Protein AF-0000000080647088 (afdb_homodimer)

Organism: NCBI:txid888439

Radius of gyration: 26.72 Å; Cα contacts (8 Å, |Δi|>4): 1037; chains: 2; bounding box: 81×66×48 Å

Nearest PDB structures (foldseek):
  5gkh-assembly1_B  TM=8.474E-01  e=5.408E-19  Thermococcus kodakarensis KOD1
  2vld-assembly1_B  TM=5.287E-01  e=3.910E-18  Pyrococcus abyssi
  5gkj-assembly1_B  TM=4.732E-01  e=2.170E-16  Thermococcus kodakarensis KOD1
  5gkj-assembly1_A  TM=4.639E-01  e=2.248E-15  Thermococcus kodakarensis KOD1
  1u8t-assembly2_B  TM=5.004E-01  e=3.468E-01  Escherichia coli

pLDDT: mean 93.24, std 10.25, range [31.05, 98.81]

Sequence (464 aa):
MRLVVATCSVEYSGRLDAHLPMAIRLLMIKADGSVLVHSDGGSYKPLNWMAAPCTLREIEPDQSEREAGITKVWDVRAKKSDDKLKVRIGEVLHDLEETFGIDPGLTKDGVEAHLQELLAEQVPQILGERWRLVRREYPTAIGPVDLMVRDPEGNAWAIEVKRVGGMDGVEQLTRYLELLGRDPKFAGIKGIFAAQQIRPQAKVLAEDRGITTMLLDYAAMRGTDDVEARLFMRLVVATCSVEYSGRLDAHLPMAIRLLMIKADGSVLVHSDGGSYKPLNWMAAPCTLREIEPDQSEREAGITKVWDVRAKKSDDKLKVRIGEVLHDLEETFGIDPGLTKDGVEAHLQELLAEQVPQILGERWRLVRREYPTAIGPVDLMVRDPEGNAWAIEVKRVGGMDGVEQLTRYLELLGRDPKFAGIKGIFAAQQIRPQAKVLAEDRGITTMLLDYAAMRGTDDVEARLF

Secondary structure (DSSP, 8-state):
-EEEEEEEEEEEESSSEEEEEEEEEEEEE-TTS-EEEE-SSSSSS-SEEEPSSEEEEEE---HHHHHTT--EEEEEEESSSS-EEEEEEEEEEEEEE---------EEE-HHHHHHHHHHHTHHHHT-TT-EEEEEEE--TT--EEEEEE-TT--EEEEEEEEEE-HHHHHHHHHHHHHHHTSGGGTT-EEEEEEEEE-HHHHHHHHHTTPEEEE--HHHHHHHHHHHHHH-/-EEEEEEEEEEEESSSEEEEEEEEEEEEE-TTS-EEEE-SSSSSS-SEEEPSSEEEEEE---HHHHHTT--EEEEEEESSSS-EEEEEEEEEEEEEE---------EEE-HHHHHHHHHHHTHHHHT-TT-EEEEEEE--TT--EEEEEE-TT--EEEEEEEEEE-HHHHHHHHHHHHHHHTSGGGTT-EEEEEEEEE-HHHHHHHHHTTPEEEE--HHHHHHHHHHHHHH-

Foldseek 3Di:
DKKWWFFKKKWKDFPDTDIGDTDTWIWDADPQGKIFTQDPDDDPHGPDIDDPPKDKDKDADDPVLVVVQFGIWIWIAHPPGRMIMIMTGHGTPDIDDDDDPDDPDDDDDDLQVVLLVLCQVCVCVFVHVQKHWPDAQCDDPVGGFRTWIADNVGAIETEFEDQEADLVSLVVQLVVLVRQCVDPVRPPYAYEYEYCHYDPVNVVVCVVSRHHYYHDDSVVSVVVVVVVVVVD/DKKWWFFKKKWKDFPDTDIDDTDTWIWDADPQGKIFTQDPDDDPHGPDIDDPPKDKDKDADDPVLVVVQFGIWIWIAHPPGRMIMIMTGHGTPDIDDDDDPDDPDDDDDDLQVVLLVLCQVCVCVFVHVQKHWPDAQCDDPVGGFRTWIADNVGAIETEFEDQEADLVSLVVQLVVLVRQCVDPVRPPYAYEYEYCHYDPVNVVSCVVSRHHYYHDDSVVSVVVVVVVVVVD

InterPro domains:
  IPR002793 Endonuclease NucS [MF_00722] (1-224)
  IPR002793 Endonuclease NucS [PTHR38814] (1-226)
  IPR002793 Endonuclease NucS [cd22341] (1-210)
  IPR011856 tRNA endonuclease-like domain superfamily [G3DSA:3.40.1350.10] (106-219)
  IPR048301 Endonuclease NucS, C-terminal domain [PF01939] (111-231)
  IPR048302 Endonuclease NucS, N-terminal PH-like domain [PF21003] (2-96)
  IPR049173 Endonuclease NucS, N-terminal domain superfamily [G3DSA:2.70.180.20] (1-99)

Solvent-accessible surface area (backbone atoms only — not comparable to full-atom values): 24188 Å² total; per-residue (Å²): 50,37,45,32,32,25,31,30,30,37,40,36,41,54,90,37,40,35,40,30,66,76,30,45,32,39,40,37,35,31,67,60,46,23,38,38,34,31,64,55,49,84,62,88,62,50,78,44,72,45,65,56,62,35,46,79,42,82,41,81,49,54,71,70,39,42,75,71,53,32,66,37,25,37,47,31,36,36,71,90,53,79,35,33,40,40,37,42,27,36,56,74,77,44,78,47,74,50,86,48,76,80,70,92,54,77,45,70,56,50,47,40,61,50,48,48,53,50,46,60,75,33,30,34,80,72,78,31,78,62,30,43,72,74,35,71,56,36,79,49,98,87,50,57,39,53,30,31,30,28,44,78,88,65,47,50,32,42,32,41,66,31,51,70,28,41,54,65,55,46,52,53,46,48,53,50,43,57,59,45,35,70,39,79,93,30,56,79,46,42,40,36,46,32,12,58,38,68,39,70,69,22,52,53,52,25,53,74,70,66,30,43,76,42,78,46,60,63,69,62,51,47,52,52,47,50,50,51,52,66,71,95,50,36,44,32,34,25,31,30,27,38,41,33,41,53,87,35,41,35,39,31,65,75,31,43,32,39,40,38,35,31,67,61,45,22,38,37,34,31,63,54,48,84,62,85,62,50,80,44,71,45,64,56,60,36,48,79,41,83,42,81,51,52,74,72,41,43,75,70,51,31,68,37,27,37,48,32,35,38,71,88,51,80,34,34,38,38,37,41,28,38,56,74,76,43,79,49,72,51,85,48,75,80,69,91,52,78,46,70,57,50,49,40,62,49,50,47,52,49,46,60,75,34,31,35,80,71,77,30,76,64,31,42,73,72,34,70,56,34,80,50,98,88,51,57,38,52,31,32,31,27,43,77,86,63,48,49,32,44,32,41,66,31,51,68,28,42,54,65,55,46,51,51,47,48,53,50,43,58,59,46,34,70,39,78,93,30,57,81,44,42,41,37,46,33,13,58,36,69,40,69,69,23,51,53,53,24,52,75,69,67,31,42,76,41,78,44,59,61,70,62,53,47,51,51,48,49,49,54,51,68,69,90

Structure (mmCIF, N/CA/C/O backbone):
data_AF-0000000080647088-model_v1
#
loop_
_entity.id
_entity.type
_entity.pdbx_description
1 polymer 'Endonuclease NucS'
#
loop_
_atom_site.group_PDB
_atom_site.id
_atom_site.type_symbol
_atom_site.label_atom_id
_atom_site.label_alt_id
_atom_site.label_comp_id
_atom_site.label_asym_id
_atom_site.label_entity_id
_atom_site.label_seq_id
_atom_site.pdbx_PDB_ins_code
_atom_site.Cartn_x
_atom_site.Cartn_y
_atom_site.Cartn_z
_atom_site.occupancy
_atom_site.B_iso_or_equiv
_atom_site.auth_seq_id
_atom_site.auth_comp_id
_atom_site.auth_asym_id
_atom_site.auth_atom_id
_atom_site.pdbx_PDB_model_num
ATOM 1 N N . MET A 1 1 ? -0.778 16.109 18.203 1 97.62 1 MET A N 1
ATOM 2 C CA . MET A 1 1 ? -0.07 16.156 16.922 1 97.62 1 MET A CA 1
ATOM 3 C C . MET A 1 1 ? 0.669 17.484 16.766 1 97.62 1 MET A C 1
ATOM 5 O O . MET A 1 1 ? 0.138 18.547 17.109 1 97.62 1 MET A O 1
ATOM 9 N N . ARG A 1 2 ? 1.887 17.359 16.375 1 98.56 2 ARG A N 1
ATOM 10 C CA . ARG A 1 2 ? 2.639 18.562 16.031 1 98.56 2 ARG A CA 1
ATOM 11 C C . ARG A 1 2 ? 2.799 18.703 14.516 1 98.56 2 ARG A C 1
ATOM 13 O O . ARG A 1 2 ? 3.129 17.719 13.836 1 98.56 2 ARG A O 1
ATOM 20 N N . LEU A 1 3 ? 2.469 19.891 13.945 1 98.75 3 LEU A N 1
ATOM 21 C CA . LEU A 1 3 ? 2.578 20.203 12.523 1 98.75 3 LEU A CA 1
ATOM 22 C C . LEU A 1 3 ? 3.605 21.312 12.297 1 98.75 3 LEU A C 1
ATOM 24 O O . LEU A 1 3 ? 3.422 22.438 12.75 1 98.75 3 LEU A O 1
ATOM 28 N N . VAL A 1 4 ? 4.672 20.953 11.609 1 98.81 4 VAL A N 1
ATOM 29 C CA . VAL A 1 4 ? 5.727 21.922 11.328 1 98.81 4 VAL A CA 1
ATOM 30 C C . VAL A 1 4 ? 5.875 22.094 9.82 1 98.81 4 VAL A C 1
ATOM 32 O O . VAL A 1 4 ? 6.156 21.125 9.102 1 98.81 4 VAL A O 1
ATOM 35 N N . VAL A 1 5 ? 5.594 23.281 9.328 1 98.81 5 VAL A N 1
ATOM 36 C CA . VAL A 1 5 ? 5.922 23.625 7.949 1 98.81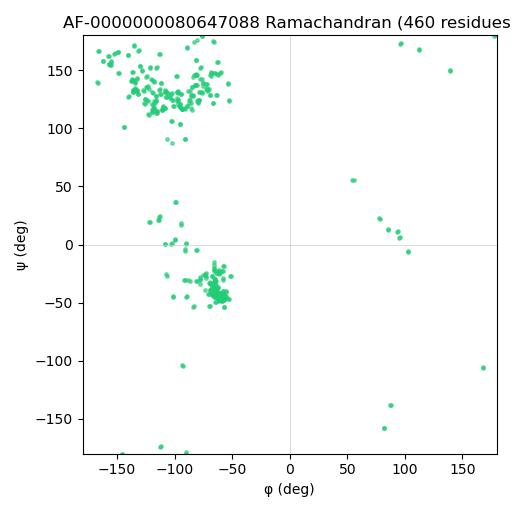 5 VAL A CA 1
ATOM 37 C C . VAL A 1 5 ? 7.258 24.359 7.902 1 98.81 5 VAL A C 1
ATOM 39 O O . VAL A 1 5 ? 7.418 25.406 8.539 1 98.81 5 VAL A O 1
ATOM 42 N N . ALA A 1 6 ? 8.25 23.797 7.188 1 98.81 6 ALA A N 1
ATOM 43 C CA . ALA A 1 6 ? 9.594 24.359 7.195 1 98.81 6 ALA A CA 1
ATOM 44 C C . ALA A 1 6 ? 10.352 23.984 5.922 1 98.81 6 ALA A C 1
ATOM 46 O O . ALA A 1 6 ? 9.977 23.047 5.219 1 98.81 6 ALA A O 1
ATOM 47 N N . THR A 1 7 ? 11.352 24.797 5.613 1 98.5 7 THR A N 1
ATOM 48 C CA . THR A 1 7 ? 12.367 24.297 4.691 1 98.5 7 THR A CA 1
ATOM 49 C C . THR A 1 7 ? 13.195 23.203 5.344 1 98.5 7 THR A C 1
ATOM 51 O O . THR A 1 7 ? 13.672 23.359 6.469 1 98.5 7 THR A O 1
ATOM 54 N N . CYS A 1 8 ? 13.289 22.062 4.613 1 98.62 8 CYS A N 1
ATOM 55 C CA . CYS A 1 8 ? 14.039 21 5.258 1 98.62 8 CYS A CA 1
ATOM 56 C C . CYS A 1 8 ? 14.617 20.031 4.223 1 98.62 8 CYS A C 1
ATOM 58 O O . CYS A 1 8 ? 14.148 20 3.084 1 98.62 8 CYS A O 1
ATOM 60 N N . SER A 1 9 ? 15.625 19.406 4.547 1 98.44 9 SER A N 1
ATOM 61 C CA . SER A 1 9 ? 16.156 18.219 3.873 1 98.44 9 SER A CA 1
ATOM 62 C C . SER A 1 9 ? 16.094 17 4.781 1 98.44 9 SER A C 1
ATOM 64 O O . SER A 1 9 ? 16.078 17.125 6.008 1 98.44 9 SER A O 1
ATOM 66 N N . VAL A 1 10 ? 15.992 15.812 4.176 1 98.38 10 VAL A N 1
ATOM 67 C CA . VAL A 1 10 ? 15.805 14.594 4.957 1 98.38 10 VAL A CA 1
ATOM 68 C C . VAL A 1 10 ? 16.75 13.516 4.453 1 98.38 10 VAL A C 1
ATOM 70 O O . VAL A 1 10 ? 16.922 13.336 3.244 1 98.38 10 VAL A O 1
ATOM 73 N N . GLU A 1 11 ? 17.391 12.922 5.395 1 97.06 11 GLU A N 1
ATOM 74 C CA . GLU A 1 11 ? 18.172 11.719 5.129 1 97.06 11 GLU A CA 1
ATOM 75 C C . GL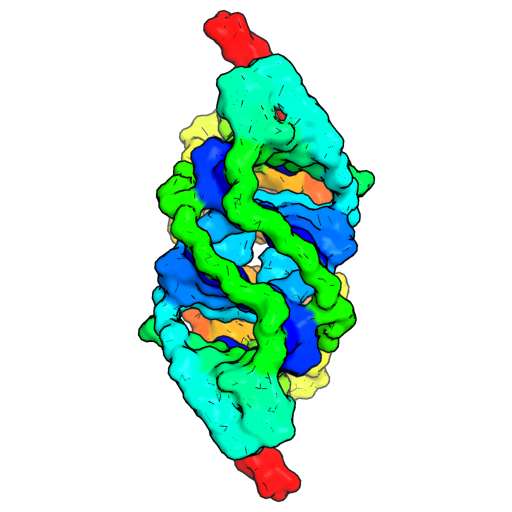U A 1 11 ? 17.609 10.516 5.875 1 97.06 11 GLU A C 1
ATOM 77 O O . GLU A 1 11 ? 17.438 10.562 7.094 1 97.06 11 GLU A O 1
ATOM 82 N N . TYR A 1 12 ? 17.328 9.531 5.102 1 96.56 12 TYR A N 1
ATOM 83 C CA . TYR A 1 12 ? 16.875 8.273 5.695 1 96.56 12 TYR A CA 1
ATOM 84 C C . TYR A 1 12 ? 17.891 7.164 5.473 1 96.56 12 TYR A C 1
ATOM 86 O O . TYR A 1 12 ? 18.438 7.023 4.375 1 96.56 12 TYR A O 1
ATOM 94 N N . SER A 1 13 ? 18.156 6.473 6.52 1 91.25 13 SER A N 1
ATOM 95 C CA . SER A 1 13 ? 19 5.281 6.438 1 91.25 13 SER A CA 1
ATOM 96 C C . SER A 1 13 ? 18.359 4.109 7.184 1 91.25 13 SER A C 1
ATOM 98 O O . SER A 1 13 ? 17.875 4.273 8.305 1 91.25 13 SER A O 1
ATOM 100 N N . GLY A 1 14 ? 18.297 2.961 6.629 1 83.69 14 GLY A N 1
ATOM 101 C CA . GLY A 1 14 ? 17.719 1.746 7.188 1 83.69 14 GLY A CA 1
ATOM 102 C C . GLY A 1 14 ? 17.547 0.641 6.164 1 83.69 14 GLY A C 1
ATOM 103 O O . GLY A 1 14 ? 18.531 0.065 5.691 1 83.69 14 GLY A O 1
ATOM 104 N N . ARG A 1 15 ? 16.281 0.353 5.711 1 73.62 15 ARG A N 1
ATOM 105 C CA . ARG A 1 15 ? 15.984 -0.637 4.676 1 73.62 15 ARG A CA 1
ATOM 106 C C . ARG A 1 15 ? 16.531 -0.195 3.324 1 73.62 15 ARG A C 1
ATOM 108 O O . ARG A 1 15 ? 16.828 -1.028 2.467 1 73.62 15 ARG A O 1
ATOM 115 N N . LEU A 1 16 ? 16.641 1.067 3.162 1 81.38 16 LEU A N 1
ATOM 116 C CA . LEU A 1 16 ? 17.219 1.748 2.01 1 81.38 16 LEU A CA 1
ATOM 117 C C . LEU A 1 16 ? 17.797 3.102 2.41 1 81.38 16 LEU A C 1
ATOM 119 O O . LEU A 1 16 ? 17.656 3.518 3.564 1 81.38 16 LEU A O 1
ATOM 123 N N . ASP A 1 17 ? 18.578 3.629 1.566 1 87 17 ASP A N 1
ATOM 124 C CA . ASP A 1 17 ? 18.969 5.023 1.75 1 87 17 ASP A CA 1
ATOM 125 C C . ASP A 1 17 ? 18.125 5.953 0.887 1 87 17 ASP A C 1
ATOM 127 O O . ASP A 1 17 ? 17.859 5.66 -0.282 1 87 17 ASP A O 1
ATOM 131 N N . ALA A 1 18 ? 17.672 6.906 1.515 1 93.75 18 ALA A N 1
ATOM 132 C CA . ALA A 1 18 ? 16.859 7.887 0.791 1 93.75 18 ALA A CA 1
ATOM 133 C C . ALA A 1 18 ? 17.25 9.312 1.182 1 93.75 18 ALA A C 1
ATOM 135 O O . ALA A 1 18 ? 17.703 9.555 2.303 1 93.75 18 ALA A O 1
ATOM 136 N N . HIS A 1 19 ? 17.109 10.188 0.204 1 95.94 19 HIS A N 1
ATOM 137 C CA . HIS A 1 19 ? 17.453 11.586 0.416 1 95.94 19 HIS A CA 1
ATOM 138 C C . HIS A 1 19 ? 16.391 12.508 -0.172 1 95.94 19 HIS A C 1
ATOM 140 O O . HIS A 1 19 ? 15.961 12.32 -1.312 1 95.94 19 HIS A O 1
ATOM 146 N N . LEU A 1 20 ? 15.969 13.461 0.633 1 97.5 20 LEU A N 1
ATOM 147 C CA . LEU A 1 20 ? 15.148 14.586 0.186 1 97.5 20 LEU A CA 1
ATOM 148 C C . LEU A 1 20 ? 15.938 15.891 0.236 1 97.5 20 LEU A C 1
ATOM 150 O O . LEU A 1 20 ? 16.328 16.344 1.315 1 97.5 20 LEU A O 1
ATOM 154 N N . PRO A 1 21 ? 16.156 16.5 -0.924 1 97.31 21 PRO A N 1
ATOM 155 C CA . PRO A 1 21 ? 16.844 17.797 -0.889 1 97.31 21 PRO A CA 1
ATOM 156 C C . PRO A 1 21 ? 16 18.875 -0.211 1 97.31 21 PRO A C 1
ATOM 158 O O . PRO A 1 21 ? 14.828 18.656 0.092 1 97.31 21 PRO A O 1
ATOM 161 N N . MET A 1 22 ? 16.594 20.047 -0.058 1 97.44 22 MET A N 1
ATOM 162 C CA . MET A 1 22 ? 15.953 21.156 0.632 1 97.44 22 MET A CA 1
ATOM 163 C C . MET A 1 22 ? 14.711 21.609 -0.12 1 97.44 22 MET A C 1
ATOM 165 O O . MET A 1 22 ? 14.758 21.844 -1.331 1 97.44 22 MET A O 1
ATOM 169 N N . ALA A 1 23 ? 13.625 21.703 0.578 1 98.19 23 ALA A N 1
ATOM 170 C CA . ALA A 1 23 ? 12.352 22.219 0.069 1 98.19 23 ALA A CA 1
ATOM 171 C C . ALA A 1 23 ? 11.383 22.516 1.209 1 98.19 23 ALA A C 1
ATOM 173 O O . ALA A 1 23 ? 11.617 22.125 2.354 1 98.19 23 ALA A O 1
ATOM 174 N N . ILE A 1 24 ? 10.344 23.219 0.941 1 98.44 24 ILE A N 1
ATOM 175 C CA . ILE A 1 24 ? 9.32 23.438 1.955 1 98.44 24 ILE A CA 1
ATOM 176 C C . ILE A 1 24 ? 8.43 22.203 2.064 1 98.44 24 ILE A C 1
ATOM 178 O O . ILE A 1 24 ? 7.902 21.719 1.061 1 98.44 24 ILE A O 1
ATOM 182 N N . ARG A 1 25 ? 8.328 21.656 3.248 1 98.5 25 ARG A N 1
ATOM 183 C CA . ARG A 1 25 ? 7.547 20.453 3.465 1 98.5 25 ARG A CA 1
ATOM 184 C C . ARG A 1 25 ? 6.781 20.516 4.781 1 98.5 25 ARG A C 1
ATOM 186 O O . ARG A 1 25 ? 7.047 21.391 5.613 1 98.5 25 ARG A O 1
ATOM 193 N N . LEU A 1 26 ? 5.812 19.688 4.945 1 98.75 26 LEU A N 1
ATOM 194 C CA . LEU A 1 26 ? 5.117 19.484 6.211 1 98.75 26 LEU A CA 1
ATOM 195 C C . LEU A 1 26 ? 5.738 18.328 6.992 1 98.75 26 LEU A C 1
ATOM 197 O O . LEU A 1 26 ? 5.781 17.203 6.504 1 98.75 26 LEU A O 1
ATOM 201 N N . LEU A 1 27 ? 6.277 18.625 8.125 1 98.75 27 LEU A N 1
ATOM 202 C CA . LEU A 1 27 ? 6.68 17.625 9.117 1 98.75 27 LEU A CA 1
ATOM 203 C C . LEU A 1 27 ? 5.566 17.391 10.125 1 98.75 27 LEU A C 1
ATOM 205 O O . LEU A 1 27 ? 5.184 18.297 10.859 1 98.75 27 LEU A O 1
ATOM 209 N N . MET A 1 28 ? 5.047 16.156 10.141 1 98.62 28 MET A N 1
ATOM 210 C CA . MET A 1 28 ? 3.945 15.773 11.016 1 98.62 28 MET A CA 1
ATOM 211 C C . MET A 1 28 ? 4.418 14.812 12.102 1 98.62 28 MET A C 1
ATOM 213 O O . MET A 1 28 ? 4.93 13.727 11.797 1 98.62 28 MET A O 1
ATOM 217 N N . ILE A 1 29 ? 4.285 15.211 13.312 1 98.19 29 ILE A N 1
ATOM 218 C CA . ILE A 1 29 ? 4.578 14.336 14.445 1 98.19 29 ILE A CA 1
ATOM 219 C C . ILE A 1 29 ? 3.277 13.93 15.133 1 98.19 29 ILE A C 1
ATOM 221 O O . ILE A 1 29 ? 2.584 14.773 15.711 1 98.19 29 ILE A O 1
ATOM 225 N N . LYS A 1 30 ? 2.992 12.68 15.141 1 97.44 30 LYS A N 1
ATOM 226 C CA . LYS A 1 30 ? 1.755 12.18 15.734 1 97.44 30 LYS A CA 1
ATOM 227 C C . LYS A 1 30 ? 1.948 11.859 17.219 1 97.44 30 LYS A C 1
ATOM 229 O O . LYS A 1 30 ? 3.08 11.82 17.703 1 97.44 30 LYS A O 1
ATOM 234 N N . ALA A 1 31 ? 0.837 11.609 17.906 1 96.44 31 ALA A N 1
ATOM 235 C CA . ALA A 1 31 ? 0.856 11.367 19.344 1 96.44 31 ALA A CA 1
ATOM 236 C C . ALA A 1 31 ? 1.62 10.086 19.672 1 96.44 31 ALA A C 1
ATOM 238 O O . ALA A 1 31 ? 2.236 9.984 20.734 1 96.44 31 ALA A O 1
ATOM 239 N N . ASP A 1 32 ? 1.623 9.125 18.797 1 95 32 ASP A N 1
ATOM 240 C CA . ASP A 1 32 ? 2.301 7.855 19.062 1 95 32 ASP A CA 1
ATOM 241 C C . ASP A 1 32 ? 3.797 7.969 18.781 1 95 32 ASP A C 1
ATOM 243 O O . ASP A 1 32 ? 4.535 6.988 18.922 1 95 32 ASP A O 1
ATOM 247 N N . GLY A 1 33 ? 4.23 9.102 18.281 1 95.5 33 GLY A N 1
ATOM 248 C CA . GLY A 1 33 ? 5.645 9.359 18.062 1 95.5 33 GLY A CA 1
ATOM 249 C C . GLY A 1 33 ? 6.055 9.227 16.594 1 95.5 33 GLY A C 1
ATOM 250 O O . GLY A 1 33 ? 7.18 9.578 16.234 1 95.5 33 GLY A O 1
ATOM 251 N N . SER A 1 34 ? 5.168 8.797 15.711 1 97.19 34 SER A N 1
ATOM 252 C CA . SER A 1 34 ? 5.512 8.664 14.297 1 97.19 34 SER A CA 1
ATOM 253 C C . SER A 1 34 ? 5.805 10.023 13.664 1 97.19 34 SER A C 1
ATOM 255 O O . SER A 1 34 ? 5.246 11.039 14.086 1 97.19 34 SER A O 1
ATOM 257 N N . VAL A 1 35 ? 6.695 10.023 12.727 1 98.31 35 VAL A N 1
ATOM 258 C CA . VAL A 1 35 ? 7.094 11.234 12.016 1 98.31 35 VAL A CA 1
ATOM 259 C C . VAL A 1 35 ? 6.871 11.047 10.516 1 98.31 35 VAL A C 1
ATOM 261 O O . VAL A 1 35 ? 7.359 10.086 9.922 1 98.31 35 VAL A O 1
ATOM 264 N N . LEU A 1 36 ? 6.082 11.953 9.93 1 98.38 36 LEU A N 1
ATOM 265 C CA . LEU A 1 36 ? 5.789 11.906 8.5 1 98.38 36 LEU A CA 1
ATOM 266 C C . LEU A 1 36 ? 6.254 13.18 7.805 1 98.38 36 LEU A C 1
ATOM 268 O O . LEU A 1 36 ? 6.113 14.273 8.352 1 98.38 36 LEU A O 1
ATOM 272 N N . VAL A 1 37 ? 6.793 13.055 6.59 1 98.5 37 VAL A N 1
ATOM 273 C CA . VAL A 1 37 ? 7.242 14.18 5.773 1 98.5 37 VAL A CA 1
ATOM 274 C C . VAL A 1 37 ? 6.395 14.273 4.508 1 98.5 37 VAL A C 1
ATOM 276 O O . VAL A 1 37 ? 6.504 13.422 3.619 1 98.5 37 VAL A O 1
ATOM 279 N N . HIS A 1 38 ? 5.594 15.352 4.395 1 98.06 38 HIS A N 1
ATOM 280 C CA . HIS A 1 38 ? 4.68 15.477 3.264 1 98.06 38 HIS A CA 1
ATOM 281 C C . HIS A 1 38 ? 5.098 16.609 2.338 1 98.06 38 HIS A C 1
ATOM 283 O O . HIS A 1 38 ? 5.508 17.672 2.803 1 98.06 38 HIS A O 1
ATOM 289 N N . SER A 1 39 ? 4.988 16.344 1.045 1 96.62 39 SER A N 1
ATOM 290 C CA . SER A 1 39 ? 5.008 17.422 0.06 1 96.62 39 SER A CA 1
ATOM 291 C C . SER A 1 39 ? 3.604 17.938 -0.229 1 96.62 39 SER A C 1
ATOM 293 O O . SER A 1 39 ? 2.633 17.484 0.38 1 96.62 39 SER A O 1
ATOM 295 N N . ASP A 1 40 ? 3.555 18.891 -1.124 1 96.12 40 ASP A N 1
ATOM 296 C CA . ASP A 1 40 ? 2.283 19.562 -1.389 1 96.12 40 ASP A CA 1
ATOM 297 C C . ASP A 1 40 ? 1.619 19 -2.643 1 96.12 40 ASP A C 1
ATOM 299 O O . ASP A 1 40 ? 1.144 19.75 -3.492 1 96.12 40 ASP A O 1
ATOM 303 N N . GLY A 1 41 ? 1.732 17.766 -2.855 1 91.81 41 GLY A N 1
ATOM 304 C CA . GLY A 1 41 ? 1.1 17.094 -3.986 1 91.81 41 GLY A CA 1
ATOM 305 C C . GLY A 1 41 ? 1.427 15.625 -4.074 1 91.81 41 GLY A C 1
ATOM 306 O O . GLY A 1 41 ? 2.084 15.07 -3.188 1 91.81 41 GLY A O 1
ATOM 307 N N . GLY A 1 42 ? 0.785 15 -5.184 1 88.12 42 GLY A N 1
ATOM 308 C CA . GLY A 1 42 ? 1.077 13.602 -5.445 1 88.12 42 GLY A CA 1
ATOM 309 C C . GLY A 1 42 ? 0.168 12.648 -4.688 1 88.12 42 GLY A C 1
ATOM 310 O O . GLY A 1 42 ? -1.03 12.906 -4.555 1 88.12 42 GLY A O 1
ATOM 311 N N . SER A 1 43 ? 0.701 11.594 -4.137 1 88.38 43 SER A N 1
ATOM 312 C CA . SER A 1 43 ? -0.044 10.531 -3.469 1 88.38 43 SER A CA 1
ATOM 313 C C . SER A 1 43 ? -0.394 10.914 -2.035 1 88.38 43 SER A C 1
ATOM 315 O O . SER A 1 43 ? 0.146 11.883 -1.499 1 88.38 43 SER A O 1
ATOM 317 N N . TYR A 1 44 ? -1.385 10.289 -1.462 1 95 44 TYR A N 1
ATOM 318 C CA . TYR A 1 44 ? -1.701 10.453 -0.048 1 95 44 TYR A CA 1
ATOM 319 C C . TYR A 1 44 ? -0.505 10.094 0.825 1 95 44 TYR A C 1
ATOM 321 O O . TYR A 1 44 ? -0.442 10.484 1.994 1 95 44 TYR A O 1
ATOM 329 N N . LYS A 1 45 ? 0.396 9.398 0.286 1 95.38 45 LYS A N 1
ATOM 330 C CA . LYS A 1 45 ? 1.541 8.906 1.048 1 95.38 45 LYS A CA 1
ATOM 331 C C . LYS A 1 45 ? 2.539 10.031 1.324 1 95.38 45 LYS A C 1
ATOM 333 O O . LYS A 1 45 ? 2.797 10.867 0.456 1 95.38 45 LYS A O 1
ATOM 338 N N . PRO A 1 46 ? 3.119 10.094 2.551 1 97.12 46 PRO A N 1
ATOM 339 C CA . PRO A 1 46 ? 4.254 10.992 2.77 1 97.12 46 PRO A CA 1
ATOM 340 C C . PRO A 1 46 ? 5.465 10.633 1.914 1 97.12 46 PRO A C 1
ATOM 342 O O . PRO A 1 46 ? 5.594 9.492 1.466 1 97.12 46 PRO A O 1
ATOM 345 N N . LEU A 1 47 ? 6.363 11.57 1.653 1 96.12 47 LEU A N 1
ATOM 346 C CA . LEU A 1 47 ? 7.598 11.312 0.922 1 96.12 47 LEU A CA 1
ATOM 347 C C . LEU A 1 47 ? 8.516 10.391 1.714 1 96.12 47 LEU A C 1
ATOM 349 O O . LEU A 1 47 ? 9.305 9.641 1.131 1 96.12 47 LEU A O 1
ATOM 353 N N . ASN A 1 48 ? 8.453 10.5 3.018 1 95.44 48 ASN A N 1
ATOM 354 C CA . ASN A 1 48 ? 9.211 9.711 3.982 1 95.44 48 ASN A CA 1
ATOM 355 C C . ASN A 1 48 ? 8.516 9.672 5.344 1 95.44 48 ASN A C 1
ATOM 357 O O . ASN A 1 48 ? 7.676 10.523 5.637 1 95.44 48 ASN A O 1
ATOM 361 N N . TRP A 1 49 ? 8.875 8.57 6.066 1 96.25 49 TRP A N 1
ATOM 362 C CA . TRP A 1 49 ? 8.258 8.523 7.387 1 96.25 49 TRP A CA 1
ATOM 363 C C . TRP A 1 49 ? 9 7.555 8.297 1 96.25 49 TRP A C 1
ATOM 365 O O . TRP A 1 49 ? 9.805 6.742 7.828 1 96.25 49 TRP A O 1
ATOM 375 N N . MET A 1 50 ? 8.828 7.777 9.547 1 96.75 50 MET A N 1
ATOM 376 C CA . MET A 1 50 ? 9.164 6.824 10.602 1 96.75 50 MET A CA 1
ATOM 377 C C . MET A 1 50 ? 7.926 6.414 11.391 1 96.75 50 MET A C 1
ATOM 379 O O . MET A 1 50 ? 7.266 7.254 12 1 96.75 50 MET A O 1
ATOM 383 N N . ALA A 1 51 ? 7.613 5.066 11.312 1 95.44 51 ALA A N 1
ATOM 384 C CA . ALA A 1 51 ? 6.465 4.562 12.055 1 95.44 51 ALA A CA 1
ATOM 385 C C . ALA A 1 51 ? 6.801 4.391 13.531 1 95.44 51 ALA A C 1
ATOM 387 O O . ALA A 1 51 ? 7.953 4.141 13.891 1 95.44 51 ALA A O 1
ATOM 388 N N . ALA A 1 52 ? 5.805 4.504 14.383 1 95.56 52 ALA A N 1
ATOM 389 C CA . ALA A 1 52 ? 5.969 4.211 15.805 1 95.56 52 ALA A CA 1
ATOM 390 C C . ALA A 1 52 ? 6.211 2.723 16.031 1 95.56 52 ALA A C 1
ATOM 392 O O . ALA A 1 52 ? 5.73 1.883 15.266 1 95.56 52 ALA A O 1
ATOM 393 N N . PRO A 1 53 ? 6.961 2.369 17.031 1 96.25 53 PRO A N 1
ATOM 394 C CA . PRO A 1 53 ? 7.582 3.234 18.031 1 96.25 53 PRO A CA 1
ATOM 395 C C . PRO A 1 53 ? 8.922 3.811 17.578 1 96.25 53 PRO A C 1
ATOM 397 O O . PRO A 1 53 ? 9.711 3.109 16.938 1 96.25 53 PRO A O 1
ATOM 400 N N . CYS A 1 54 ? 9.148 5.02 17.781 1 97.12 54 CYS A N 1
ATOM 401 C CA . CYS A 1 54 ? 10.398 5.695 17.469 1 97.12 54 CYS A CA 1
ATOM 402 C C . CYS A 1 54 ? 10.664 6.84 18.438 1 97.12 54 CYS A C 1
ATOM 404 O O . CYS A 1 54 ? 9.797 7.188 19.25 1 97.12 54 CYS A O 1
ATOM 406 N N . THR A 1 55 ? 11.875 7.305 18.422 1 97.38 55 THR A N 1
ATOM 407 C CA . THR A 1 55 ? 12.258 8.438 19.266 1 97.38 55 THR A CA 1
ATOM 408 C C . THR A 1 55 ? 12.695 9.625 18.406 1 97.38 55 THR A C 1
ATOM 410 O O . THR A 1 55 ? 13.336 9.438 17.359 1 97.38 55 THR A O 1
ATOM 413 N N . LEU A 1 56 ? 12.312 10.781 18.797 1 98.19 56 LEU A N 1
ATOM 414 C CA . LEU A 1 56 ? 12.727 12.023 18.156 1 98.19 56 LEU A CA 1
ATOM 415 C C . LEU A 1 56 ? 13.531 12.891 19.125 1 98.19 56 LEU A C 1
ATOM 417 O O . LEU A 1 56 ? 13.055 13.219 20.219 1 98.19 56 LEU A O 1
ATOM 421 N N . ARG A 1 57 ? 14.781 13.227 18.734 1 97.75 57 ARG A N 1
ATOM 422 C CA . ARG A 1 57 ? 15.633 14.133 19.484 1 97.75 57 ARG A CA 1
ATOM 423 C C . ARG A 1 57 ? 15.992 15.367 18.656 1 97.75 57 ARG A C 1
ATOM 425 O O . ARG A 1 57 ? 16.359 15.242 17.484 1 97.75 57 ARG A O 1
ATOM 432 N N . GLU A 1 58 ? 15.836 16.453 19.188 1 97.12 58 GLU A N 1
ATOM 433 C CA . GLU A 1 58 ? 16.312 17.688 18.562 1 97.12 58 GLU A CA 1
ATOM 434 C C . GLU A 1 58 ? 17.766 17.969 18.922 1 97.12 58 GLU A C 1
ATOM 436 O O . GLU A 1 58 ? 18.125 18 20.109 1 97.12 58 GLU A O 1
ATOM 441 N N . ILE A 1 59 ? 18.562 18.109 17.906 1 96.5 59 ILE A N 1
ATOM 442 C CA . ILE A 1 59 ? 20 18.312 18.125 1 96.5 59 ILE A CA 1
ATOM 443 C C . ILE A 1 59 ? 20.438 19.625 17.5 1 96.5 59 ILE A C 1
ATOM 445 O O . ILE A 1 59 ? 19.812 20.094 16.531 1 96.5 59 ILE A O 1
ATOM 449 N N . GLU A 1 60 ? 21.5 20.219 18.094 1 96.81 60 GLU A N 1
ATOM 450 C CA . GLU A 1 60 ? 22.062 21.438 17.531 1 96.81 60 GLU A CA 1
ATOM 451 C C . GLU A 1 60 ? 22.812 21.156 16.234 1 96.81 60 GLU A C 1
ATOM 453 O O . GLU A 1 60 ? 23.562 20.188 16.141 1 96.81 60 GLU A O 1
ATOM 458 N N . PRO A 1 61 ? 22.562 22 15.219 1 97.56 61 PRO A N 1
ATOM 459 C CA . PRO A 1 61 ? 23.312 21.812 13.977 1 97.56 61 PRO A CA 1
ATOM 460 C C . PRO A 1 61 ? 24.828 21.953 14.18 1 97.56 61 PRO A C 1
ATOM 462 O O . PRO A 1 61 ? 25.266 22.703 15.055 1 97.56 61 PRO A O 1
ATOM 465 N N . ASP A 1 62 ? 25.609 21.266 13.461 1 96.81 62 ASP A N 1
ATOM 466 C CA . ASP A 1 62 ? 27.062 21.469 13.477 1 96.81 62 ASP A CA 1
ATOM 467 C C . ASP A 1 62 ? 27.453 22.734 12.695 1 96.81 62 ASP A C 1
ATOM 469 O O . ASP A 1 62 ? 26.578 23.438 12.18 1 96.81 62 ASP A O 1
ATOM 473 N N . GLN A 1 63 ? 28.766 23.047 12.641 1 96.81 63 GLN A N 1
ATOM 474 C CA . GLN A 1 63 ? 29.219 24.297 12.039 1 96.81 63 GLN A CA 1
ATOM 475 C C . GLN A 1 63 ? 28.859 24.359 10.555 1 96.81 63 GLN A C 1
ATOM 477 O O . GLN A 1 63 ? 28.391 25.375 10.062 1 96.81 63 GLN A O 1
ATOM 482 N N . SER A 1 64 ? 29.047 23.266 9.867 1 96.69 64 SER A N 1
ATOM 483 C CA . SER A 1 64 ? 28.75 23.203 8.445 1 96.69 64 SER A CA 1
ATOM 484 C C . SER A 1 64 ? 27.25 23.375 8.188 1 96.69 64 SER A C 1
ATOM 486 O O . SER A 1 64 ? 26.859 24.078 7.246 1 96.69 64 SER A O 1
ATOM 488 N N . GLU A 1 65 ? 26.359 22.797 8.984 1 96.44 65 GLU A N 1
ATOM 489 C CA . GLU A 1 65 ? 24.906 22.922 8.891 1 96.44 65 GLU A CA 1
ATOM 490 C C . GLU A 1 65 ? 24.438 24.344 9.18 1 96.44 65 GLU A C 1
ATOM 492 O O . GLU A 1 65 ? 23.562 24.859 8.484 1 96.44 65 GLU A O 1
ATOM 497 N N . ARG A 1 66 ? 25.094 24.969 10.148 1 96.94 66 ARG A N 1
ATOM 498 C CA . ARG A 1 66 ? 24.75 26.359 10.469 1 96.94 66 ARG A CA 1
ATOM 499 C C . ARG A 1 66 ? 25.062 27.281 9.305 1 96.94 66 ARG A C 1
ATOM 501 O O . ARG A 1 66 ? 24.281 28.172 8.977 1 96.94 66 ARG A O 1
ATOM 508 N N . GLU A 1 67 ? 26.219 27.031 8.789 1 96.69 67 GLU A N 1
ATOM 509 C CA . GLU A 1 67 ? 26.641 27.844 7.652 1 96.69 67 GLU A CA 1
ATOM 510 C C . GLU A 1 67 ? 25.719 27.656 6.461 1 96.69 67 GLU A C 1
ATOM 512 O O . GLU A 1 67 ? 25.547 28.578 5.652 1 96.69 67 GLU A O 1
ATOM 517 N N . ALA A 1 68 ? 25.047 26.484 6.426 1 96.5 68 ALA A N 1
ATOM 518 C CA . ALA A 1 68 ? 24.141 26.172 5.332 1 96.5 68 ALA A CA 1
ATOM 519 C C . ALA A 1 68 ? 22.719 26.656 5.645 1 96.5 68 ALA A C 1
ATOM 521 O O . ALA A 1 68 ? 21.781 26.391 4.887 1 96.5 68 ALA A O 1
ATOM 522 N N . GLY A 1 69 ? 22.516 27.281 6.789 1 97.38 69 GLY A N 1
ATOM 523 C CA . GLY A 1 69 ? 21.234 27.875 7.129 1 97.38 69 GLY A CA 1
ATOM 524 C C . GLY A 1 69 ? 20.344 26.938 7.922 1 97.38 69 GLY A C 1
ATOM 525 O O . GLY A 1 69 ? 19.156 27.219 8.094 1 97.38 69 GLY A O 1
ATOM 526 N N . ILE A 1 70 ? 20.922 25.844 8.367 1 98.38 70 ILE A N 1
ATOM 527 C CA . ILE A 1 70 ? 20.156 24.906 9.18 1 98.38 70 ILE A CA 1
ATOM 528 C C . ILE A 1 70 ? 20.047 25.422 10.609 1 98.38 70 ILE A C 1
ATOM 530 O O . ILE A 1 70 ? 21.047 25.828 11.211 1 98.38 70 ILE A O 1
ATOM 534 N N . THR A 1 71 ? 18.844 25.422 11.156 1 97.81 71 THR A N 1
ATOM 535 C CA . THR A 1 71 ? 18.609 25.984 12.484 1 97.81 71 THR A CA 1
ATOM 536 C C . THR A 1 71 ? 18.391 24.891 13.508 1 97.81 71 THR A C 1
ATOM 538 O O . THR A 1 71 ? 18.625 25.078 14.703 1 97.81 71 THR A O 1
ATOM 541 N N . LYS A 1 72 ? 17.906 23.781 13.062 1 97.69 72 LYS A N 1
ATOM 542 C CA . LYS A 1 72 ? 17.594 22.641 13.93 1 97.69 72 LYS A CA 1
ATOM 543 C C . LYS A 1 72 ? 17.797 21.328 13.188 1 97.69 72 LYS A C 1
ATOM 545 O O . LYS A 1 72 ? 17.578 21.25 11.977 1 97.69 72 LYS A O 1
ATOM 550 N N . VAL A 1 73 ? 18.188 20.359 13.906 1 98.69 73 VAL A N 1
ATOM 551 C CA . VAL A 1 73 ? 18.312 19.016 13.336 1 98.69 73 VAL A CA 1
ATOM 552 C C . VAL A 1 73 ? 17.516 18.031 14.18 1 98.69 73 VAL A C 1
ATOM 554 O O . VAL A 1 73 ? 17.625 18.016 15.406 1 98.69 73 VAL A O 1
ATOM 557 N N . TRP A 1 74 ? 16.609 17.297 13.562 1 98.81 74 TRP A N 1
ATOM 558 C CA . TRP A 1 74 ? 15.898 16.219 14.219 1 98.81 74 TRP A CA 1
ATOM 559 C C . TRP A 1 74 ? 16.547 14.867 13.922 1 98.81 74 TRP A C 1
ATOM 561 O O . TRP A 1 74 ? 16.812 14.539 12.766 1 98.81 74 TRP A O 1
ATOM 571 N N . ASP A 1 75 ? 16.875 14.203 14.969 1 98.5 75 ASP A N 1
ATOM 572 C CA . ASP A 1 75 ? 17.344 12.82 14.898 1 98.5 75 ASP A CA 1
ATOM 573 C C . ASP A 1 75 ? 16.25 11.844 15.32 1 98.5 75 ASP A C 1
ATOM 575 O O . ASP A 1 75 ? 15.945 11.727 16.5 1 98.5 75 ASP A O 1
ATOM 579 N N . VAL A 1 76 ? 15.625 11.109 14.352 1 98.62 76 VAL A N 1
ATOM 580 C CA . VAL A 1 76 ? 14.531 10.172 14.602 1 98.62 76 VAL A CA 1
ATOM 581 C C . VAL A 1 76 ? 15.031 8.734 14.438 1 98.62 76 VAL A C 1
ATOM 583 O O . VAL A 1 76 ? 15.617 8.391 13.406 1 98.62 76 VAL A O 1
ATOM 586 N N . ARG A 1 77 ? 14.75 7.875 15.391 1 97.94 77 ARG A N 1
ATOM 587 C CA . ARG A 1 77 ? 15.266 6.508 15.344 1 97.94 77 ARG A CA 1
ATOM 588 C C . ARG A 1 77 ? 14.172 5.5 15.68 1 97.94 77 ARG A C 1
ATOM 590 O O . ARG A 1 77 ? 13.414 5.688 16.625 1 97.94 77 ARG A O 1
ATOM 597 N N . ALA A 1 78 ? 14.117 4.469 14.891 1 96.81 78 ALA A N 1
ATOM 598 C CA . ALA A 1 78 ? 13.211 3.367 15.195 1 96.81 78 ALA A CA 1
ATOM 599 C C . ALA A 1 78 ? 13.672 2.602 16.422 1 96.81 78 ALA A C 1
ATOM 601 O O . ALA A 1 78 ? 14.867 2.439 16.656 1 96.81 78 ALA A O 1
ATOM 602 N N . LYS A 1 79 ? 12.703 2.135 17.141 1 95.44 79 LYS A N 1
ATOM 603 C CA . LYS A 1 79 ? 13.055 1.404 18.359 1 95.44 79 LYS A CA 1
ATOM 604 C C . LYS A 1 79 ? 13.43 -0.04 18.047 1 95.44 79 LYS A C 1
ATOM 606 O O . LYS A 1 79 ? 14.25 -0.642 18.734 1 95.44 79 LYS A O 1
ATOM 611 N N . LYS A 1 80 ? 12.852 -0.612 17.047 1 92.38 80 LYS A N 1
ATOM 612 C CA . LYS A 1 80 ? 12.961 -2.049 16.812 1 92.38 80 LYS A CA 1
ATOM 613 C C . LYS A 1 80 ? 13.852 -2.342 15.609 1 92.38 80 LYS A C 1
ATOM 615 O O . LYS A 1 80 ? 13.961 -3.49 15.172 1 92.38 80 LYS A O 1
ATOM 620 N N . SER A 1 81 ? 14.406 -1.294 14.945 1 90.38 81 SER A N 1
ATOM 621 C CA . SER A 1 81 ? 15.281 -1.472 13.789 1 90.38 81 SER A CA 1
ATOM 622 C C . SER A 1 81 ? 16.359 -0.404 13.742 1 90.38 81 SER A C 1
ATOM 624 O O . SER A 1 81 ? 16.453 0.44 14.641 1 90.38 81 SER A O 1
ATOM 626 N N . ASP A 1 82 ? 17.203 -0.467 12.742 1 90.44 82 ASP A N 1
ATOM 627 C CA . ASP A 1 82 ? 18.297 0.486 12.609 1 90.44 82 ASP A CA 1
ATOM 628 C C . ASP A 1 82 ? 17.906 1.652 11.703 1 90.44 82 ASP A C 1
ATOM 630 O O . ASP A 1 82 ? 18.781 2.402 11.242 1 90.44 82 ASP A O 1
ATOM 634 N N . ASP A 1 83 ? 16.594 1.782 11.547 1 94.19 83 ASP A N 1
ATOM 635 C CA . ASP A 1 83 ? 16.109 2.877 10.711 1 94.19 83 ASP A CA 1
ATOM 636 C C . ASP A 1 83 ? 16.312 4.223 11.398 1 94.19 83 ASP A C 1
ATOM 638 O O . ASP A 1 83 ? 16.031 4.367 12.586 1 94.19 83 ASP A O 1
ATOM 642 N N . LYS A 1 84 ? 16.844 5.152 10.602 1 97 84 LYS A N 1
ATOM 643 C CA . LYS A 1 84 ? 17.094 6.5 11.102 1 97 84 LYS A CA 1
ATOM 644 C C . LYS A 1 84 ? 16.609 7.551 10.102 1 97 84 LYS A C 1
ATOM 646 O O . LYS A 1 84 ? 16.781 7.383 8.891 1 97 84 LYS A O 1
ATOM 651 N N . LEU A 1 85 ? 16.016 8.555 10.625 1 97.5 85 LEU A N 1
ATOM 652 C CA . LEU A 1 85 ? 15.602 9.727 9.859 1 97.5 85 LEU A CA 1
ATOM 653 C C . LEU A 1 85 ? 16.234 10.992 10.43 1 97.5 85 LEU A C 1
ATOM 655 O O . LEU A 1 85 ? 15.992 11.352 11.578 1 97.5 85 LEU A O 1
ATOM 659 N N . LYS A 1 86 ? 17.141 11.578 9.664 1 98.44 86 LYS A N 1
ATOM 660 C CA . LYS A 1 86 ? 17.719 12.867 10.031 1 98.44 86 LYS A CA 1
ATOM 661 C C . LYS A 1 86 ? 17.062 14 9.258 1 98.44 86 LYS A C 1
ATOM 663 O O . LYS A 1 86 ? 17.141 14.047 8.023 1 98.44 86 LYS A O 1
ATOM 668 N N . VAL A 1 87 ? 16.453 14.914 9.93 1 98.81 87 VAL A N 1
ATOM 669 C CA . VAL A 1 87 ? 15.789 16.047 9.312 1 98.81 87 VAL A CA 1
ATOM 670 C C . VAL A 1 87 ? 16.562 17.328 9.625 1 98.81 87 VAL A C 1
ATOM 672 O O . VAL A 1 87 ? 16.719 17.703 10.789 1 98.81 87 VAL A O 1
ATOM 675 N N . ARG A 1 88 ? 17.078 17.953 8.602 1 98.81 88 ARG A N 1
ATOM 676 C CA . ARG A 1 88 ? 17.719 19.25 8.742 1 98.81 88 ARG A CA 1
ATOM 677 C C . ARG A 1 88 ? 16.734 20.375 8.43 1 98.81 88 ARG A C 1
ATOM 679 O O . ARG A 1 88 ? 16.281 20.516 7.293 1 98.81 88 ARG A O 1
ATOM 686 N N . ILE A 1 89 ? 16.5 21.172 9.406 1 98.81 89 ILE A N 1
ATOM 687 C CA . ILE A 1 89 ? 15.453 22.188 9.297 1 98.81 89 ILE A CA 1
ATOM 688 C C . ILE A 1 89 ? 16.078 23.578 9.148 1 98.81 89 ILE A C 1
ATOM 690 O O . ILE A 1 89 ? 16.969 23.938 9.922 1 98.81 89 ILE A O 1
ATOM 694 N N . GLY A 1 90 ? 15.648 24.25 8.133 1 98.5 90 GLY A N 1
ATOM 695 C CA . GLY A 1 90 ? 16.047 25.625 7.957 1 98.5 90 GLY A CA 1
ATOM 696 C C . GLY A 1 90 ? 15.055 26.609 8.555 1 98.5 90 GLY A C 1
ATOM 697 O O . GLY A 1 90 ? 14.938 26.719 9.781 1 98.5 90 GLY A O 1
ATOM 698 N N . GLU A 1 91 ? 14.297 27.219 7.68 1 97.94 91 GLU A N 1
ATOM 699 C CA . GLU A 1 91 ? 13.305 28.188 8.133 1 97.94 91 GLU A CA 1
ATOM 700 C C . GLU A 1 91 ? 12 27.5 8.523 1 97.94 91 GLU A C 1
ATOM 702 O O . GLU A 1 91 ? 11.43 26.75 7.738 1 97.94 91 GLU A O 1
ATOM 707 N N . VAL A 1 92 ? 11.523 27.812 9.742 1 98.5 92 VAL A N 1
ATOM 708 C CA . VAL A 1 92 ? 10.219 27.328 10.188 1 98.5 92 VAL A CA 1
ATOM 709 C C . VAL A 1 92 ? 9.141 28.359 9.852 1 98.5 92 VAL A C 1
ATOM 711 O O . VAL A 1 92 ? 9.188 29.484 10.344 1 98.5 92 VAL A O 1
ATOM 714 N N . LEU A 1 93 ? 8.25 27.953 9.031 1 98.56 93 LEU A N 1
ATOM 715 C CA . LEU A 1 93 ? 7.188 28.844 8.609 1 98.56 93 LEU A CA 1
ATOM 716 C C . LEU A 1 93 ? 5.988 28.75 9.539 1 98.56 93 LEU A C 1
ATOM 718 O O . LEU A 1 93 ? 5.363 29.766 9.859 1 98.56 93 LEU A O 1
ATOM 722 N N . HIS A 1 94 ? 5.605 27.578 9.906 1 98.56 94 HIS A N 1
ATOM 723 C CA . HIS A 1 94 ? 4.543 27.297 10.859 1 98.56 94 HIS A CA 1
ATOM 724 C C . HIS A 1 94 ? 4.938 26.172 11.812 1 98.56 94 HIS A C 1
ATOM 726 O O . HIS A 1 94 ? 5.633 25.234 11.422 1 98.56 94 HIS A O 1
ATOM 732 N N . ASP A 1 95 ? 4.609 26.25 13.055 1 98.5 95 ASP A N 1
ATOM 733 C CA . ASP A 1 95 ? 4.816 25.25 14.102 1 98.5 95 ASP A CA 1
ATOM 734 C C . ASP A 1 95 ? 3.658 25.234 15.094 1 98.5 95 ASP A C 1
ATOM 736 O O . ASP A 1 95 ? 3.568 26.109 15.961 1 98.5 95 ASP A O 1
ATOM 740 N N . LEU A 1 96 ? 2.74 24.234 14.945 1 97.88 96 LEU A N 1
ATOM 741 C CA . LEU A 1 96 ? 1.578 24.188 15.82 1 97.88 96 LEU A CA 1
ATOM 742 C C . LEU A 1 96 ? 1.433 22.797 16.453 1 97.88 96 LEU A C 1
ATOM 744 O O . LEU A 1 96 ? 1.932 21.812 15.898 1 97.88 96 LEU A O 1
ATOM 748 N N . GLU A 1 97 ? 0.893 22.766 17.594 1 98 97 GLU A N 1
ATOM 749 C CA . GLU A 1 97 ? 0.637 21.531 18.328 1 98 97 GLU A CA 1
ATOM 750 C C . GLU A 1 97 ? -0.786 21.484 18.875 1 98 97 GLU A C 1
ATOM 752 O O . GLU A 1 97 ? -1.289 22.5 19.375 1 98 97 GLU A O 1
ATOM 757 N N . GLU A 1 98 ? -1.482 20.438 18.641 1 98.06 98 GLU A N 1
ATOM 758 C CA . GLU A 1 98 ? -2.84 20.234 19.141 1 98.06 98 GLU A CA 1
ATOM 759 C C . GLU A 1 98 ? -3.037 18.812 19.656 1 98.06 98 GLU A C 1
ATOM 761 O O . GLU A 1 98 ? -2.492 17.859 19.078 1 98.06 98 GLU A O 1
ATOM 766 N N . THR A 1 99 ? -3.771 18.672 20.719 1 96.38 99 THR A N 1
ATOM 767 C CA . THR A 1 99 ? -4.16 17.375 21.234 1 96.38 99 THR A CA 1
ATOM 768 C C . THR A 1 99 ? -5.48 16.922 20.609 1 96.38 99 THR A C 1
ATOM 770 O O . THR A 1 99 ? -6.492 17.609 20.719 1 96.38 99 THR A O 1
ATOM 773 N N . PHE A 1 100 ? -5.496 15.805 19.906 1 96.69 100 PHE A N 1
ATOM 774 C CA . PHE A 1 100 ? -6.688 15.367 19.188 1 96.69 100 PHE A CA 1
ATOM 775 C C . PHE A 1 100 ? -7.586 14.523 20.078 1 96.69 100 PHE A C 1
ATOM 777 O O . PHE A 1 100 ? -8.805 14.477 19.891 1 96.69 100 PHE A O 1
ATOM 784 N N . GLY A 1 101 ? -7.047 13.805 21.016 1 92 101 GLY A N 1
ATOM 785 C CA . GLY A 1 101 ? -7.816 12.867 21.812 1 92 101 GLY A CA 1
ATOM 786 C C . GLY A 1 101 ? -8.031 11.539 21.125 1 92 101 GLY A C 1
ATOM 787 O O . GLY A 1 101 ? -7.258 11.148 20.25 1 92 101 GLY A O 1
ATOM 788 N N . ILE A 1 102 ? -9.094 10.828 21.594 1 91.94 102 ILE A N 1
ATOM 789 C CA . ILE A 1 102 ? -9.367 9.484 21.094 1 91.94 102 ILE A CA 1
ATOM 790 C C . ILE A 1 102 ? -10.172 9.562 19.797 1 91.94 102 ILE A C 1
ATOM 792 O O . ILE A 1 102 ? -11.148 10.305 19.703 1 91.94 102 ILE A O 1
ATOM 796 N N . ASP A 1 103 ? -9.695 8.891 18.797 1 94.38 103 ASP A N 1
ATOM 797 C CA . ASP A 1 103 ? -10.43 8.773 17.531 1 94.38 103 ASP A CA 1
ATOM 798 C C . ASP A 1 103 ? -11.25 7.484 17.5 1 94.38 103 ASP A C 1
ATOM 800 O O . ASP A 1 103 ? -10.695 6.391 17.609 1 94.38 103 ASP A O 1
ATOM 804 N N . PRO A 1 104 ? -12.602 7.578 17.344 1 93.31 104 PRO A N 1
ATOM 805 C CA . PRO A 1 104 ? -13.43 6.371 17.297 1 93.31 104 PRO A CA 1
ATOM 806 C C . PRO A 1 104 ? -13.07 5.461 16.125 1 93.31 104 PRO A C 1
ATOM 808 O O . PRO A 1 104 ? -13.398 4.27 16.141 1 93.31 104 PRO A O 1
ATOM 811 N N . GLY A 1 105 ? -12.508 6.004 15.188 1 91.94 105 GLY A N 1
ATOM 812 C CA . GLY A 1 105 ? -12.008 5.176 14.094 1 91.94 105 GLY A CA 1
ATOM 813 C C . GLY A 1 105 ? -12.969 5.109 12.922 1 91.94 105 GLY A C 1
ATOM 814 O O . GLY A 1 105 ? -14.102 5.594 13 1 91.94 105 GLY A O 1
ATOM 815 N N . LEU A 1 106 ? -12.539 4.496 11.828 1 92.75 106 LEU A N 1
ATOM 816 C CA . LEU A 1 106 ? -13.219 4.379 10.547 1 92.75 106 LEU A CA 1
ATOM 817 C C . LEU A 1 106 ? -14.141 3.166 10.531 1 92.75 106 LEU A C 1
ATOM 819 O O . LEU A 1 106 ? -13.742 2.068 10.93 1 92.75 106 LEU A O 1
ATOM 823 N N . THR A 1 107 ? -15.391 3.383 10.289 1 90.38 107 THR A N 1
ATOM 824 C CA . THR A 1 107 ? -16.312 2.283 10.016 1 90.38 107 THR A CA 1
ATOM 825 C C . THR A 1 107 ? -16.516 2.111 8.516 1 90.38 107 THR A C 1
ATOM 827 O O . THR A 1 107 ? -16.781 3.086 7.809 1 90.38 107 THR A O 1
ATOM 830 N N . LYS A 1 108 ? -16.297 0.911 8.031 1 86.88 108 LYS A N 1
ATOM 831 C CA . LYS A 1 108 ? -16.406 0.696 6.594 1 86.88 108 LYS A CA 1
ATOM 832 C C . LYS A 1 108 ? -17.391 -0.43 6.281 1 86.88 108 LYS A C 1
ATOM 834 O O . LYS A 1 108 ? -17.547 -1.363 7.07 1 86.88 108 LYS A O 1
ATOM 839 N N . ASP A 1 109 ? -18.188 -0.212 5.348 1 82.94 109 ASP A N 1
ATOM 840 C CA . ASP A 1 109 ? -18.969 -1.249 4.695 1 82.94 109 ASP A CA 1
ATOM 841 C C . ASP A 1 109 ? -18.438 -1.556 3.299 1 82.94 109 ASP A C 1
ATOM 843 O O . ASP A 1 109 ? -18.812 -0.896 2.326 1 82.94 109 ASP A O 1
ATOM 847 N N . GLY A 1 110 ? -17.516 -2.539 3.275 1 81.56 110 GLY A N 1
ATOM 848 C CA . GLY A 1 110 ? -16.781 -2.818 2.057 1 81.56 110 GLY A CA 1
ATOM 849 C C . GLY A 1 110 ? -17.594 -3.559 1.017 1 81.56 110 GLY A C 1
ATOM 850 O O . GLY A 1 110 ? -18.344 -4.484 1.349 1 81.56 110 GLY A O 1
ATOM 851 N N . VAL A 1 111 ? -17.5 -3.166 -0.162 1 84.25 111 VAL A N 1
ATOM 852 C CA . VAL A 1 111 ? -18.219 -3.748 -1.291 1 84.25 111 VAL A CA 1
ATOM 853 C C . VAL A 1 111 ? -17.875 -5.234 -1.406 1 84.25 111 VAL A C 1
ATOM 855 O O . VAL A 1 111 ? -18.766 -6.059 -1.636 1 84.25 111 VAL A O 1
ATOM 858 N N . GLU A 1 112 ? -16.578 -5.566 -1.173 1 88.94 112 GLU A N 1
ATOM 859 C CA . GLU A 1 112 ? -16.156 -6.949 -1.347 1 88.94 112 GLU A CA 1
ATOM 860 C C . GLU A 1 112 ? -16.812 -7.867 -0.326 1 88.94 112 GLU A C 1
ATOM 862 O O . GLU A 1 112 ? -17.312 -8.938 -0.677 1 88.94 112 GLU A O 1
ATOM 867 N N . ALA A 1 113 ? -16.828 -7.41 0.89 1 89.75 113 ALA A N 1
ATOM 868 C CA . ALA A 1 113 ? -17.5 -8.188 1.928 1 89.75 113 ALA A CA 1
ATOM 869 C C . ALA A 1 113 ? -18.984 -8.359 1.609 1 89.75 113 ALA A C 1
ATOM 871 O O . ALA A 1 113 ? -19.547 -9.445 1.771 1 89.75 113 ALA A O 1
ATOM 872 N N . HIS A 1 114 ? -19.578 -7.277 1.183 1 91.38 114 HIS A N 1
ATOM 873 C CA . HIS A 1 114 ? -21 -7.34 0.846 1 91.38 114 HIS A CA 1
ATOM 874 C C . HIS A 1 114 ? -21.25 -8.258 -0.349 1 91.38 114 HIS A C 1
ATOM 876 O O . HIS A 1 114 ? -22.188 -9.039 -0.352 1 91.38 114 HIS A O 1
ATOM 882 N N . LEU A 1 115 ? -20.422 -8.219 -1.372 1 94.75 115 LEU A N 1
ATOM 883 C CA . LEU A 1 115 ? -20.5 -9.094 -2.531 1 94.75 115 LEU A CA 1
ATOM 884 C C . LEU A 1 115 ? -20.438 -10.562 -2.107 1 94.75 115 LEU A C 1
ATOM 886 O O . LEU A 1 115 ? -21.188 -11.391 -2.617 1 94.75 115 LEU A O 1
ATOM 890 N N . GLN A 1 116 ? -19.5 -10.82 -1.28 1 96.5 116 GLN A N 1
ATOM 891 C CA . GLN A 1 116 ? -19.344 -12.18 -0.783 1 96.5 116 GLN A CA 1
ATOM 892 C C . GLN A 1 116 ? -20.625 -12.664 -0.107 1 96.5 116 GLN A C 1
ATOM 894 O O . GLN A 1 116 ? -21.078 -13.789 -0.351 1 96.5 116 GLN A O 1
ATOM 899 N N . GLU A 1 117 ? -21.188 -11.797 0.745 1 95.94 117 GLU A N 1
ATOM 900 C CA . GLU A 1 117 ? -22.422 -12.133 1.441 1 95.94 117 GLU A CA 1
ATOM 901 C C . GLU A 1 117 ? -23.578 -12.359 0.457 1 95.94 117 GLU A C 1
ATOM 903 O O . GLU A 1 117 ? -24.312 -13.336 0.569 1 95.94 117 GLU A O 1
ATOM 908 N N . LEU A 1 118 ? -23.703 -11.43 -0.446 1 96.19 118 LEU A N 1
ATOM 909 C CA . LEU A 1 118 ? -24.766 -11.516 -1.438 1 96.19 118 LEU A CA 1
ATOM 910 C C . LEU A 1 118 ? -24.609 -12.773 -2.287 1 96.19 118 LEU A C 1
ATOM 912 O O . LEU A 1 118 ? -25.594 -13.469 -2.547 1 96.19 118 LEU A O 1
ATOM 916 N N . LEU A 1 119 ? -23.406 -13.109 -2.697 1 97.56 119 LEU A N 1
ATOM 917 C CA . LEU A 1 119 ? -23.188 -14.305 -3.51 1 97.56 119 LEU A CA 1
ATOM 918 C C . LEU A 1 119 ? -23.516 -15.57 -2.723 1 97.56 119 LEU A C 1
ATOM 920 O O . LEU A 1 119 ? -24.141 -16.484 -3.252 1 97.56 119 LEU A O 1
ATOM 924 N N . ALA A 1 120 ? -23.094 -15.547 -1.494 1 97.75 120 ALA A N 1
ATOM 925 C CA . ALA A 1 120 ? -23.391 -16.688 -0.645 1 97.75 120 ALA A CA 1
ATOM 926 C C . ALA A 1 120 ? -24.891 -16.938 -0.569 1 97.75 120 ALA A C 1
ATOM 928 O O . ALA A 1 120 ? -25.344 -18.078 -0.651 1 97.75 120 ALA A O 1
ATOM 929 N N . GLU A 1 121 ? -25.641 -15.859 -0.418 1 96.62 121 GLU A N 1
ATOM 930 C CA . GLU A 1 121 ? -27.078 -15.945 -0.266 1 96.62 121 GLU A CA 1
ATOM 931 C C . GLU A 1 121 ? -27.766 -16.297 -1.589 1 96.62 121 GLU A C 1
ATOM 933 O O . GLU A 1 121 ? -28.844 -16.891 -1.603 1 96.62 121 GLU A O 1
ATOM 938 N N . GLN A 1 122 ? -27.125 -15.977 -2.641 1 97.56 122 GLN A N 1
ATOM 939 C CA . GLN A 1 122 ? -27.766 -16.062 -3.945 1 97.56 122 GLN A CA 1
ATOM 940 C C . GLN A 1 122 ? -27.125 -17.125 -4.816 1 97.56 122 GLN A C 1
ATOM 942 O O . GLN A 1 122 ? -27.172 -17.047 -6.047 1 97.56 122 GLN A O 1
ATOM 947 N N . VAL A 1 123 ? -26.484 -18.109 -4.23 1 97.5 123 VAL A N 1
ATOM 948 C CA . VAL A 1 123 ? -25.781 -19.156 -4.953 1 97.5 123 VAL A CA 1
ATOM 949 C C . VAL A 1 123 ? -26.719 -19.812 -5.965 1 97.5 123 VAL A C 1
ATOM 951 O O . VAL A 1 123 ? -26.406 -19.891 -7.156 1 97.5 123 VAL A O 1
ATOM 954 N N . PRO A 1 124 ? -27.969 -20.172 -5.566 1 96.38 124 PRO A N 1
ATOM 955 C CA . PRO A 1 124 ? -28.859 -20.812 -6.547 1 96.38 124 PRO A CA 1
ATOM 956 C C . PRO A 1 124 ? -29.234 -19.875 -7.691 1 96.38 124 PRO A C 1
ATOM 958 O O . PRO A 1 124 ? -29.359 -20.312 -8.836 1 96.38 124 PRO A O 1
ATOM 961 N N . GLN A 1 125 ? -29.328 -18.594 -7.43 1 95.75 125 GLN A N 1
ATOM 962 C CA . GLN A 1 125 ? -29.75 -17.609 -8.422 1 95.75 125 GLN A CA 1
ATOM 963 C C . GLN A 1 125 ? -28.594 -17.281 -9.383 1 95.75 125 GLN A C 1
ATOM 965 O O . GLN A 1 125 ? -28.828 -17.047 -10.57 1 95.75 125 GLN A O 1
ATOM 970 N N . ILE A 1 126 ? -27.406 -17.375 -8.914 1 96.88 126 ILE A N 1
ATOM 971 C CA . ILE A 1 126 ? -26.266 -16.875 -9.688 1 96.88 126 ILE A CA 1
ATOM 972 C C . ILE A 1 126 ? -25.547 -18.031 -10.359 1 96.88 126 ILE A C 1
ATOM 974 O O . ILE A 1 126 ? -25.219 -17.969 -11.547 1 96.88 126 ILE A O 1
ATOM 978 N N . LEU A 1 127 ? -25.328 -19.094 -9.617 1 97.31 127 LEU A N 1
ATOM 979 C CA . LEU A 1 127 ? -24.578 -20.219 -10.164 1 97.31 127 LEU A CA 1
ATOM 980 C C . LEU A 1 127 ? -25.516 -21.234 -10.805 1 97.31 127 LEU A C 1
ATOM 982 O O . LEU A 1 127 ? -25.125 -21.938 -11.742 1 97.31 127 LEU A O 1
ATOM 986 N N . GLY A 1 128 ? -26.688 -21.312 -10.289 1 96.31 128 GLY A N 1
ATOM 987 C CA . GLY A 1 128 ? -27.656 -22.281 -10.75 1 96.31 128 GLY A CA 1
ATOM 988 C C . GLY A 1 128 ? -28.438 -22.922 -9.625 1 96.31 128 GLY A C 1
ATOM 989 O O . GLY A 1 128 ? -27.922 -23.094 -8.516 1 96.31 128 GLY A O 1
ATOM 990 N N . GLU A 1 129 ? -29.719 -23.328 -9.867 1 95.38 129 GLU A N 1
ATOM 991 C CA . GLU A 1 129 ? -30.688 -23.781 -8.875 1 95.38 129 GLU A CA 1
ATOM 992 C C . GLU A 1 129 ? -30.141 -24.984 -8.102 1 95.38 129 GLU A C 1
ATOM 994 O O . GLU A 1 129 ? -30.438 -25.156 -6.918 1 95.38 129 GLU A O 1
ATOM 999 N N . ARG A 1 130 ? -29.344 -25.766 -8.703 1 96.94 130 ARG A N 1
ATOM 1000 C CA . ARG A 1 130 ? -28.922 -27 -8.047 1 96.94 130 ARG A CA 1
ATOM 1001 C C . ARG A 1 130 ? -27.547 -26.844 -7.426 1 96.94 130 ARG A C 1
ATOM 1003 O O . ARG A 1 130 ? -27 -27.797 -6.867 1 96.94 130 ARG A O 1
ATOM 1010 N N . TRP A 1 131 ? -27 -25.641 -7.488 1 97.94 131 TRP A N 1
ATOM 1011 C CA . TRP A 1 131 ? -25.75 -25.344 -6.781 1 97.94 131 TRP A CA 1
ATOM 1012 C C . TRP A 1 131 ? -26.031 -25.047 -5.309 1 97.94 131 TRP A C 1
ATOM 1014 O O . TRP A 1 131 ? -27.078 -24.5 -4.961 1 97.94 131 TRP A O 1
ATOM 1024 N N . ARG A 1 132 ? -25.094 -25.438 -4.41 1 97.5 132 ARG A N 1
ATOM 1025 C CA . ARG A 1 132 ? -25.328 -25.25 -2.979 1 97.5 132 ARG A CA 1
ATOM 1026 C C . ARG A 1 132 ? -24.094 -24.625 -2.311 1 97.5 132 ARG A C 1
ATOM 1028 O O . ARG A 1 132 ? -22.969 -24.969 -2.643 1 97.5 132 ARG A O 1
ATOM 1035 N N . LEU A 1 133 ? -24.422 -23.766 -1.351 1 98.31 133 LEU A N 1
ATOM 1036 C CA . LEU A 1 133 ? -23.359 -23.203 -0.502 1 98.31 133 LEU A CA 1
ATOM 1037 C C . LEU A 1 133 ? -22.969 -24.203 0.588 1 98.31 133 LEU A C 1
ATOM 1039 O O . LEU A 1 133 ? -23.844 -24.719 1.301 1 98.31 133 LEU A O 1
ATOM 1043 N N . VAL A 1 134 ? -21.734 -24.516 0.619 1 97.75 134 VAL A N 1
ATOM 1044 C CA . VAL A 1 134 ? -21.234 -25.328 1.725 1 97.75 134 VAL A CA 1
ATOM 1045 C C . VAL A 1 134 ? -20.922 -24.438 2.924 1 97.75 134 VAL A C 1
ATOM 1047 O O . VAL A 1 134 ? -21.375 -24.703 4.039 1 97.75 134 VAL A O 1
ATOM 1050 N N . ARG A 1 135 ? -20.078 -23.359 2.619 1 97.12 135 ARG A N 1
ATOM 1051 C CA . ARG A 1 135 ? -19.688 -22.5 3.723 1 97.12 135 ARG A CA 1
ATOM 1052 C C . ARG A 1 135 ? -19.031 -21.219 3.203 1 97.12 135 ARG A C 1
ATOM 1054 O O . ARG A 1 135 ? -18.312 -21.234 2.207 1 97.12 135 ARG A O 1
ATOM 1061 N N . ARG A 1 136 ? -19.422 -20.156 3.898 1 97.19 136 ARG A N 1
ATOM 1062 C CA . ARG A 1 136 ? -18.625 -18.938 3.727 1 97.19 136 ARG A CA 1
ATOM 1063 C C . ARG A 1 136 ? -17.375 -18.984 4.598 1 97.19 136 ARG A C 1
ATOM 1065 O O . ARG A 1 136 ? -17.391 -19.547 5.695 1 97.19 136 ARG A O 1
ATOM 1072 N N . GLU A 1 137 ? -16.359 -18.422 4.125 1 97.31 137 GLU A N 1
ATOM 1073 C CA . GLU A 1 137 ? -15.102 -18.391 4.867 1 97.31 137 GLU A CA 1
ATOM 1074 C C . GLU A 1 137 ? -14.664 -19.797 5.273 1 97.31 137 GLU A C 1
ATOM 1076 O O . GLU A 1 137 ? -14.438 -20.062 6.453 1 97.31 137 GLU A O 1
ATOM 1081 N N . TYR A 1 138 ? -14.531 -20.719 4.289 1 97.38 138 TYR A N 1
ATOM 1082 C CA . TYR A 1 138 ? -14.094 -22.094 4.531 1 97.38 138 TYR A CA 1
ATOM 1083 C C . TYR A 1 138 ? -12.641 -22.125 4.992 1 97.38 138 TYR A C 1
ATOM 1085 O O . TYR A 1 138 ? -11.742 -21.703 4.262 1 97.38 138 TYR A O 1
ATOM 1093 N N . PRO A 1 139 ? -12.398 -22.656 6.125 1 96.12 139 PRO A N 1
ATOM 1094 C CA . PRO A 1 139 ? -11.055 -22.578 6.703 1 96.12 139 PRO A CA 1
ATOM 1095 C C . PRO A 1 139 ? -10.055 -23.469 5.977 1 96.12 139 PRO A C 1
ATOM 1097 O O . PRO A 1 139 ? -10.398 -24.578 5.551 1 96.12 139 PRO A O 1
ATOM 1100 N N . THR A 1 140 ? -8.922 -23 5.758 1 93.69 140 THR A N 1
ATOM 1101 C CA . THR A 1 140 ? -7.77 -23.766 5.281 1 93.69 140 THR A CA 1
ATOM 1102 C C . THR A 1 140 ? -6.516 -23.391 6.066 1 93.69 140 THR A C 1
ATOM 1104 O O . THR A 1 140 ? -6.535 -22.453 6.867 1 93.69 140 THR A O 1
ATOM 1107 N N . ALA A 1 141 ? -5.465 -24.062 5.906 1 85.19 141 ALA A N 1
ATOM 1108 C CA . ALA A 1 141 ? -4.199 -23.828 6.594 1 85.19 141 ALA A CA 1
ATOM 1109 C C . ALA A 1 141 ? -3.6 -22.484 6.168 1 85.19 141 ALA A C 1
ATOM 1111 O O . ALA A 1 141 ? -2.764 -21.922 6.879 1 85.19 141 ALA A O 1
ATOM 1112 N N . ILE A 1 142 ? -4.027 -22.016 4.977 1 84.12 142 ILE A N 1
ATOM 1113 C CA . ILE A 1 142 ? -3.398 -20.797 4.48 1 84.12 142 ILE A CA 1
ATOM 1114 C C . ILE A 1 142 ? -4.422 -19.656 4.449 1 84.12 142 ILE A C 1
ATOM 1116 O O . ILE A 1 142 ? -4.23 -18.656 3.752 1 84.12 142 ILE A O 1
ATOM 1120 N N . GLY A 1 143 ? -5.469 -19.75 5.199 1 89.88 143 GLY A N 1
ATOM 1121 C CA . GLY A 1 143 ? -6.531 -18.766 5.25 1 89.88 143 GLY A CA 1
ATOM 1122 C C . GLY A 1 143 ? -7.844 -19.266 4.684 1 89.88 143 GLY A C 1
ATOM 1123 O O . GLY A 1 143 ? -7.875 -20.297 3.998 1 89.88 143 GLY A O 1
ATOM 1124 N N . PRO A 1 144 ? -8.82 -18.578 4.898 1 96 144 PRO A N 1
ATOM 1125 C CA . PRO A 1 144 ? -10.141 -19.062 4.488 1 96 144 PRO A CA 1
ATOM 1126 C C . PRO A 1 144 ? -10.445 -18.766 3.021 1 96 144 PRO A C 1
ATOM 1128 O O . PRO A 1 144 ? -10.047 -17.719 2.498 1 96 144 PRO A O 1
ATOM 1131 N N . VAL A 1 145 ? -11.148 -19.719 2.42 1 97.19 145 VAL A N 1
ATOM 1132 C CA . VAL A 1 145 ? -11.742 -19.516 1.104 1 97.19 145 VAL A CA 1
ATOM 1133 C C . VAL A 1 145 ? -13.047 -18.734 1.239 1 97.19 145 VAL A C 1
ATOM 1135 O O . VAL A 1 145 ? -13.859 -19.016 2.123 1 97.19 145 VAL A O 1
ATOM 1138 N N . ASP A 1 146 ? -13.266 -17.766 0.342 1 98.19 146 ASP A N 1
ATOM 1139 C CA . ASP A 1 146 ? -14.445 -16.922 0.458 1 98.19 146 ASP A CA 1
ATOM 1140 C C . ASP A 1 146 ? -15.727 -17.75 0.464 1 98.19 146 ASP A C 1
ATOM 1142 O O . ASP A 1 146 ? -16.562 -17.609 1.355 1 98.19 146 ASP A O 1
ATOM 1146 N N . LEU A 1 147 ? -15.914 -18.609 -0.557 1 98.62 147 LEU A N 1
ATOM 1147 C CA . LEU A 1 147 ? -17.047 -19.516 -0.583 1 98.62 147 LEU A CA 1
ATOM 1148 C C . LEU A 1 147 ? -16.625 -20.906 -1.021 1 98.62 147 LEU A C 1
ATOM 1150 O O . LEU A 1 147 ? -15.859 -21.062 -1.977 1 98.62 147 LEU A O 1
ATOM 1154 N N . MET A 1 148 ? -17.078 -21.891 -0.292 1 98.62 148 MET A N 1
ATOM 1155 C CA . MET A 1 148 ? -17.078 -23.266 -0.755 1 98.62 148 MET A CA 1
ATOM 1156 C C . MET A 1 148 ? -18.469 -23.688 -1.209 1 98.62 148 MET A C 1
ATOM 1158 O O . MET A 1 148 ? -19.438 -23.531 -0.475 1 98.62 148 MET A O 1
ATOM 1162 N N . VAL A 1 149 ? -18.547 -24.141 -2.432 1 98.44 149 VAL A N 1
ATOM 1163 C CA . VAL A 1 149 ? -19.844 -24.531 -2.959 1 98.44 149 VAL A CA 1
ATOM 1164 C C . VAL A 1 149 ? -19.75 -25.922 -3.609 1 98.44 149 VAL A C 1
ATOM 1166 O O . VAL A 1 149 ? -18.656 -26.453 -3.779 1 98.44 149 VAL A O 1
ATOM 1169 N N . ARG A 1 150 ? -20.859 -26.5 -3.883 1 97.81 150 ARG A N 1
ATOM 1170 C CA . ARG A 1 150 ? -20.953 -27.75 -4.621 1 97.81 150 ARG A CA 1
ATOM 1171 C C . ARG A 1 150 ? -21.844 -27.609 -5.855 1 97.81 150 ARG A C 1
ATOM 1173 O O . ARG A 1 150 ? -22.891 -26.969 -5.797 1 97.81 150 ARG A O 1
ATOM 1180 N N . ASP A 1 151 ? -21.328 -28.172 -6.922 1 97.56 151 ASP A N 1
ATOM 1181 C CA . ASP A 1 151 ? -22.141 -28.156 -8.141 1 97.56 151 ASP A CA 1
ATOM 1182 C C . ASP A 1 151 ? -23.188 -29.266 -8.125 1 97.56 151 ASP A C 1
ATOM 1184 O O . ASP A 1 151 ? -23.281 -30.016 -7.16 1 97.56 151 ASP A O 1
ATOM 1188 N N . PRO A 1 152 ? -24.109 -29.328 -9.18 1 96.81 152 PRO A N 1
ATOM 1189 C CA . PRO A 1 152 ? -25.203 -30.297 -9.195 1 96.81 152 PRO A CA 1
ATOM 1190 C C . PRO A 1 152 ? -24.703 -31.75 -9.133 1 96.81 152 PRO A C 1
ATOM 1192 O O . PRO A 1 152 ? -25.422 -32.625 -8.68 1 96.81 152 PRO A O 1
ATOM 1195 N N . GLU A 1 153 ? -23.469 -31.984 -9.531 1 96.1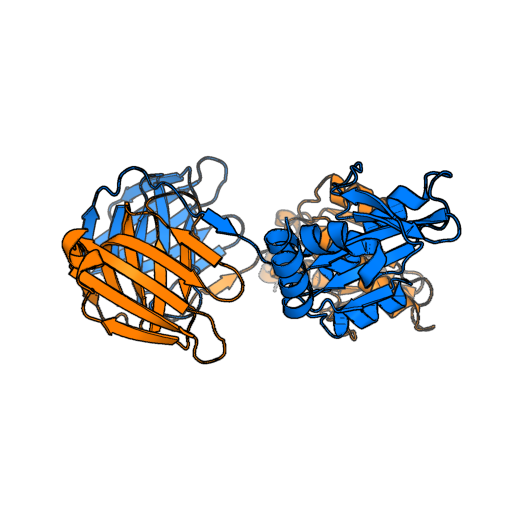9 153 GLU A N 1
ATOM 1196 C CA . GLU A 1 153 ? -22.906 -33.312 -9.531 1 96.19 153 GLU A CA 1
ATOM 1197 C C . GLU A 1 153 ? -22.203 -33.625 -8.203 1 96.19 153 GLU A C 1
ATOM 1199 O O . GLU A 1 153 ? -21.703 -34.719 -7.992 1 96.19 153 GLU A O 1
ATOM 1204 N N . GLY A 1 154 ? -22.109 -32.688 -7.344 1 95.06 154 GLY A N 1
ATOM 1205 C CA . GLY A 1 154 ? -21.531 -32.875 -6.02 1 95.06 154 GLY A CA 1
ATOM 1206 C C . GLY A 1 154 ? -20.062 -32.5 -5.945 1 95.06 154 GLY A C 1
ATOM 1207 O O . GLY A 1 154 ? -19.422 -32.688 -4.906 1 95.06 154 GLY A O 1
ATOM 1208 N N . ASN A 1 155 ? -19.578 -31.953 -7.039 1 96.25 155 ASN A N 1
ATOM 1209 C CA . ASN A 1 155 ? -18.188 -31.547 -7.055 1 96.25 155 ASN A CA 1
ATOM 1210 C C . ASN A 1 155 ? -17.969 -30.25 -6.277 1 96.25 155 ASN A C 1
ATOM 1212 O O . ASN A 1 155 ? -18.797 -29.344 -6.336 1 96.25 155 ASN A O 1
ATOM 1216 N N . ALA A 1 156 ? -16.828 -30.219 -5.59 1 97.38 156 ALA A N 1
ATOM 1217 C CA . ALA A 1 156 ? -16.5 -29.031 -4.789 1 97.38 156 ALA A CA 1
ATOM 1218 C C . ALA A 1 156 ? -15.898 -27.938 -5.652 1 97.38 156 ALA A C 1
ATOM 1220 O O . ALA A 1 156 ? -15.094 -28.219 -6.547 1 97.38 156 ALA A O 1
ATOM 1221 N N . TRP A 1 157 ? -16.344 -26.656 -5.41 1 98.38 157 TRP A N 1
ATOM 1222 C CA . TRP A 1 157 ? -15.797 -25.453 -6.043 1 98.38 157 TRP A CA 1
ATOM 1223 C C . TRP A 1 157 ? -15.398 -24.422 -5 1 98.38 157 TRP A C 1
ATOM 1225 O O . TRP A 1 157 ? -16.141 -24.188 -4.035 1 98.38 157 TRP A O 1
ATOM 1235 N N . ALA A 1 158 ? -14.203 -23.875 -5.141 1 98.75 158 ALA A N 1
ATOM 1236 C CA . ALA A 1 158 ? -13.781 -22.734 -4.332 1 98.75 158 ALA A CA 1
ATOM 1237 C C . ALA A 1 158 ? -13.984 -21.422 -5.086 1 98.75 158 ALA A C 1
ATOM 1239 O O . ALA A 1 158 ? -13.586 -21.297 -6.25 1 98.75 158 ALA A O 1
ATOM 1240 N N . ILE A 1 159 ? -14.617 -20.469 -4.406 1 98.81 159 ILE A N 1
ATOM 1241 C CA . ILE A 1 159 ? -14.875 -19.188 -5.051 1 98.81 159 ILE A CA 1
ATOM 1242 C C . ILE A 1 159 ? -14.109 -18.078 -4.328 1 98.81 159 ILE A C 1
ATOM 1244 O O . ILE A 1 159 ? -14.141 -18 -3.1 1 98.81 159 ILE A O 1
ATOM 1248 N N . GLU A 1 160 ? -13.344 -17.281 -5.012 1 98.56 160 GLU A N 1
ATOM 1249 C CA . GLU A 1 160 ? -12.719 -16.047 -4.547 1 98.56 160 GLU A CA 1
ATOM 1250 C C . GLU A 1 160 ? -13.445 -14.82 -5.09 1 98.56 160 GLU A C 1
ATOM 1252 O O . GLU A 1 160 ? -13.711 -14.734 -6.293 1 98.56 160 GLU A O 1
ATOM 1257 N N . VAL A 1 161 ? -13.859 -13.906 -4.176 1 98 161 VAL A N 1
ATOM 1258 C CA . VAL A 1 161 ? -14.672 -12.758 -4.559 1 98 161 VAL A CA 1
ATOM 1259 C C . VAL A 1 161 ? -13.859 -11.477 -4.406 1 98 161 VAL A C 1
ATOM 1261 O O . VAL A 1 161 ? -13.164 -11.289 -3.404 1 98 161 VAL A O 1
ATOM 1264 N N . LYS A 1 162 ? -13.852 -10.672 -5.461 1 96.56 162 LYS A N 1
ATOM 1265 C CA . LYS A 1 162 ? -13.219 -9.359 -5.434 1 96.56 162 LYS A CA 1
ATOM 1266 C C . LYS A 1 162 ? -14.164 -8.281 -5.969 1 96.56 162 LYS A C 1
ATOM 1268 O O . LYS A 1 162 ? -15.109 -8.586 -6.703 1 96.56 162 LYS A O 1
ATOM 1273 N N . ARG A 1 163 ? -13.945 -6.996 -5.488 1 93.06 163 ARG A N 1
ATOM 1274 C CA . ARG A 1 163 ? -14.562 -5.887 -6.207 1 93.06 163 ARG A CA 1
ATOM 1275 C C . ARG A 1 163 ? -13.906 -5.684 -7.57 1 93.06 163 ARG A C 1
ATOM 1277 O O . ARG A 1 163 ? -14.586 -5.715 -8.602 1 93.06 163 ARG A O 1
ATOM 1284 N N . VAL A 1 164 ? -12.641 -5.559 -7.504 1 93.12 164 VAL A N 1
ATOM 1285 C CA . VAL A 1 164 ? -11.797 -5.527 -8.695 1 93.12 164 VAL A CA 1
ATOM 1286 C C . VAL A 1 164 ? -10.805 -6.688 -8.656 1 93.12 164 VAL A C 1
ATOM 1288 O O . VAL A 1 164 ? -9.891 -6.707 -7.828 1 93.12 164 VAL A O 1
ATOM 1291 N N . GLY A 1 165 ? -11 -7.578 -9.609 1 95.38 165 GLY A N 1
ATOM 1292 C CA . GLY A 1 165 ? -10.188 -8.781 -9.633 1 95.38 165 GLY A CA 1
ATOM 1293 C C . GLY A 1 165 ? -8.867 -8.594 -10.352 1 95.38 165 GLY A C 1
ATOM 1294 O O . GLY A 1 165 ? -8.836 -8.375 -11.562 1 95.38 165 GLY A O 1
ATOM 1295 N N . GLY A 1 166 ? -7.77 -8.734 -9.688 1 93.12 166 GLY A N 1
ATOM 1296 C CA . GLY A 1 166 ? -6.434 -8.719 -10.266 1 93.12 166 GLY A CA 1
ATOM 1297 C C . GLY A 1 166 ? -5.734 -10.062 -10.195 1 93.12 166 GLY A C 1
ATOM 1298 O O . GLY A 1 166 ? -6.328 -11.055 -9.766 1 93.12 166 GLY A O 1
ATOM 1299 N N . MET A 1 167 ? -4.434 -10.109 -10.602 1 87 167 MET A N 1
ATOM 1300 C CA . MET A 1 167 ? -3.664 -11.352 -10.68 1 87 167 MET A CA 1
ATOM 1301 C C . MET A 1 167 ? -3.479 -11.961 -9.297 1 87 167 MET A C 1
ATOM 1303 O O . MET A 1 167 ? -3.445 -13.188 -9.156 1 87 167 MET A O 1
ATOM 1307 N N . ASP A 1 168 ? -3.426 -11.094 -8.336 1 90.81 168 ASP A N 1
ATOM 1308 C CA . ASP A 1 168 ? -3.211 -11.586 -6.977 1 90.81 168 ASP A CA 1
ATOM 1309 C C . ASP A 1 168 ? -4.371 -12.469 -6.523 1 90.81 168 ASP A C 1
ATOM 1311 O O . ASP A 1 168 ? -4.164 -13.453 -5.812 1 90.81 168 ASP A O 1
ATOM 1315 N N . GLY A 1 169 ? -5.574 -12.023 -6.895 1 94.75 169 GLY A N 1
ATOM 1316 C CA . GLY A 1 169 ? -6.734 -12.828 -6.539 1 94.75 169 GLY A CA 1
ATOM 1317 C C . GLY A 1 169 ? -6.727 -14.203 -7.18 1 94.75 169 GLY A C 1
ATOM 1318 O O . GLY A 1 169 ? -7.102 -15.195 -6.547 1 94.75 169 GLY A O 1
ATOM 1319 N N . VAL A 1 170 ? -6.27 -14.25 -8.383 1 94.25 170 VAL A N 1
ATOM 1320 C CA . VAL A 1 170 ? -6.168 -15.531 -9.078 1 94.25 170 VAL A CA 1
ATOM 1321 C C . VAL A 1 170 ? -5.105 -16.406 -8.414 1 94.25 170 VAL A C 1
ATOM 1323 O O . VAL A 1 170 ? -5.312 -17.594 -8.227 1 94.25 170 VAL A O 1
ATOM 1326 N N . GLU A 1 171 ? -4.02 -15.836 -8.086 1 91.06 171 GLU A N 1
ATOM 1327 C CA . GLU A 1 171 ? -2.949 -16.562 -7.41 1 91.06 171 GLU A CA 1
ATOM 1328 C C . GLU A 1 171 ? -3.414 -17.109 -6.059 1 91.06 171 GLU A C 1
ATOM 1330 O O . GLU A 1 171 ? -3.098 -18.234 -5.691 1 91.06 171 GLU A O 1
ATOM 1335 N N . GLN A 1 172 ? -4.133 -16.219 -5.375 1 91.12 172 GLN A N 1
ATOM 1336 C CA . GLN A 1 172 ? -4.676 -16.656 -4.09 1 91.12 172 GLN A CA 1
ATOM 1337 C C . GLN A 1 172 ? -5.578 -17.875 -4.258 1 91.12 172 GLN A C 1
ATOM 1339 O O . GLN A 1 172 ? -5.426 -18.875 -3.549 1 91.12 172 GLN A O 1
ATOM 1344 N N . LEU A 1 173 ? -6.488 -17.828 -5.199 1 96.31 173 LEU A N 1
ATOM 1345 C CA . LEU A 1 173 ? -7.391 -18.938 -5.453 1 96.31 173 LEU A CA 1
ATOM 1346 C C . LEU A 1 173 ? -6.613 -20.188 -5.883 1 96.31 173 LEU A C 1
ATOM 1348 O O . LEU A 1 173 ? -6.934 -21.297 -5.469 1 96.31 173 LEU A O 1
ATOM 1352 N N . THR A 1 174 ? -5.582 -19.969 -6.648 1 93.06 174 THR A N 1
ATOM 1353 C CA . THR A 1 174 ? -4.746 -21.078 -7.094 1 93.06 174 THR A CA 1
ATOM 1354 C C . THR A 1 174 ? -4.129 -21.797 -5.898 1 93.06 174 THR A C 1
ATOM 1356 O O . THR A 1 174 ? -4.117 -23.031 -5.852 1 93.06 174 THR A O 1
ATOM 1359 N N . ARG A 1 175 ? -3.65 -21.078 -4.992 1 89.19 175 ARG A N 1
ATOM 1360 C CA . ARG A 1 175 ? -3.061 -21.688 -3.803 1 89.19 175 ARG A CA 1
ATOM 1361 C C . ARG A 1 175 ? -4.086 -22.531 -3.055 1 89.19 175 ARG A C 1
ATOM 1363 O O . ARG A 1 175 ? -3.766 -23.625 -2.574 1 89.19 175 ARG A O 1
ATOM 1370 N N . TYR A 1 176 ? -5.305 -21.969 -2.959 1 94.12 176 TYR A N 1
ATOM 1371 C CA . TYR A 1 176 ? -6.363 -22.734 -2.291 1 94.12 176 TYR A CA 1
ATOM 1372 C C . TYR A 1 176 ? -6.637 -24.047 -3.018 1 94.12 176 TYR A C 1
ATOM 1374 O O . TYR A 1 176 ? -6.75 -25.094 -2.389 1 94.12 176 TYR A O 1
ATOM 1382 N N . LEU A 1 177 ? -6.723 -23.953 -4.297 1 96.25 177 LEU A N 1
ATOM 1383 C CA . LEU A 1 177 ? -7.055 -25.141 -5.09 1 96.25 177 LEU A CA 1
ATOM 1384 C C . LEU A 1 177 ? -5.961 -26.203 -4.969 1 96.25 177 LEU A C 1
ATOM 1386 O O . LEU A 1 177 ? -6.258 -27.391 -4.828 1 96.25 177 LEU A O 1
ATOM 1390 N N . GLU A 1 178 ? -4.785 -25.781 -5.031 1 90.81 178 GLU A N 1
ATOM 1391 C CA . GLU A 1 178 ? -3.668 -26.703 -4.898 1 90.81 178 GLU A CA 1
ATOM 1392 C C . GLU A 1 178 ? -3.664 -27.375 -3.529 1 90.81 178 GLU A C 1
ATOM 1394 O O . GLU A 1 178 ? -3.482 -28.594 -3.426 1 90.81 178 GLU A O 1
ATOM 1399 N N . LEU A 1 179 ? -3.844 -26.609 -2.533 1 90.5 179 LEU A N 1
ATOM 1400 C CA . LEU A 1 179 ? -3.844 -27.125 -1.171 1 90.5 179 LEU A CA 1
ATOM 1401 C C . LEU A 1 179 ? -5 -28.094 -0.962 1 90.5 179 LEU A C 1
ATOM 1403 O O . LEU A 1 179 ? -4.797 -29.219 -0.487 1 90.5 179 LEU A O 1
ATOM 1407 N N . LEU A 1 180 ? -6.191 -27.719 -1.335 1 94.81 180 LEU A N 1
ATOM 1408 C CA . LEU A 1 180 ? -7.391 -28.531 -1.115 1 94.81 180 LEU A CA 1
ATOM 1409 C C . LEU A 1 180 ? -7.375 -29.766 -1.993 1 94.81 180 LEU A C 1
ATOM 1411 O O . LEU A 1 180 ? -7.855 -30.828 -1.584 1 94.81 180 LEU A O 1
ATOM 1415 N N . GLY A 1 181 ? -6.797 -29.578 -3.111 1 94.69 181 GLY A N 1
ATOM 1416 C CA . GLY A 1 181 ? -6.758 -30.672 -4.055 1 94.69 181 GLY A CA 1
ATOM 1417 C C . GLY A 1 181 ? -5.922 -31.844 -3.57 1 94.69 181 GLY A C 1
ATOM 1418 O O . GLY A 1 181 ? -6.02 -32.938 -4.105 1 94.69 181 GLY A O 1
ATOM 1419 N N . ARG A 1 182 ? -5.105 -31.641 -2.621 1 91.69 182 ARG A N 1
ATOM 1420 C CA . ARG A 1 182 ? -4.277 -32.719 -2.062 1 91.69 182 ARG A CA 1
ATOM 1421 C C . ARG A 1 182 ? -5.113 -33.656 -1.222 1 91.69 182 ARG A C 1
ATOM 1423 O O . ARG A 1 182 ? -4.707 -34.812 -0.98 1 91.69 182 ARG A O 1
ATOM 1430 N N . ASP A 1 183 ? -6.188 -33.188 -0.688 1 92.06 183 ASP A N 1
ATOM 1431 C CA . ASP A 1 183 ? -7.129 -34 0.057 1 92.06 183 ASP A CA 1
ATOM 1432 C C . ASP A 1 183 ? -8.047 -34.781 -0.889 1 92.06 183 ASP A C 1
ATOM 1434 O O . ASP A 1 183 ? -8.727 -34.188 -1.73 1 92.06 183 ASP A O 1
ATOM 1438 N N . PRO A 1 184 ? -8.062 -36.094 -0.789 1 92.06 184 PRO A N 1
ATOM 1439 C CA . PRO A 1 184 ? -8.914 -36.906 -1.663 1 92.06 184 PRO A CA 1
ATOM 1440 C C . PRO A 1 184 ? -10.375 -36.438 -1.658 1 92.06 184 PRO A C 1
ATOM 1442 O O . PRO A 1 184 ? -11.07 -36.594 -2.662 1 92.06 184 PRO A O 1
ATOM 1445 N N . LYS A 1 185 ? -10.797 -35.812 -0.557 1 89.25 185 LYS A N 1
ATOM 1446 C CA . LYS A 1 185 ? -12.164 -35.312 -0.447 1 89.25 185 LYS A CA 1
ATOM 1447 C C . LYS A 1 185 ? -12.414 -34.188 -1.438 1 89.25 185 LYS A C 1
ATOM 1449 O O . LYS A 1 185 ? -13.562 -33.938 -1.822 1 89.25 185 LYS A O 1
ATOM 1454 N N . PHE A 1 186 ? -11.312 -33.562 -1.92 1 92.56 186 PHE A N 1
ATOM 1455 C CA . PHE A 1 186 ? -11.438 -32.406 -2.803 1 92.56 186 PHE A CA 1
ATOM 1456 C C . PHE A 1 186 ? -10.727 -32.656 -4.125 1 92.56 186 PHE A C 1
ATOM 1458 O O . PHE A 1 186 ? -10.328 -31.719 -4.812 1 92.56 186 PHE A O 1
ATOM 1465 N N . ALA A 1 187 ? -10.523 -33.938 -4.332 1 90.56 187 ALA A N 1
ATOM 1466 C CA . ALA A 1 187 ? -9.852 -34.281 -5.586 1 90.56 187 ALA A CA 1
ATOM 1467 C C . ALA A 1 187 ? -10.57 -33.656 -6.777 1 90.56 187 ALA A C 1
ATOM 1469 O O . ALA A 1 187 ? -11.781 -33.812 -6.926 1 90.56 187 ALA A O 1
ATOM 1470 N N . GLY A 1 188 ? -9.898 -32.844 -7.629 1 93 188 GLY A N 1
ATOM 1471 C CA . GLY A 1 188 ? -10.469 -32.25 -8.82 1 93 188 GLY A CA 1
ATOM 1472 C C . GLY A 1 188 ? -11.203 -30.953 -8.539 1 93 188 GLY A C 1
ATOM 1473 O O . GLY A 1 188 ? -11.961 -30.469 -9.383 1 93 188 GLY A O 1
ATOM 1474 N N . ILE A 1 189 ? -10.992 -30.453 -7.375 1 97.5 189 ILE A N 1
ATOM 1475 C CA . ILE A 1 189 ? -11.664 -29.219 -7.004 1 97.5 189 ILE A CA 1
ATOM 1476 C C . ILE A 1 189 ? -11.391 -28.141 -8.062 1 97.5 189 ILE A C 1
ATOM 1478 O O . ILE A 1 189 ? -10.281 -28.047 -8.586 1 97.5 189 ILE A O 1
ATOM 1482 N N . LYS A 1 190 ? -12.484 -27.375 -8.375 1 98 190 LYS A N 1
ATOM 1483 C CA . LYS A 1 190 ? -12.406 -26.312 -9.375 1 98 190 LYS A CA 1
ATOM 1484 C C . LYS A 1 190 ? -12.594 -24.953 -8.727 1 98 190 LYS A C 1
ATOM 1486 O O . LYS A 1 190 ? -12.969 -24.844 -7.562 1 98 190 LYS A O 1
ATOM 1491 N N . GLY A 1 191 ? -12.203 -23.938 -9.484 1 98.62 191 GLY A N 1
ATOM 1492 C CA . GLY A 1 191 ? -12.242 -22.594 -8.914 1 98.62 191 GLY A CA 1
ATOM 1493 C C . GLY A 1 191 ? -13.062 -21.625 -9.734 1 98.62 191 GLY A C 1
ATOM 1494 O O . GLY A 1 191 ? -13.102 -21.719 -10.969 1 98.62 191 GLY A O 1
ATOM 1495 N N . ILE A 1 192 ? -13.766 -20.688 -9.078 1 98.81 192 ILE A N 1
ATOM 1496 C CA . ILE A 1 192 ? -14.43 -19.547 -9.703 1 98.81 192 ILE A CA 1
ATOM 1497 C C . ILE A 1 192 ? -13.844 -18.25 -9.148 1 98.81 192 ILE A C 1
ATOM 1499 O O . ILE A 1 192 ? -13.82 -18.031 -7.938 1 98.81 192 ILE A O 1
ATOM 1503 N N . PHE A 1 193 ? -13.32 -17.469 -9.977 1 98.62 193 PHE A N 1
ATOM 1504 C CA . PHE A 1 193 ? -12.883 -16.109 -9.633 1 98.62 193 PHE A CA 1
ATOM 1505 C C . PHE A 1 193 ? -13.961 -15.094 -9.969 1 98.62 193 PHE A C 1
ATOM 1507 O O . PHE A 1 193 ? -14.148 -14.742 -11.141 1 98.62 193 PHE A O 1
ATOM 1514 N N . ALA A 1 194 ? -14.688 -14.602 -8.938 1 98.69 194 ALA A N 1
ATOM 1515 C CA . ALA A 1 194 ? -15.859 -13.75 -9.125 1 98.69 194 ALA A CA 1
ATOM 1516 C C . ALA A 1 194 ? -15.562 -12.305 -8.727 1 98.69 194 ALA A C 1
ATOM 1518 O O . ALA A 1 194 ? -14.961 -12.055 -7.68 1 98.69 194 ALA A O 1
ATOM 1519 N N . ALA A 1 195 ? -15.945 -11.391 -9.625 1 97.94 195 ALA A N 1
ATOM 1520 C CA . ALA A 1 195 ? -15.695 -9.992 -9.297 1 97.94 195 ALA A CA 1
ATOM 1521 C C . ALA A 1 195 ? -16.641 -9.07 -10.062 1 97.94 195 ALA A C 1
ATOM 1523 O O . ALA A 1 195 ? -17.297 -9.5 -11.023 1 97.94 195 ALA A O 1
ATOM 1524 N N . GLN A 1 196 ? -16.766 -7.824 -9.578 1 95.12 196 GLN A N 1
ATOM 1525 C CA . GLN A 1 196 ? -17.516 -6.836 -10.352 1 95.12 196 GLN A CA 1
ATOM 1526 C C . GLN A 1 196 ? -16.781 -6.48 -11.641 1 95.12 196 GLN A C 1
ATOM 1528 O O . GLN A 1 196 ? -17.422 -6.254 -12.68 1 95.12 196 GLN A O 1
ATOM 1533 N N . GLN A 1 197 ? -15.531 -6.395 -11.508 1 95.31 197 GLN A N 1
ATOM 1534 C CA . GLN A 1 197 ? -14.633 -6.18 -12.633 1 95.31 197 GLN A CA 1
ATOM 1535 C C . GLN A 1 197 ? -13.414 -7.098 -12.555 1 95.31 197 GLN A C 1
ATOM 1537 O O . GLN A 1 197 ? -12.898 -7.359 -11.461 1 95.31 197 GLN A O 1
ATOM 1542 N N . ILE A 1 198 ? -12.953 -7.625 -13.742 1 96.75 198 ILE A N 1
ATOM 1543 C CA . ILE A 1 198 ? -11.766 -8.469 -13.789 1 96.75 198 ILE A CA 1
ATOM 1544 C C . ILE A 1 198 ? -10.773 -7.91 -14.805 1 96.75 198 ILE A C 1
ATOM 1546 O O . ILE A 1 198 ? -11.109 -7.73 -15.977 1 96.75 198 ILE A O 1
ATOM 1550 N N . ARG A 1 199 ? -9.594 -7.613 -14.305 1 94.06 199 ARG A N 1
ATOM 1551 C CA . ARG A 1 199 ? -8.555 -7.082 -15.188 1 94.06 199 ARG A CA 1
ATOM 1552 C C . ARG A 1 199 ? -8.172 -8.102 -16.25 1 94.06 199 ARG A C 1
ATOM 1554 O O . ARG A 1 199 ? -8.18 -9.305 -16 1 94.06 199 ARG A O 1
ATOM 1561 N N . PRO A 1 200 ? -7.824 -7.551 -17.438 1 92.88 200 PRO A N 1
ATOM 1562 C CA . PRO A 1 200 ? -7.527 -8.445 -18.562 1 92.88 200 PRO A CA 1
ATOM 1563 C C . PRO A 1 200 ? -6.434 -9.461 -18.234 1 92.88 200 PRO A C 1
ATOM 1565 O O . PRO A 1 200 ? -6.574 -10.648 -18.531 1 92.88 200 PRO A O 1
ATOM 1568 N N . GLN A 1 201 ? -5.359 -9.023 -17.609 1 84.94 201 GLN A N 1
ATOM 1569 C CA . GLN A 1 201 ? -4.266 -9.93 -17.281 1 84.94 201 GLN A CA 1
ATOM 1570 C C . GLN A 1 201 ? -4.715 -11 -16.297 1 84.94 201 GLN A C 1
ATOM 1572 O O . GLN A 1 201 ? -4.273 -12.148 -16.359 1 84.94 201 GLN A O 1
ATOM 1577 N N . ALA A 1 202 ? -5.598 -10.648 -15.391 1 92.94 202 ALA A N 1
ATOM 1578 C CA . ALA A 1 202 ? -6.141 -11.602 -14.43 1 92.94 202 ALA A CA 1
ATOM 1579 C C . ALA A 1 202 ? -6.988 -12.664 -15.125 1 92.94 202 ALA A C 1
ATOM 1581 O O . ALA A 1 202 ? -6.926 -13.844 -14.781 1 92.94 202 ALA A O 1
ATOM 1582 N N . LYS A 1 203 ? -7.766 -12.227 -16.094 1 94.62 203 LYS A N 1
ATOM 1583 C CA . LYS A 1 203 ? -8.578 -13.156 -16.875 1 94.62 203 LYS A CA 1
ATOM 1584 C C . LYS A 1 203 ? -7.699 -14.172 -17.594 1 94.62 203 LYS A C 1
ATOM 1586 O O . LYS A 1 203 ? -7.996 -15.375 -17.594 1 94.62 203 LYS A O 1
ATOM 1591 N N . VAL A 1 204 ? -6.629 -13.688 -18.203 1 88.94 204 VAL A N 1
ATOM 1592 C CA . VAL A 1 204 ? -5.699 -14.555 -18.922 1 88.94 204 VAL A CA 1
ATOM 1593 C C . VAL A 1 204 ? -5.086 -15.57 -17.969 1 88.94 204 VAL A C 1
ATOM 1595 O O . VAL A 1 204 ? -5.039 -16.766 -18.266 1 88.94 204 VAL A O 1
ATOM 1598 N N . LEU A 1 205 ? -4.637 -15.141 -16.859 1 88.94 205 LEU A N 1
ATOM 1599 C CA . LEU A 1 205 ? -4.023 -16.016 -15.875 1 88.94 205 LEU A CA 1
ATOM 1600 C C . LEU A 1 205 ? -5.027 -17.062 -15.383 1 88.94 205 LEU A C 1
ATOM 1602 O O . LEU A 1 205 ? -4.688 -18.234 -15.234 1 88.94 205 LEU A O 1
ATOM 1606 N N . ALA A 1 206 ? -6.242 -16.594 -15.117 1 94.94 206 ALA A N 1
ATOM 1607 C CA . ALA A 1 206 ? -7.281 -17.516 -14.648 1 94.94 206 ALA A CA 1
ATOM 1608 C C . ALA A 1 206 ? -7.539 -18.625 -15.672 1 94.94 206 ALA A C 1
ATOM 1610 O O . ALA A 1 206 ? -7.613 -19.797 -15.312 1 94.94 206 ALA A O 1
ATOM 1611 N N . GLU A 1 207 ? -7.68 -18.219 -16.859 1 93.25 207 GLU A N 1
ATOM 1612 C CA . GLU A 1 207 ? -7.895 -19.188 -17.938 1 93.25 207 GLU A CA 1
ATOM 1613 C C . GLU A 1 207 ? -6.738 -20.188 -18.016 1 93.25 207 GLU A C 1
ATOM 1615 O O . GLU A 1 207 ? -6.957 -21.391 -18.156 1 93.25 207 GLU A O 1
ATOM 1620 N N . ASP A 1 208 ? -5.586 -19.672 -17.906 1 87.25 208 ASP A N 1
ATOM 1621 C CA . ASP A 1 208 ? -4.395 -20.516 -17.984 1 87.25 208 ASP A CA 1
ATOM 1622 C C . ASP A 1 208 ? -4.391 -21.562 -16.859 1 87.25 208 ASP A C 1
ATOM 1624 O O . ASP A 1 208 ? -3.873 -22.656 -17.031 1 87.25 208 ASP A O 1
ATOM 1628 N N . ARG A 1 209 ? -5.016 -21.297 -15.82 1 91.31 209 ARG A N 1
ATOM 1629 C CA . ARG A 1 209 ? -4.977 -22.172 -14.648 1 91.31 209 ARG A CA 1
ATOM 1630 C C . ARG A 1 209 ? -6.25 -23 -14.547 1 91.31 209 ARG A C 1
ATOM 1632 O O . ARG A 1 209 ? -6.453 -23.719 -13.555 1 91.31 209 ARG A O 1
ATOM 1639 N N . GLY A 1 210 ? -7.109 -22.812 -15.508 1 94.81 210 GLY A N 1
ATOM 1640 C CA . GLY A 1 210 ? -8.344 -23.562 -15.492 1 94.81 210 GLY A CA 1
ATOM 1641 C C . GLY A 1 210 ? -9.367 -23.031 -14.508 1 94.81 210 GLY A C 1
ATOM 1642 O O . GLY A 1 210 ? -10.219 -23.781 -14.016 1 94.81 210 GLY A O 1
ATOM 1643 N N . ILE A 1 211 ? -9.219 -21.766 -14.164 1 97.88 211 ILE A N 1
ATOM 1644 C CA . ILE A 1 211 ? -10.141 -21.109 -13.242 1 97.88 211 ILE A CA 1
ATOM 1645 C C . ILE A 1 211 ? -11.227 -20.375 -14.023 1 97.88 211 ILE A C 1
ATOM 1647 O O . ILE A 1 211 ? -10.93 -19.641 -14.969 1 97.88 211 ILE A O 1
ATOM 1651 N N . THR A 1 212 ? -12.453 -20.625 -13.656 1 98.25 212 THR A N 1
ATOM 1652 C CA . THR A 1 212 ? -13.586 -19.938 -14.281 1 98.25 212 THR A CA 1
ATOM 1653 C C . THR A 1 212 ? -13.703 -18.516 -13.75 1 98.25 212 THR A C 1
ATOM 1655 O O . THR A 1 212 ? -13.602 -18.281 -12.539 1 98.25 212 THR A O 1
ATOM 1658 N N . THR A 1 213 ? -13.844 -17.516 -14.664 1 98.5 213 THR A N 1
ATOM 1659 C CA . THR A 1 213 ? -14.094 -16.156 -14.227 1 98.5 213 THR A CA 1
ATOM 1660 C C . THR A 1 213 ? -15.578 -15.82 -14.312 1 98.5 213 THR A C 1
ATOM 1662 O O . THR A 1 213 ? -16.281 -16.297 -15.203 1 98.5 213 THR A O 1
ATOM 1665 N N . MET A 1 214 ? -16.062 -15.016 -13.359 1 98.25 214 MET A N 1
ATOM 1666 C CA . MET A 1 214 ? -17.469 -14.633 -13.312 1 98.25 214 MET A CA 1
ATOM 1667 C C . MET A 1 214 ? -17.625 -13.172 -12.93 1 98.25 214 MET A C 1
ATOM 1669 O O . MET A 1 214 ? -17.062 -12.727 -11.922 1 98.25 214 MET A O 1
ATOM 1673 N N . LEU A 1 215 ? -18.359 -12.469 -13.734 1 97.94 215 LEU A N 1
ATOM 1674 C CA . LEU A 1 215 ? -18.672 -11.086 -13.406 1 97.94 215 LEU A CA 1
ATOM 1675 C C . LEU A 1 215 ? -19.938 -11.008 -12.547 1 97.94 215 LEU A C 1
ATOM 1677 O O . LEU A 1 215 ? -20.922 -11.695 -12.82 1 97.94 215 LEU A O 1
ATOM 1681 N N . LEU A 1 216 ? -19.828 -10.242 -11.477 1 97.06 216 LEU A N 1
ATOM 1682 C CA . LEU A 1 216 ? -20.953 -10.039 -10.578 1 97.06 216 LEU A CA 1
ATOM 1683 C C . LEU A 1 216 ? -21.609 -8.68 -10.812 1 97.06 216 LEU A C 1
ATOM 1685 O O . LEU A 1 216 ? -20.906 -7.664 -10.906 1 97.06 216 LEU A O 1
ATOM 1689 N N . ASP A 1 217 ? -22.906 -8.703 -10.953 1 94.75 217 ASP A N 1
ATOM 1690 C CA . ASP A 1 217 ? -23.688 -7.469 -11.047 1 94.75 217 ASP A CA 1
ATOM 1691 C C . ASP A 1 217 ? -24.156 -7.012 -9.664 1 94.75 217 ASP A C 1
ATOM 1693 O O . ASP A 1 217 ? -25.25 -7.375 -9.227 1 94.75 217 ASP A O 1
ATOM 1697 N N . TYR A 1 218 ? -23.359 -6.215 -9.047 1 91.19 218 TYR A N 1
ATOM 1698 C CA . TYR A 1 218 ? -23.594 -5.797 -7.672 1 91.19 218 TYR A CA 1
ATOM 1699 C C . TYR A 1 218 ? -24.953 -5.113 -7.539 1 91.19 218 TYR A C 1
ATOM 1701 O O . TYR A 1 218 ? -25.688 -5.352 -6.578 1 91.19 218 TYR A O 1
ATOM 1709 N N . ALA A 1 219 ? -25.281 -4.215 -8.469 1 88 219 ALA A N 1
ATOM 1710 C CA . ALA A 1 219 ? -26.547 -3.502 -8.43 1 88 219 ALA A CA 1
ATOM 1711 C C . ALA A 1 219 ? -27.719 -4.473 -8.477 1 88 219 ALA A C 1
ATOM 1713 O O . ALA A 1 219 ? -28.672 -4.34 -7.707 1 88 219 ALA A O 1
ATOM 1714 N N . ALA A 1 220 ? -27.625 -5.445 -9.336 1 92.06 220 ALA A N 1
ATOM 1715 C CA . ALA A 1 220 ? -28.672 -6.457 -9.461 1 92.06 220 ALA A CA 1
ATOM 1716 C C . ALA A 1 220 ? -28.766 -7.316 -8.195 1 92.06 220 ALA A C 1
ATOM 1718 O O . ALA A 1 220 ? -29.859 -7.664 -7.746 1 92.06 220 ALA A O 1
ATOM 1719 N N . MET A 1 221 ? -27.578 -7.574 -7.664 1 93 221 MET A N 1
ATOM 1720 C CA . MET A 1 221 ? -27.547 -8.422 -6.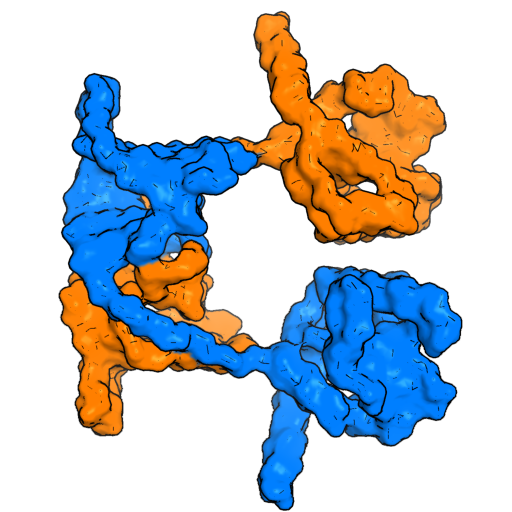477 1 93 221 MET A CA 1
ATOM 1721 C C . MET A 1 221 ? -28.156 -7.711 -5.273 1 93 221 MET A C 1
ATOM 1723 O O . MET A 1 221 ? -28.844 -8.336 -4.461 1 93 221 MET A O 1
ATOM 1727 N N . ARG A 1 222 ? -27.891 -6.406 -5.137 1 88.94 222 ARG A N 1
ATOM 1728 C CA . ARG A 1 222 ? -28.438 -5.625 -4.031 1 88.94 222 ARG A CA 1
ATOM 1729 C C . ARG A 1 222 ? -29.953 -5.465 -4.168 1 88.94 222 ARG A C 1
ATOM 1731 O O . ARG A 1 222 ? -30.656 -5.391 -3.164 1 88.94 222 ARG A O 1
ATOM 1738 N N . GLY A 1 223 ? -30.375 -5.23 -5.426 1 80.25 223 GLY A N 1
ATOM 1739 C CA . GLY A 1 223 ? -31.812 -5.137 -5.656 1 80.25 223 GLY A CA 1
ATOM 1740 C C . GLY A 1 223 ? -32.562 -6.363 -5.18 1 80.25 223 GLY A C 1
ATOM 1741 O O . GLY A 1 223 ? -33.656 -6.242 -4.617 1 80.25 223 GLY A O 1
ATOM 1742 N N . THR A 1 224 ? -31.984 -7.332 -5.418 1 68.5 224 THR A N 1
ATOM 1743 C CA . THR A 1 224 ? -32.594 -8.594 -5.008 1 68.5 224 THR A CA 1
ATOM 1744 C C . THR A 1 224 ? -32.562 -8.734 -3.488 1 68.5 224 THR A C 1
ATOM 1746 O O . THR A 1 224 ? -33.531 -9.211 -2.896 1 68.5 224 THR A O 1
ATOM 1749 N N . ASP A 1 225 ? -31.531 -8.188 -2.924 1 64.94 225 ASP A N 1
ATOM 1750 C CA . ASP A 1 225 ? -31.391 -8.234 -1.472 1 64.94 225 ASP A CA 1
ATOM 1751 C C . ASP A 1 225 ? -32.406 -7.332 -0.79 1 64.94 225 ASP A C 1
ATOM 1753 O O . ASP A 1 225 ? -33 -7.707 0.23 1 64.94 225 ASP A O 1
ATOM 1757 N N . ASP A 1 226 ? -32.5 -6.211 -1.414 1 59.06 226 ASP A N 1
ATOM 1758 C CA . ASP A 1 226 ? -33.469 -5.254 -0.865 1 59.06 226 ASP A CA 1
ATOM 1759 C C . ASP A 1 226 ? -34.906 -5.77 -1.002 1 59.06 226 ASP A C 1
ATOM 1761 O O . ASP A 1 226 ? -35.719 -5.602 -0.091 1 59.06 226 ASP A O 1
ATOM 1765 N N . VAL A 1 227 ? -35.125 -6.438 -2.082 1 44.69 227 VAL A N 1
ATOM 1766 C CA . VAL A 1 227 ? -36.469 -6.992 -2.297 1 44.69 227 VAL A CA 1
ATOM 1767 C C . VAL A 1 227 ? -36.719 -8.102 -1.287 1 44.69 227 VAL A C 1
ATOM 1769 O O . VAL A 1 227 ? -37.812 -8.172 -0.702 1 44.69 227 VAL A O 1
ATOM 1772 N N . GLU A 1 228 ? -35.781 -8.805 -1.041 1 42.56 228 GLU A N 1
ATOM 1773 C CA . GLU A 1 228 ? -35.969 -9.898 -0.091 1 42.56 228 GLU A CA 1
ATOM 1774 C C . GLU A 1 228 ? -36.062 -9.383 1.34 1 42.56 228 GLU A C 1
ATOM 1776 O O . GLU A 1 228 ? -36.812 -9.922 2.158 1 42.56 228 GLU A O 1
ATOM 1781 N N . ALA A 1 229 ? -35.188 -8.367 1.555 1 45.44 229 ALA A N 1
ATOM 1782 C CA . ALA A 1 229 ? -35.25 -7.785 2.893 1 45.44 229 ALA A CA 1
ATOM 1783 C C . ALA A 1 229 ? -36.594 -7.082 3.113 1 45.44 229 ALA A C 1
ATOM 1785 O O . ALA A 1 229 ? -37.094 -7.035 4.238 1 45.44 229 ALA A O 1
ATOM 1786 N N . ARG A 1 230 ? -37.125 -6.621 2.061 1 41.97 230 ARG A N 1
ATOM 1787 C CA . ARG A 1 230 ? -38.406 -5.941 2.154 1 41.97 230 ARG A CA 1
ATOM 1788 C C . ARG A 1 230 ? -39.562 -6.945 2.277 1 41.97 230 ARG A C 1
ATOM 1790 O O . ARG A 1 230 ? -40.688 -6.582 2.648 1 41.97 230 ARG A O 1
ATOM 1797 N N . LEU A 1 231 ? -39.281 -7.852 1.671 1 35.12 231 LEU A N 1
ATOM 1798 C CA . LEU A 1 231 ? -40.375 -8.82 1.773 1 35.12 231 LEU A CA 1
ATOM 1799 C C . LEU A 1 231 ? -40.406 -9.461 3.158 1 35.12 231 LEU A C 1
ATOM 1801 O O . LEU A 1 231 ? -41.406 -10.008 3.572 1 35.12 231 LEU A O 1
ATOM 1805 N N . PHE A 1 232 ? -39.219 -9.453 3.785 1 33.88 232 PHE A N 1
ATOM 1806 C CA . PHE A 1 232 ? -39.312 -10.078 5.098 1 33.88 232 PHE A CA 1
ATOM 1807 C C . PHE A 1 232 ? -39.25 -9.039 6.207 1 33.88 232 PHE A C 1
ATOM 1809 O O . PHE A 1 232 ? -38.562 -8.039 6.078 1 33.88 232 PHE A O 1
ATOM 1816 N N . MET B 1 1 ? -0.572 24.328 0.395 1 97.56 1 MET B N 1
ATOM 1817 C CA . MET B 1 1 ? -1.247 23.344 1.245 1 97.56 1 MET B CA 1
ATOM 1818 C C . MET B 1 1 ? -2.061 24.047 2.332 1 97.56 1 MET B C 1
ATOM 1820 O O . MET B 1 1 ? -1.602 25.016 2.928 1 97.56 1 MET B O 1
ATOM 1824 N N . ARG B 1 2 ? -3.254 23.594 2.469 1 98.56 2 ARG B N 1
ATOM 1825 C CA . ARG B 1 2 ? -4.062 24.062 3.588 1 98.56 2 ARG B CA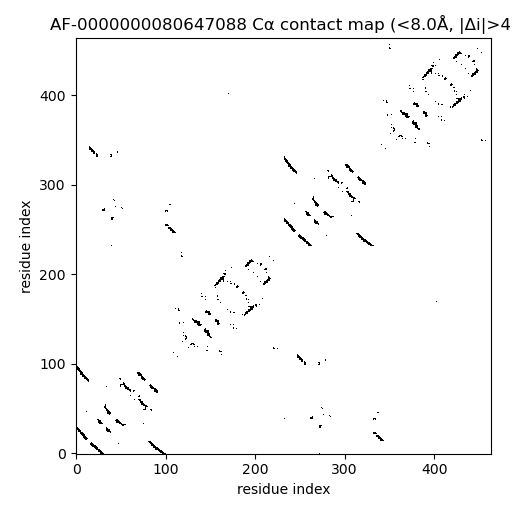 1
ATOM 1826 C C . ARG B 1 2 ? -4.188 22.984 4.664 1 98.56 2 ARG B C 1
ATOM 1828 O O . ARG B 1 2 ? -4.441 21.812 4.355 1 98.56 2 ARG B O 1
ATOM 1835 N N . LEU B 1 3 ? -3.92 23.344 5.93 1 98.75 3 LEU B N 1
ATOM 1836 C CA . LEU B 1 3 ? -4.008 22.469 7.094 1 98.75 3 LEU B CA 1
ATOM 1837 C C . LEU B 1 3 ? -5.094 22.938 8.055 1 98.75 3 LEU B C 1
ATOM 1839 O O . LEU B 1 3 ? -4.992 24.031 8.617 1 98.75 3 LEU B O 1
ATOM 1843 N N . VAL B 1 4 ? -6.113 22.125 8.211 1 98.81 4 VAL B N 1
ATOM 1844 C CA . VAL B 1 4 ? -7.219 22.469 9.102 1 98.81 4 VAL B CA 1
ATOM 1845 C C . VAL B 1 4 ? -7.336 21.422 10.211 1 98.81 4 VAL B C 1
ATOM 1847 O O . VAL B 1 4 ? -7.535 20.234 9.93 1 98.81 4 VAL B O 1
ATOM 1850 N N . VAL B 1 5 ? -7.125 21.859 11.43 1 98.81 5 VAL B N 1
ATOM 1851 C CA . VAL B 1 5 ? -7.434 21 12.578 1 98.81 5 VAL B CA 1
ATOM 1852 C C . VAL B 1 5 ? -8.812 21.359 13.125 1 98.81 5 VAL B C 1
ATOM 1854 O O . VAL B 1 5 ? -9.055 22.516 13.5 1 98.81 5 VAL B O 1
ATOM 1857 N N . ALA B 1 6 ? -9.734 20.391 13.141 1 98.81 6 ALA B N 1
ATOM 1858 C CA . ALA B 1 6 ? -11.109 20.688 13.523 1 98.81 6 ALA B CA 1
ATOM 1859 C C . ALA B 1 6 ? -11.812 19.438 14.055 1 98.81 6 ALA B C 1
ATOM 1861 O O . ALA B 1 6 ? -11.359 18.312 13.812 1 98.81 6 ALA B O 1
ATOM 1862 N N . THR B 1 7 ? -12.859 19.656 14.828 1 98.5 7 THR B N 1
ATOM 1863 C CA . THR B 1 7 ? -13.82 18.578 15.023 1 98.5 7 THR B CA 1
ATOM 1864 C C . THR B 1 7 ? -14.594 18.312 13.742 1 98.5 7 THR B C 1
ATOM 1866 O O . THR B 1 7 ? -15.109 19.234 13.117 1 98.5 7 THR B O 1
ATOM 1869 N N . CYS B 1 8 ? -14.602 17.016 13.367 1 98.62 8 CYS B N 1
ATOM 1870 C CA . CYS B 1 8 ? -15.297 16.766 12.109 1 98.62 8 CYS B CA 1
ATOM 1871 C C . CYS B 1 8 ? -15.789 15.32 12.039 1 98.62 8 CYS B C 1
ATOM 1873 O O . CYS B 1 8 ? -15.297 14.453 12.766 1 98.62 8 CYS B O 1
ATOM 1875 N N . SER B 1 9 ? -16.766 15.086 11.312 1 98.44 9 SER B N 1
ATOM 1876 C CA . SER B 1 9 ? -17.203 13.773 10.836 1 98.44 9 SER B CA 1
ATOM 1877 C C . SER B 1 9 ? -17.094 13.68 9.32 1 98.44 9 SER B C 1
ATOM 1879 O O . SER B 1 9 ? -17.109 14.695 8.625 1 98.44 9 SER B O 1
ATOM 1881 N N . VAL B 1 10 ? -16.891 12.461 8.828 1 98.38 10 VAL B N 1
ATOM 1882 C CA . VAL B 1 10 ? -16.656 12.281 7.402 1 98.38 10 VAL B CA 1
ATOM 1883 C C . VAL B 1 10 ? -17.516 11.141 6.875 1 98.38 10 VAL B C 1
ATOM 1885 O O . VAL B 1 10 ? -17.641 10.094 7.52 1 98.38 10 VAL B O 1
ATOM 1888 N N . GLU B 1 11 ? -18.141 11.43 5.793 1 97.19 11 GLU B N 1
ATOM 1889 C CA . GLU B 1 11 ? -18.844 10.406 5.031 1 97.19 11 GLU B CA 1
ATOM 1890 C C . GLU B 1 11 ? -18.234 10.227 3.646 1 97.19 11 GLU B C 1
ATOM 1892 O O . GLU B 1 11 ? -18.078 11.188 2.895 1 97.19 11 GLU B O 1
ATOM 1897 N N . TYR B 1 12 ? -17.859 9.008 3.412 1 96.75 12 TYR B N 1
ATOM 1898 C CA . TYR B 1 12 ? -17.344 8.672 2.09 1 96.75 12 TYR B CA 1
ATOM 1899 C C . TYR B 1 12 ? -18.281 7.727 1.358 1 96.75 12 TYR B C 1
ATOM 1901 O O . TYR B 1 12 ? -18.797 6.77 1.948 1 96.75 12 TYR B O 1
ATOM 1909 N N . SER B 1 13 ? -18.531 8.047 0.131 1 91.62 13 SER B N 1
ATOM 1910 C CA . SER B 1 13 ? -19.297 7.16 -0.744 1 91.62 13 SER B CA 1
ATOM 1911 C C . SER B 1 13 ? -18.609 7.004 -2.098 1 91.62 13 SER B C 1
ATOM 1913 O O . SER B 1 13 ? -18.156 7.988 -2.686 1 91.62 13 SER B O 1
ATOM 1915 N N . GLY B 1 14 ? -18.453 5.848 -2.598 1 85.19 14 GLY B N 1
ATOM 1916 C CA . GLY B 1 14 ? -17.828 5.52 -3.867 1 85.19 14 GLY B CA 1
ATOM 1917 C C . GLY B 1 14 ? -17.547 4.035 -4.031 1 85.19 14 GLY B C 1
ATOM 1918 O O . GLY B 1 14 ? -18.469 3.244 -4.207 1 85.19 14 GLY B O 1
ATOM 1919 N N . ARG B 1 15 ? -16.25 3.582 -3.908 1 74.88 15 ARG B N 1
ATOM 1920 C CA . ARG B 1 15 ? -15.859 2.178 -3.967 1 74.88 15 ARG B CA 1
ATOM 1921 C C . ARG B 1 15 ? -16.391 1.41 -2.764 1 74.88 15 ARG B C 1
ATOM 1923 O O . ARG B 1 15 ? -16.609 0.197 -2.836 1 74.88 15 ARG B O 1
ATOM 1930 N N . LEU B 1 16 ? -16.578 2.107 -1.712 1 82.81 16 LEU B N 1
ATOM 1931 C CA . LEU B 1 16 ? -17.172 1.643 -0.459 1 82.81 16 LEU B CA 1
ATOM 1932 C C . LEU B 1 16 ? -17.844 2.791 0.283 1 82.81 16 LEU B C 1
ATOM 1934 O O . LEU B 1 16 ? -17.766 3.943 -0.15 1 82.81 16 LEU B O 1
ATOM 1938 N N . ASP B 1 17 ? -18.641 2.449 1.196 1 87.88 17 ASP B N 1
ATOM 1939 C CA . ASP B 1 17 ? -19.125 3.465 2.123 1 87.88 17 ASP B CA 1
ATOM 1940 C C . ASP B 1 17 ? -18.312 3.465 3.416 1 87.88 17 ASP B C 1
ATOM 1942 O O . ASP B 1 17 ? -18 2.402 3.959 1 87.88 17 ASP B O 1
ATOM 1946 N N . ALA B 1 18 ? -17.953 4.582 3.75 1 94.19 18 ALA B N 1
ATOM 1947 C CA . ALA B 1 18 ? -17.188 4.711 4.988 1 94.19 18 ALA B CA 1
ATOM 1948 C C . ALA B 1 18 ? -17.672 5.906 5.809 1 94.19 18 ALA B C 1
ATOM 1950 O O . ALA B 1 18 ? -18.156 6.891 5.25 1 94.19 18 ALA B O 1
ATOM 1951 N N . HIS B 1 19 ? -17.562 5.738 7.102 1 96.31 19 HIS B N 1
ATOM 1952 C CA . HIS B 1 19 ? -17.984 6.785 8.016 1 96.31 19 HIS B CA 1
ATOM 1953 C C . HIS B 1 19 ? -16.969 6.996 9.133 1 96.31 19 HIS B C 1
ATOM 1955 O O . HIS B 1 19 ? -16.5 6.035 9.742 1 96.31 19 HIS B O 1
ATOM 1961 N N . LEU B 1 20 ? -16.625 8.25 9.352 1 97.62 20 LEU B N 1
ATOM 1962 C CA . LEU B 1 20 ? -15.867 8.68 10.516 1 97.62 20 LEU B CA 1
ATOM 1963 C C . LEU B 1 20 ? -16.734 9.516 11.453 1 97.62 20 LEU B C 1
ATOM 1965 O O . LEU B 1 20 ? -17.172 10.609 11.086 1 97.62 20 LEU B O 1
ATOM 1969 N N . PRO B 1 21 ? -16.969 9.016 12.656 1 97.38 21 PRO B N 1
ATOM 1970 C CA . PRO B 1 21 ? -17.719 9.844 13.602 1 97.38 21 PRO B CA 1
ATOM 1971 C C . PRO B 1 21 ? -16.969 11.109 14.008 1 97.38 21 PRO B C 1
ATOM 1973 O O . PRO B 1 21 ? -15.789 11.266 13.68 1 97.38 21 PRO B O 1
ATOM 1976 N N . MET B 1 22 ? -17.641 11.953 14.766 1 97.44 22 MET B N 1
ATOM 1977 C CA . MET B 1 22 ? -17.094 13.234 15.18 1 97.44 22 MET B CA 1
ATOM 1978 C C . MET B 1 22 ? -15.852 13.039 16.047 1 97.44 22 MET B C 1
ATOM 1980 O O . MET B 1 22 ? -15.883 12.258 17.016 1 97.44 22 MET B O 1
ATOM 1984 N N . ALA B 1 23 ? -14.797 13.695 15.703 1 98.25 23 ALA B N 1
ATOM 1985 C CA . ALA B 1 23 ? -13.547 13.711 16.469 1 98.25 23 ALA B CA 1
ATOM 1986 C C . ALA B 1 23 ? -12.633 14.828 15.969 1 98.25 23 ALA B C 1
ATOM 1988 O O . ALA B 1 23 ? -12.875 15.422 14.922 1 98.25 23 ALA B O 1
ATOM 1989 N N . ILE B 1 24 ? -11.617 15.141 16.703 1 98.44 24 ILE B N 1
ATOM 1990 C CA . ILE B 1 24 ? -10.641 16.109 16.234 1 98.44 24 ILE B CA 1
ATOM 1991 C C . ILE B 1 24 ? -9.68 15.453 15.258 1 98.44 24 ILE B C 1
ATOM 1993 O O . ILE B 1 24 ? -9.102 14.406 15.555 1 98.44 24 ILE B O 1
ATOM 1997 N N . ARG B 1 25 ? -9.586 16.016 14.078 1 98.5 25 ARG B N 1
ATOM 1998 C CA . ARG B 1 25 ? -8.734 15.438 13.039 1 98.5 25 ARG B CA 1
ATOM 1999 C C . ARG B 1 25 ? -8.008 16.531 12.258 1 98.5 25 ARG B C 1
ATOM 2001 O O . ARG B 1 25 ? -8.352 17.703 12.367 1 98.5 25 ARG B O 1
ATOM 2008 N N . LEU B 1 26 ? -6.992 16.172 11.547 1 98.75 26 LEU B N 1
ATOM 2009 C CA . LEU B 1 26 ? -6.32 17.047 10.586 1 98.75 26 LEU B CA 1
ATOM 2010 C C . LEU B 1 26 ? -6.887 16.844 9.188 1 98.75 26 LEU B C 1
ATOM 2012 O O . LEU B 1 26 ? -6.848 15.742 8.641 1 98.75 26 LEU B O 1
ATOM 2016 N N . LEU B 1 27 ? -7.48 17.875 8.656 1 98.75 27 LEU B N 1
ATOM 2017 C CA . LEU B 1 27 ? -7.848 17.953 7.246 1 98.75 27 LEU B CA 1
ATOM 2018 C C . LEU B 1 27 ? -6.746 18.641 6.438 1 98.75 27 LEU B C 1
ATOM 2020 O O . LEU B 1 27 ? -6.434 19.812 6.664 1 98.75 27 LEU B O 1
ATOM 2024 N N . MET B 1 28 ? -6.156 17.875 5.508 1 98.62 28 MET B N 1
ATOM 2025 C CA . MET B 1 28 ? -5.055 18.359 4.676 1 98.62 28 MET B CA 1
ATOM 2026 C C . MET B 1 28 ? -5.504 18.531 3.229 1 98.62 28 MET B C 1
ATOM 2028 O O . MET B 1 28 ? -5.938 17.562 2.588 1 98.62 28 MET B O 1
ATOM 2032 N N . ILE B 1 29 ? -5.441 19.734 2.744 1 98.25 29 ILE B N 1
ATOM 2033 C CA . ILE B 1 29 ? -5.711 20 1.337 1 98.25 29 ILE B CA 1
ATOM 2034 C C . ILE B 1 29 ? -4.406 20.344 0.618 1 98.25 29 ILE B C 1
ATOM 2036 O O . ILE B 1 29 ? -3.785 21.375 0.901 1 98.25 29 ILE B O 1
ATOM 2040 N N . LYS B 1 30 ? -4.039 19.562 -0.318 1 97.44 30 LYS B N 1
ATOM 2041 C CA . LYS B 1 30 ? -2.789 19.766 -1.045 1 97.44 30 LYS B CA 1
ATOM 2042 C C . LYS B 1 30 ? -3.002 20.672 -2.256 1 97.44 30 LYS B C 1
ATOM 2044 O O . LYS B 1 30 ? -4.141 20.938 -2.639 1 97.44 30 LYS B O 1
ATOM 2049 N N . ALA B 1 31 ? -1.897 21.094 -2.863 1 96.44 31 ALA B N 1
ATOM 2050 C CA . ALA B 1 31 ? -1.94 22.031 -3.982 1 96.44 31 ALA B CA 1
ATOM 2051 C C . ALA B 1 31 ? -2.629 21.406 -5.191 1 96.44 31 ALA B C 1
ATOM 2053 O O . ALA B 1 31 ? -3.268 22.109 -5.98 1 96.44 31 ALA B O 1
ATOM 2054 N N . ASP B 1 32 ? -2.537 20.125 -5.355 1 94.94 32 ASP B N 1
ATOM 2055 C CA . ASP B 1 32 ? -3.145 19.453 -6.504 1 94.94 32 ASP B CA 1
ATOM 2056 C C . ASP B 1 32 ? -4.637 19.219 -6.281 1 94.94 32 ASP B C 1
ATOM 2058 O O . ASP B 1 32 ? -5.32 18.656 -7.137 1 94.94 32 ASP B O 1
ATOM 2062 N N . GLY B 1 33 ? -5.125 19.547 -5.102 1 95.5 33 GLY B N 1
ATOM 2063 C CA . GLY B 1 33 ? -6.543 19.469 -4.805 1 95.5 33 GLY B CA 1
ATOM 2064 C C . GLY B 1 33 ? -6.906 18.25 -3.965 1 95.5 33 GLY B C 1
ATOM 2065 O O . GLY B 1 33 ? -8.039 18.141 -3.486 1 95.5 33 GLY B O 1
ATOM 2066 N N . SER B 1 34 ? -5.988 17.344 -3.699 1 97.19 34 SER B N 1
ATOM 2067 C CA . SER B 1 34 ? -6.285 16.172 -2.895 1 97.19 34 SER B CA 1
ATOM 2068 C C . SER B 1 34 ? -6.637 16.547 -1.46 1 97.19 34 SER B C 1
ATOM 2070 O O . SER B 1 34 ? -6.152 17.562 -0.945 1 97.19 34 SER B O 1
ATOM 2072 N N . VAL B 1 35 ? -7.496 15.766 -0.87 1 98.31 35 VAL B N 1
ATOM 2073 C CA . VAL B 1 35 ? -7.941 15.992 0.501 1 98.31 35 VAL B CA 1
ATOM 2074 C C . VAL B 1 35 ? -7.668 14.742 1.341 1 98.31 35 VAL B C 1
ATOM 2076 O O . VAL B 1 35 ? -8.078 13.641 0.979 1 98.31 35 VAL B O 1
ATOM 2079 N N . LEU B 1 36 ? -6.93 14.938 2.424 1 98.44 36 LEU B N 1
ATOM 2080 C CA . LEU B 1 36 ? -6.594 13.836 3.318 1 98.44 36 LEU B CA 1
ATOM 2081 C C . LEU B 1 36 ? -7.117 14.102 4.727 1 98.44 36 LEU B C 1
ATOM 2083 O O . LEU B 1 36 ? -7.059 15.234 5.215 1 98.44 36 LEU B O 1
ATOM 2087 N N . VAL B 1 37 ? -7.598 13.062 5.414 1 98.5 37 VAL B N 1
ATOM 2088 C CA . VAL B 1 37 ? -8.094 13.148 6.785 1 98.5 37 VAL B CA 1
ATOM 2089 C C . VAL B 1 37 ? -7.215 12.297 7.703 1 98.5 37 VAL B C 1
ATOM 2091 O O . VAL B 1 37 ? -7.25 11.062 7.633 1 98.5 37 VAL B O 1
ATOM 2094 N N . HIS B 1 38 ? -6.48 12.938 8.617 1 98.06 38 HIS B N 1
ATOM 2095 C CA . HIS B 1 38 ? -5.547 12.211 9.469 1 98.06 38 HIS B CA 1
ATOM 2096 C C . HIS B 1 38 ? -6.008 12.219 10.922 1 98.06 38 HIS B C 1
ATOM 2098 O O . HIS B 1 38 ? -6.496 13.234 11.414 1 98.06 38 HIS B O 1
ATOM 2104 N N . SER B 1 39 ? -5.859 11.086 11.562 1 96.62 39 SER B N 1
ATOM 2105 C CA . SER B 1 39 ? -5.918 11.031 13.023 1 96.62 39 SER B CA 1
ATOM 2106 C C . SER B 1 39 ? -4.539 11.227 13.641 1 96.62 39 SER B C 1
ATOM 2108 O O . SER B 1 39 ? -3.557 11.445 12.922 1 96.62 39 SER B O 1
ATOM 2110 N N . ASP B 1 40 ? -4.52 11.188 14.953 1 96.12 40 ASP B N 1
ATOM 2111 C CA . ASP B 1 40 ? -3.287 11.492 15.664 1 96.12 40 ASP B CA 1
ATOM 2112 C C . ASP B 1 40 ? -2.557 10.219 16.078 1 96.12 40 ASP B C 1
ATOM 2114 O O . ASP B 1 40 ? -2.111 10.094 17.219 1 96.12 40 ASP B O 1
ATOM 2118 N N . GLY B 1 41 ? -2.592 9.242 15.273 1 91.81 41 GLY B N 1
ATOM 2119 C CA . GLY B 1 41 ? -1.888 7.996 15.531 1 91.81 41 GLY B CA 1
ATOM 2120 C C . GLY B 1 41 ? -2.111 6.953 14.453 1 91.81 41 GLY B C 1
ATOM 2121 O O . GLY B 1 41 ? -2.746 7.23 13.438 1 91.81 41 GLY B O 1
ATOM 2122 N N . GLY B 1 42 ? -1.411 5.75 14.734 1 88 42 GLY B N 1
ATOM 2123 C CA . GLY B 1 42 ? -1.607 4.625 13.836 1 88 42 GLY B CA 1
ATOM 2124 C C . GLY B 1 42 ? -0.662 4.645 12.648 1 88 42 GLY B C 1
ATOM 2125 O O . GLY B 1 42 ? 0.511 4.992 12.789 1 88 42 GLY B O 1
ATOM 2126 N N . SER B 1 43 ? -1.136 4.344 11.469 1 88.38 43 SER B N 1
ATOM 2127 C CA . SER B 1 43 ? -0.346 4.211 10.25 1 88.38 43 SER B CA 1
ATOM 2128 C C . SER B 1 43 ? -0.061 5.57 9.625 1 88.38 43 SER B C 1
ATOM 2130 O O . SER B 1 43 ? -0.675 6.57 9.992 1 88.38 43 SER B O 1
ATOM 2132 N N . TYR B 1 44 ? 0.956 5.656 8.797 1 94.94 44 TYR B N 1
ATOM 2133 C CA . TYR B 1 44 ? 1.22 6.855 8.016 1 94.94 44 TYR B CA 1
ATOM 2134 C C . TYR B 1 44 ? 0.022 7.211 7.141 1 94.94 44 TYR B C 1
ATOM 2136 O O . TYR B 1 44 ? -0.101 8.344 6.676 1 94.94 44 TYR B O 1
ATOM 2144 N N . LYS B 1 45 ? -0.824 6.297 6.934 1 95.44 45 LYS B N 1
ATOM 2145 C CA . LYS B 1 45 ? -1.956 6.488 6.031 1 95.44 45 LYS B CA 1
ATOM 2146 C C . LYS B 1 45 ? -3.029 7.363 6.672 1 95.44 45 LYS B C 1
ATOM 2148 O O . LYS B 1 45 ? -3.314 7.23 7.863 1 95.44 45 LYS B O 1
ATOM 2153 N N . PRO B 1 46 ? -3.65 8.297 5.906 1 97.19 46 PRO B N 1
ATOM 2154 C CA . PRO B 1 46 ? -4.84 8.977 6.41 1 97.19 46 PRO B CA 1
ATOM 2155 C C . PRO B 1 46 ? -6.008 8.023 6.66 1 97.19 46 PRO B C 1
ATOM 2157 O O . PRO B 1 46 ? -6.055 6.934 6.082 1 97.19 46 PRO B O 1
ATOM 2160 N N . LEU B 1 47 ? -6.953 8.375 7.52 1 96.12 47 LEU B N 1
ATOM 2161 C CA . LEU B 1 47 ? -8.148 7.582 7.766 1 96.12 47 LEU B CA 1
ATOM 2162 C C . LEU B 1 47 ? -9.031 7.531 6.52 1 96.12 47 LEU B C 1
ATOM 2164 O O . LEU B 1 47 ? -9.758 6.555 6.305 1 96.12 47 LEU B O 1
ATOM 2168 N N . ASN B 1 48 ? -9 8.602 5.758 1 95.56 48 ASN B N 1
ATOM 2169 C CA . ASN B 1 48 ? -9.734 8.781 4.512 1 95.56 48 ASN B CA 1
ATOM 2170 C C . ASN B 1 48 ? -9.078 9.828 3.619 1 95.56 48 ASN B C 1
ATOM 2172 O O . ASN B 1 48 ? -8.289 10.648 4.094 1 95.56 48 ASN B O 1
ATOM 2176 N N . TRP B 1 49 ? -9.375 9.648 2.303 1 96.38 49 TRP B N 1
ATOM 2177 C CA . TRP B 1 49 ? -8.797 10.656 1.425 1 96.38 49 TRP B CA 1
ATOM 2178 C C . TRP B 1 49 ? -9.508 10.672 0.074 1 96.38 49 TRP B C 1
ATOM 2180 O O . TRP B 1 49 ? -10.242 9.742 -0.26 1 96.38 49 TRP B O 1
ATOM 2190 N N . MET B 1 50 ? -9.391 11.773 -0.566 1 96.88 50 MET B N 1
ATOM 2191 C CA . MET B 1 50 ? -9.703 11.93 -1.982 1 96.88 50 MET B CA 1
ATOM 2192 C C . MET B 1 50 ? -8.469 12.344 -2.773 1 96.88 50 MET B C 1
ATOM 2194 O O . MET B 1 50 ? -7.879 13.391 -2.516 1 96.88 50 MET B O 1
ATOM 2198 N N . ALA B 1 51 ? -8.062 11.422 -3.734 1 95.62 51 ALA B N 1
ATOM 2199 C CA . ALA B 1 51 ? -6.91 11.734 -4.57 1 95.62 51 ALA B CA 1
ATOM 2200 C C . ALA B 1 51 ? -7.277 12.727 -5.668 1 95.62 51 ALA B C 1
ATOM 2202 O O . ALA B 1 51 ? -8.422 12.766 -6.121 1 95.62 51 ALA B O 1
ATOM 2203 N N . ALA B 1 52 ? -6.297 13.5 -6.109 1 95.62 52 ALA B N 1
ATOM 2204 C CA . ALA B 1 52 ? -6.48 14.383 -7.258 1 95.62 52 ALA B CA 1
ATOM 2205 C C . ALA B 1 52 ? -6.633 13.578 -8.547 1 95.62 52 ALA B C 1
ATOM 2207 O O . ALA B 1 52 ? -6.082 12.484 -8.672 1 95.62 52 ALA B O 1
ATOM 2208 N N . PRO B 1 53 ? -7.391 14.062 -9.492 1 96.38 53 PRO B N 1
ATOM 2209 C CA . PRO B 1 53 ? -8.094 15.352 -9.508 1 96.38 53 PRO B CA 1
ATOM 2210 C C . PRO B 1 53 ? -9.445 15.289 -8.805 1 96.38 53 PRO B C 1
ATOM 2212 O O . PRO B 1 53 ? -10.172 14.305 -8.945 1 96.38 53 PRO B O 1
ATOM 2215 N N . CYS B 1 54 ? -9.75 16.219 -8.023 1 97.25 54 CYS B N 1
ATOM 2216 C CA . CYS B 1 54 ? -11.031 16.344 -7.34 1 97.25 54 CYS B CA 1
ATOM 2217 C C . CYS B 1 54 ? -11.391 17.797 -7.113 1 97.25 54 CYS B C 1
ATOM 2219 O O . CYS B 1 54 ? -10.57 18.688 -7.352 1 97.25 54 CYS B O 1
ATOM 2221 N N . THR B 1 55 ? -12.633 18.016 -6.777 1 97.38 55 THR B N 1
ATOM 2222 C CA . THR B 1 55 ? -13.094 19.359 -6.469 1 97.38 55 THR B CA 1
ATOM 2223 C C . THR B 1 55 ? -13.586 19.453 -5.027 1 97.38 55 THR B C 1
ATOM 2225 O O . THR B 1 55 ? -14.164 18.5 -4.504 1 97.38 55 THR B O 1
ATOM 2228 N N . LEU B 1 56 ? -13.297 20.531 -4.395 1 98.25 56 LEU B N 1
ATOM 2229 C CA . LEU B 1 56 ? -13.773 20.812 -3.047 1 98.25 56 LEU B CA 1
ATOM 2230 C C . LEU B 1 56 ? -14.656 22.062 -3.043 1 98.25 56 LEU B C 1
ATOM 2232 O O . LEU B 1 56 ? -14.242 23.125 -3.5 1 98.25 56 LEU B O 1
ATOM 2236 N N . ARG B 1 57 ? -15.914 21.922 -2.551 1 97.75 57 ARG B N 1
ATOM 2237 C CA . ARG B 1 57 ? -16.844 23.031 -2.375 1 97.75 57 ARG B CA 1
ATOM 2238 C C . ARG B 1 57 ? -17.25 23.188 -0.913 1 97.75 57 ARG B C 1
ATOM 2240 O O . ARG B 1 57 ? -17.578 22.188 -0.251 1 97.75 57 ARG B O 1
ATOM 2247 N N . GLU B 1 58 ? -17.188 24.281 -0.462 1 97.19 58 GLU B N 1
ATOM 2248 C CA . GLU B 1 58 ? -17.703 24.578 0.868 1 97.19 58 GLU B CA 1
ATOM 2249 C C . GLU B 1 58 ? -19.188 24.938 0.807 1 97.19 58 GLU B C 1
ATOM 2251 O O . GLU B 1 58 ? -19.578 25.859 0.073 1 97.19 58 GLU B O 1
ATOM 2256 N N . ILE B 1 59 ? -19.969 24.219 1.56 1 96.62 59 ILE B N 1
ATOM 2257 C CA . ILE B 1 59 ? -21.422 24.422 1.538 1 96.62 59 ILE B CA 1
ATOM 2258 C C . ILE B 1 59 ? -21.906 24.781 2.939 1 96.62 59 ILE B C 1
ATOM 2260 O O . ILE B 1 59 ? -21.312 24.375 3.938 1 96.62 59 ILE B O 1
ATOM 2264 N N . GLU B 1 60 ? -23.047 25.547 2.957 1 96.88 60 GLU B N 1
ATOM 2265 C CA . GLU B 1 60 ? -23.656 25.875 4.238 1 96.88 60 GLU B CA 1
ATOM 2266 C C . GLU B 1 60 ? -24.344 24.672 4.848 1 96.88 60 GLU B C 1
ATOM 2268 O O . GLU B 1 60 ? -25.031 23.922 4.141 1 96.88 60 GLU B O 1
ATOM 2273 N N . PRO B 1 61 ? -24.109 24.453 6.133 1 97.62 61 PRO B N 1
ATOM 2274 C CA . PRO B 1 61 ? -24.828 23.344 6.773 1 97.62 61 PRO B CA 1
ATOM 2275 C C . PRO B 1 61 ? -26.344 23.5 6.715 1 97.62 61 PRO B C 1
ATOM 2277 O O . PRO B 1 61 ? -26.844 24.625 6.703 1 97.62 61 PRO B O 1
ATOM 2280 N N . ASP B 1 62 ? -27.078 22.469 6.648 1 96.94 62 ASP B N 1
ATOM 2281 C CA . ASP B 1 62 ? -28.547 22.516 6.754 1 96.94 62 ASP B CA 1
ATOM 2282 C C . ASP B 1 62 ? -28.984 22.719 8.203 1 96.94 62 ASP B C 1
ATOM 2284 O O . ASP B 1 62 ? -28.141 22.844 9.102 1 96.94 62 ASP B O 1
ATOM 2288 N N . GLN B 1 63 ? -30.312 22.797 8.438 1 96.81 63 GLN B N 1
ATOM 2289 C CA . GLN B 1 63 ? -30.828 23.125 9.766 1 96.81 63 GLN B CA 1
ATOM 2290 C C . GLN B 1 63 ? -30.422 22.047 10.781 1 96.81 63 GLN B C 1
ATOM 2292 O O . GLN B 1 63 ? -30 22.375 11.898 1 96.81 63 GLN B O 1
ATOM 2297 N N . SER B 1 64 ? -30.531 20.828 10.391 1 96.75 64 SER B N 1
ATOM 2298 C CA . SER B 1 64 ? -30.188 19.719 11.273 1 96.75 64 SER B CA 1
ATOM 2299 C C . SER B 1 64 ? -28.703 19.734 11.617 1 96.75 64 SER B C 1
ATOM 2301 O O . SER B 1 64 ? -28.328 19.484 12.766 1 96.75 64 SER B O 1
ATOM 2303 N N . GLU B 1 65 ? -27.797 20 10.68 1 96.44 65 GLU B N 1
ATOM 2304 C CA . GLU B 1 65 ? -26.344 20.094 10.867 1 96.44 65 GLU B CA 1
ATOM 2305 C C . GLU B 1 65 ? -25.984 21.266 11.773 1 96.44 65 GLU B C 1
ATOM 2307 O O . GLU B 1 65 ? -25.125 21.125 12.648 1 96.44 65 GLU B O 1
ATOM 2312 N N . ARG B 1 66 ? -26.703 22.375 11.617 1 96.94 66 ARG B N 1
ATOM 2313 C CA . ARG B 1 66 ? -26.453 23.531 12.461 1 96.94 66 ARG B CA 1
ATOM 2314 C C . ARG B 1 66 ? -26.797 23.234 13.922 1 96.94 66 ARG B C 1
ATOM 2316 O O . ARG B 1 66 ? -26.047 23.609 14.828 1 96.94 66 ARG B O 1
ATOM 2323 N N . GLU B 1 67 ? -27.906 22.594 14.047 1 96.75 67 GLU B N 1
ATOM 2324 C CA . GLU B 1 67 ? -28.359 22.25 15.391 1 96.75 67 GLU B CA 1
ATOM 2325 C C . GLU B 1 67 ? -27.375 21.281 16.047 1 96.75 67 GLU B C 1
ATOM 2327 O O . GLU B 1 67 ? -27.25 21.266 17.281 1 96.75 67 GLU B O 1
ATOM 2332 N N . ALA B 1 68 ? -26.641 20.547 15.203 1 96.5 68 ALA B N 1
ATOM 2333 C CA . ALA B 1 68 ? -25.688 19.562 15.703 1 96.5 68 ALA B CA 1
ATOM 2334 C C . ALA B 1 68 ? -24.312 20.203 15.906 1 96.5 68 ALA B C 1
ATOM 2336 O O . ALA B 1 68 ? -23.344 19.516 16.219 1 96.5 68 ALA B O 1
ATOM 2337 N N . GLY B 1 69 ? -24.172 21.484 15.633 1 97.38 69 GLY B N 1
ATOM 2338 C CA . GLY B 1 69 ? -22.938 22.203 15.906 1 97.38 69 GLY B CA 1
ATOM 2339 C C . GLY B 1 69 ? -22 22.25 14.711 1 97.38 69 GLY B C 1
ATOM 2340 O O . GLY B 1 69 ? -20.844 22.641 14.844 1 97.38 69 GLY B O 1
ATOM 2341 N N . ILE B 1 70 ? -22.531 21.859 13.562 1 98.44 70 ILE B N 1
ATOM 2342 C CA . ILE B 1 70 ? -21.734 21.906 12.344 1 98.44 70 ILE B CA 1
ATOM 2343 C C . ILE B 1 70 ? -21.688 23.328 11.812 1 98.44 70 ILE B C 1
ATOM 2345 O O . ILE B 1 70 ? -22.719 24 11.703 1 98.44 70 ILE B O 1
ATOM 2349 N N . THR B 1 71 ? -20.5 23.812 11.484 1 97.81 71 THR B N 1
ATOM 2350 C CA . THR B 1 71 ? -20.344 25.203 11.062 1 97.81 71 THR B CA 1
ATOM 2351 C C . THR B 1 71 ? -20.062 25.281 9.562 1 97.81 71 THR B C 1
ATOM 2353 O O . THR B 1 71 ? -20.344 26.312 8.93 1 97.81 71 THR B O 1
ATOM 2356 N N . LYS B 1 72 ? -19.516 24.25 9.031 1 97.69 72 LYS B N 1
ATOM 2357 C CA . LYS B 1 72 ? -19.172 24.188 7.613 1 97.69 72 LYS B CA 1
ATOM 2358 C C . LYS B 1 72 ? -19.266 22.75 7.09 1 97.69 72 LYS B C 1
ATOM 2360 O O . LYS B 1 72 ? -19.031 21.797 7.824 1 97.69 72 LYS B O 1
ATOM 2365 N N . VAL B 1 73 ? -19.625 22.672 5.867 1 98.75 73 VAL B N 1
ATOM 2366 C CA . VAL B 1 73 ? -19.656 21.359 5.219 1 98.75 73 VAL B CA 1
ATOM 2367 C C . VAL B 1 73 ? -18.812 21.406 3.939 1 98.75 73 VAL B C 1
ATOM 2369 O O . VAL B 1 73 ? -18.969 22.312 3.123 1 98.75 73 VAL B O 1
ATOM 2372 N N . TRP B 1 74 ? -17.859 20.516 3.824 1 98.81 74 TRP B N 1
ATOM 2373 C CA . TRP B 1 74 ? -17.094 20.359 2.594 1 98.81 74 TRP B CA 1
ATOM 2374 C C . TRP B 1 74 ? -17.641 19.219 1.746 1 98.81 74 TRP B C 1
ATOM 2376 O O . TRP B 1 74 ? -17.844 18.109 2.244 1 98.81 74 TRP B O 1
ATOM 2386 N N . ASP B 1 75 ? -17.969 19.562 0.555 1 98.56 75 ASP B N 1
ATOM 2387 C CA . ASP B 1 75 ? -18.344 18.578 -0.455 1 98.56 75 ASP B CA 1
ATOM 2388 C C . ASP B 1 75 ? -17.203 18.328 -1.442 1 98.56 75 ASP B C 1
ATOM 2390 O O . ASP B 1 75 ? -16.906 19.188 -2.285 1 98.56 75 ASP B O 1
ATOM 2394 N N . VAL B 1 76 ? -16.5 17.156 -1.359 1 98.56 76 VAL B N 1
ATOM 2395 C CA . VAL B 1 76 ? -15.359 16.812 -2.199 1 98.56 76 VAL B CA 1
ATOM 2396 C C . VAL B 1 76 ? -15.766 15.719 -3.193 1 98.56 76 VAL B C 1
ATOM 2398 O O . VAL B 1 76 ? -16.297 14.68 -2.801 1 98.56 76 VAL B O 1
ATOM 2401 N N . ARG B 1 77 ? -15.453 15.906 -4.461 1 98 77 ARG B N 1
ATOM 2402 C CA . ARG B 1 77 ? -15.883 14.953 -5.48 1 98 77 ARG B CA 1
ATOM 2403 C C . ARG B 1 77 ? -14.742 14.617 -6.434 1 98 77 ARG B C 1
ATOM 2405 O O . ARG B 1 77 ? -14.023 15.508 -6.891 1 98 77 ARG B O 1
ATOM 2412 N N . ALA B 1 78 ? -14.594 13.344 -6.684 1 96.88 78 ALA B N 1
ATOM 2413 C CA . ALA B 1 78 ? -13.633 12.914 -7.691 1 96.88 78 ALA B CA 1
ATOM 2414 C C . ALA B 1 78 ? -14.078 13.32 -9.094 1 96.88 78 ALA B C 1
ATOM 2416 O O . ALA B 1 78 ? -15.273 13.328 -9.391 1 96.88 78 ALA B O 1
ATOM 2417 N N . LYS B 1 79 ? -13.109 13.633 -9.891 1 95.5 79 LYS B N 1
ATOM 2418 C CA . LYS B 1 79 ? -13.453 14.055 -11.242 1 95.5 79 LYS B CA 1
ATOM 2419 C C . LYS B 1 79 ? -13.742 12.859 -12.141 1 95.5 79 LYS B C 1
ATOM 2421 O O . LYS B 1 79 ? -14.547 12.945 -13.07 1 95.5 79 LYS B O 1
ATOM 2426 N N . LYS B 1 80 ? -13.109 11.766 -11.906 1 92.38 80 LYS B N 1
ATOM 2427 C CA . LYS B 1 80 ? -13.125 10.648 -12.852 1 92.38 80 LYS B CA 1
ATOM 2428 C C . LYS B 1 80 ? -13.961 9.492 -12.312 1 92.38 80 LYS B C 1
ATOM 2430 O O . LYS B 1 80 ? -13.984 8.406 -12.898 1 92.38 80 LYS B O 1
ATOM 2435 N N . SER B 1 81 ? -14.555 9.625 -11.109 1 90.25 81 SER B N 1
ATOM 2436 C CA . SER B 1 81 ? -15.383 8.586 -10.508 1 90.25 81 SER B CA 1
ATOM 2437 C C . SER B 1 81 ? -16.531 9.18 -9.703 1 90.25 81 SER B C 1
ATOM 2439 O O . SER B 1 81 ? -16.688 10.398 -9.641 1 90.25 81 SER B O 1
ATOM 2441 N N . ASP B 1 82 ? -17.328 8.336 -9.125 1 90.38 82 ASP B N 1
ATOM 2442 C CA . ASP B 1 82 ? -18.484 8.789 -8.344 1 90.38 82 ASP B CA 1
ATOM 2443 C C . ASP B 1 82 ? -18.141 8.891 -6.859 1 90.38 82 ASP B C 1
ATOM 2445 O O . ASP B 1 82 ? -19.031 8.984 -6.012 1 90.38 82 ASP B O 1
ATOM 2449 N N . ASP B 1 83 ? -16.828 8.906 -6.621 1 94.19 83 ASP B N 1
ATOM 2450 C CA . ASP B 1 83 ? -16.391 9.016 -5.234 1 94.19 83 ASP B CA 1
ATOM 2451 C C . ASP B 1 83 ? -16.688 10.406 -4.668 1 94.19 83 ASP B C 1
ATOM 2453 O O . ASP B 1 83 ? -16.453 11.414 -5.332 1 94.19 83 ASP B O 1
ATOM 2457 N N . LYS B 1 84 ? -17.25 10.375 -3.467 1 97 84 LYS B N 1
ATOM 2458 C CA . LYS B 1 84 ? -17.578 11.617 -2.773 1 97 84 LYS B CA 1
ATOM 2459 C C . LYS B 1 84 ? -17.141 11.57 -1.312 1 97 84 LYS B C 1
ATOM 2461 O O . LYS B 1 84 ? -17.266 10.531 -0.658 1 97 84 LYS B O 1
ATOM 2466 N N . LEU B 1 85 ? -16.641 12.656 -0.879 1 97.56 85 LEU B N 1
ATOM 2467 C CA . LEU B 1 85 ? -16.281 12.859 0.518 1 97.56 85 LEU B CA 1
ATOM 2468 C C . LEU B 1 85 ? -17 14.078 1.093 1 97.56 85 LEU B C 1
ATOM 2470 O O . LEU B 1 85 ? -16.812 15.203 0.623 1 97.56 85 LEU B O 1
ATOM 2474 N N . LYS B 1 86 ? -17.906 13.82 2.006 1 98.38 86 LYS B N 1
ATOM 2475 C CA . LYS B 1 86 ? -18.562 14.898 2.73 1 98.38 86 LYS B CA 1
ATOM 2476 C C . LYS B 1 86 ? -17.969 15.078 4.117 1 98.38 86 LYS B C 1
ATOM 2478 O O . LYS B 1 86 ? -18.016 14.172 4.949 1 98.38 86 LYS B O 1
ATOM 2483 N N . VAL B 1 87 ? -17.438 16.219 4.375 1 98.81 87 VAL B N 1
ATOM 2484 C CA . VAL B 1 87 ? -16.828 16.531 5.664 1 98.81 87 VAL B CA 1
ATOM 2485 C C . VAL B 1 87 ? -17.688 17.547 6.414 1 98.81 87 VAL B C 1
ATOM 2487 O O . VAL B 1 87 ? -17.891 18.672 5.934 1 98.81 87 VAL B O 1
ATOM 2490 N N . ARG B 1 88 ? -18.203 17.141 7.52 1 98.81 88 ARG B N 1
ATOM 2491 C CA . ARG B 1 88 ? -18.922 18.062 8.406 1 98.81 88 ARG B CA 1
ATOM 2492 C C . ARG B 1 88 ? -18.016 18.609 9.492 1 98.81 88 ARG B C 1
ATOM 2494 O O . ARG B 1 88 ? -17.531 17.859 10.344 1 98.81 88 ARG B O 1
ATOM 2501 N N . ILE B 1 89 ? -17.859 19.875 9.477 1 98.81 89 ILE B N 1
ATOM 2502 C CA . ILE B 1 89 ? -16.875 20.516 10.344 1 98.81 89 ILE B CA 1
ATOM 2503 C C . ILE B 1 89 ? -17.578 21.266 11.469 1 98.81 89 ILE B C 1
ATOM 2505 O O . ILE B 1 89 ? -18.5 22.047 11.219 1 98.81 89 ILE B O 1
ATOM 2509 N N . GLY B 1 90 ? -17.172 20.953 12.641 1 98.5 90 GLY B N 1
ATOM 2510 C CA . GLY B 1 90 ? -17.656 21.688 13.797 1 98.5 90 GLY B CA 1
ATOM 2511 C C . GLY B 1 90 ? -16.75 22.844 14.188 1 98.5 90 GLY B C 1
ATOM 2512 O O . GLY B 1 90 ? -16.672 23.844 13.469 1 98.5 90 GLY B O 1
ATOM 2513 N N . GLU B 1 91 ? -16.016 22.609 15.242 1 97.94 91 GLU B N 1
ATOM 2514 C CA . GLU B 1 91 ? -15.094 23.656 15.711 1 97.94 91 GLU B CA 1
ATOM 2515 C C . GLU B 1 91 ? -13.758 23.578 14.977 1 97.94 91 GLU B C 1
ATOM 2517 O O . GLU B 1 91 ? -13.125 22.516 14.93 1 97.94 91 GLU B O 1
ATOM 2522 N N . VAL B 1 92 ? -13.328 24.734 14.422 1 98.5 92 VAL B N 1
ATOM 2523 C CA . VAL B 1 92 ? -12.016 24.844 13.805 1 98.5 92 VAL B CA 1
ATOM 2524 C C . VAL B 1 92 ? -10.992 25.312 14.836 1 98.5 92 VAL B C 1
ATOM 2526 O O . VAL B 1 92 ? -11.117 26.422 15.383 1 98.5 92 VAL B O 1
ATOM 2529 N N . LEU B 1 93 ? -10.062 24.484 15.078 1 98.56 93 LEU B N 1
ATOM 2530 C CA . LEU B 1 93 ? -9.039 24.812 16.078 1 98.56 93 LEU B CA 1
ATOM 2531 C C . LEU B 1 93 ? -7.863 25.531 15.43 1 98.56 93 LEU B C 1
ATOM 2533 O O . LEU B 1 93 ? -7.316 26.469 16.016 1 98.56 93 LEU B O 1
ATOM 2537 N N . HIS B 1 94 ? -7.406 25.047 14.312 1 98.56 94 HIS B N 1
ATOM 2538 C CA . HIS B 1 94 ? -6.352 25.672 13.516 1 98.56 94 HIS B CA 1
ATOM 2539 C C . HIS B 1 94 ? -6.703 25.641 12.031 1 98.56 94 HIS B C 1
ATOM 2541 O O . HIS B 1 94 ? -7.328 24.703 11.547 1 98.56 94 HIS B O 1
ATOM 2547 N N . ASP B 1 95 ? -6.422 26.656 11.289 1 98.5 95 ASP B N 1
ATOM 2548 C CA . ASP B 1 95 ? -6.598 26.797 9.844 1 98.5 95 ASP B CA 1
ATOM 2549 C C . ASP B 1 95 ? -5.465 27.609 9.227 1 98.5 95 ASP B C 1
ATOM 2551 O O . ASP B 1 95 ? -5.445 28.828 9.336 1 98.5 95 ASP B O 1
ATOM 2555 N N . LEU B 1 96 ? -4.484 26.906 8.602 1 97.88 96 LEU B N 1
ATOM 2556 C CA . LEU B 1 96 ? -3.344 27.609 8.023 1 97.88 96 LEU B CA 1
ATOM 2557 C C . LEU B 1 96 ? -3.135 27.188 6.57 1 97.88 96 LEU B C 1
ATOM 2559 O O . LEU B 1 96 ? -3.551 26.109 6.164 1 97.88 96 LEU B O 1
ATOM 2563 N N . GLU B 1 97 ? -2.637 28.078 5.793 1 98 97 GLU B N 1
ATOM 2564 C CA . GLU B 1 97 ? -2.328 27.844 4.387 1 98 97 GLU B CA 1
ATOM 2565 C C . GLU B 1 97 ? -0.923 28.328 4.039 1 98 97 GLU B C 1
ATOM 2567 O O . GLU B 1 97 ? -0.499 29.391 4.488 1 98 97 GLU B O 1
ATOM 2572 N N . GLU B 1 98 ? -0.145 27.516 3.424 1 98.06 98 GLU B N 1
ATOM 2573 C CA . GLU B 1 98 ? 1.208 27.844 2.986 1 98.06 98 GLU B CA 1
ATOM 2574 C C . GLU B 1 98 ? 1.478 27.328 1.579 1 98.06 98 GLU B C 1
ATOM 2576 O O . GLU B 1 98 ? 1.015 26.234 1.215 1 98.06 98 GLU B O 1
ATOM 2581 N N . THR B 1 99 ? 2.189 28.094 0.795 1 96.5 99 THR B N 1
ATOM 2582 C CA . THR B 1 99 ? 2.641 27.656 -0.519 1 96.5 99 THR B CA 1
ATOM 2583 C C . THR B 1 99 ? 4.004 26.969 -0.422 1 96.5 99 THR B C 1
ATOM 2585 O O . THR B 1 99 ? 4.969 27.562 0.064 1 96.5 99 THR B O 1
ATOM 2588 N N . PHE B 1 100 ? 4.102 25.703 -0.801 1 96.75 100 PHE B N 1
ATOM 2589 C CA . PHE B 1 100 ? 5.336 24.938 -0.633 1 96.75 100 PHE B CA 1
ATOM 2590 C C . PHE B 1 100 ? 6.258 25.141 -1.83 1 96.75 100 PHE B C 1
ATOM 2592 O O . PHE B 1 100 ? 7.48 25.031 -1.703 1 96.75 100 PHE B O 1
ATOM 2599 N N . GLY B 1 101 ? 5.742 25.359 -2.988 1 92.19 101 GLY B N 1
ATOM 2600 C CA . GLY B 1 101 ? 6.547 25.406 -4.199 1 92.19 101 GLY B CA 1
ATOM 2601 C C . GLY B 1 101 ? 6.863 24.031 -4.758 1 92.19 101 GLY B C 1
ATOM 2602 O O . GLY B 1 101 ? 6.137 23.078 -4.5 1 92.19 101 GLY B O 1
ATOM 2603 N N . ILE B 1 102 ? 7.953 23.984 -5.566 1 92.06 102 ILE B N 1
ATOM 2604 C CA . ILE B 1 102 ? 8.32 22.75 -6.262 1 92.06 102 ILE B CA 1
ATOM 2605 C C . ILE B 1 102 ? 9.148 21.859 -5.332 1 92.06 102 ILE B C 1
ATOM 2607 O O . ILE B 1 102 ? 10.086 22.328 -4.691 1 92.06 102 ILE B O 1
ATOM 2611 N N . ASP B 1 103 ? 8.734 20.641 -5.203 1 94.38 103 ASP B N 1
ATOM 2612 C CA . ASP B 1 103 ? 9.508 19.656 -4.457 1 94.38 103 ASP B CA 1
ATOM 2613 C C . ASP B 1 103 ? 10.398 18.844 -5.387 1 94.38 103 ASP B C 1
ATOM 2615 O O . ASP B 1 103 ? 9.898 18.188 -6.305 1 94.38 103 ASP B O 1
ATOM 2619 N N . PRO B 1 104 ? 11.758 18.859 -5.18 1 93.38 104 PRO B N 1
ATOM 2620 C CA . PRO B 1 104 ? 12.648 18.078 -6.043 1 93.38 104 PRO B CA 1
ATOM 2621 C C . PRO B 1 104 ? 12.375 16.578 -5.973 1 93.38 104 PRO B C 1
ATOM 2623 O O . PRO B 1 104 ? 12.773 15.836 -6.875 1 93.38 104 PRO B O 1
ATOM 2626 N N . GLY B 1 105 ? 11.797 16.188 -4.949 1 92.06 105 GLY B N 1
ATOM 2627 C CA . GLY B 1 105 ? 11.383 14.797 -4.867 1 92.06 105 GLY B CA 1
ATOM 2628 C C . GLY B 1 105 ? 12.383 13.914 -4.137 1 92.06 105 GLY B C 1
ATOM 2629 O O . GLY B 1 105 ? 13.484 14.359 -3.812 1 92.06 105 GLY B O 1
ATOM 2630 N N . LEU B 1 106 ? 12.008 12.672 -3.898 1 92.75 106 LEU B N 1
ATOM 2631 C CA . LEU B 1 106 ? 12.742 11.664 -3.143 1 92.75 106 LEU B CA 1
ATOM 2632 C C . LEU B 1 106 ? 13.734 10.93 -4.035 1 92.75 106 LEU B C 1
ATOM 2634 O O . LEU B 1 106 ? 13.383 10.492 -5.137 1 92.75 106 LEU B O 1
ATOM 2638 N N . THR B 1 107 ? 14.977 10.977 -3.697 1 90.38 107 THR B N 1
ATOM 2639 C CA . THR B 1 107 ? 15.961 10.117 -4.344 1 90.38 107 THR B CA 1
ATOM 2640 C C . THR B 1 107 ? 16.234 8.875 -3.504 1 90.38 107 THR B C 1
ATOM 2642 O O . THR B 1 107 ? 16.438 8.969 -2.293 1 90.38 107 THR B O 1
ATOM 2645 N N . LYS B 1 108 ? 16.062 7.73 -4.102 1 86.38 108 LYS B N 1
ATOM 2646 C CA . LYS B 1 108 ? 16.25 6.492 -3.348 1 86.38 108 LYS B CA 1
ATOM 2647 C C . LYS B 1 108 ? 17.312 5.605 -3.996 1 86.38 108 LYS B C 1
ATOM 2649 O O . LYS B 1 108 ? 17.484 5.621 -5.215 1 86.38 108 LYS B O 1
ATOM 2654 N N . ASP B 1 109 ? 18.156 5.113 -3.232 1 82.12 109 ASP B N 1
ATOM 2655 C CA . ASP B 1 109 ? 19.031 4.012 -3.615 1 82.12 109 ASP B CA 1
ATOM 2656 C C . ASP B 1 109 ? 18.547 2.691 -3.018 1 82.12 109 ASP B C 1
ATOM 2658 O O . ASP B 1 109 ? 18.938 2.326 -1.907 1 82.12 109 ASP B O 1
ATOM 2662 N N . GLY B 1 110 ? 17.641 2.064 -3.785 1 80.38 110 GLY B N 1
ATOM 2663 C CA . GLY B 1 110 ? 16.969 0.88 -3.273 1 80.38 110 GLY B CA 1
ATOM 2664 C C . GLY B 1 110 ? 17.859 -0.337 -3.205 1 80.38 110 GLY B C 1
ATOM 2665 O O . GLY B 1 110 ? 18.609 -0.619 -4.148 1 80.38 110 GLY B O 1
ATOM 2666 N N . VAL B 1 111 ? 17.859 -0.997 -2.152 1 83.25 111 VAL B N 1
ATOM 2667 C CA . VAL B 1 111 ? 18.688 -2.178 -1.901 1 83.25 111 VAL B CA 1
ATOM 2668 C C . VAL B 1 111 ? 18.391 -3.242 -2.955 1 83.25 111 VAL B C 1
ATOM 2670 O O . VAL B 1 111 ? 19.312 -3.873 -3.482 1 83.25 111 VAL B O 1
ATOM 2673 N N . GLU B 1 112 ? 17.062 -3.383 -3.316 1 88.31 112 GLU B N 1
ATOM 2674 C CA . GLU B 1 112 ? 16.688 -4.438 -4.25 1 88.31 112 GLU B CA 1
ATOM 2675 C C . GLU B 1 112 ? 17.281 -4.191 -5.633 1 88.31 112 GLU B C 1
ATOM 2677 O O . GLU B 1 112 ? 17.844 -5.102 -6.25 1 88.31 112 GLU B O 1
ATOM 2682 N N . ALA B 1 113 ? 17.172 -2.979 -6.055 1 89.25 113 ALA B N 1
ATOM 2683 C CA . ALA B 1 113 ? 17.766 -2.629 -7.348 1 89.25 113 ALA B CA 1
ATOM 2684 C C . ALA B 1 113 ? 19.281 -2.848 -7.336 1 89.25 113 ALA B C 1
ATOM 2686 O O . ALA B 1 113 ? 19.844 -3.377 -8.297 1 89.25 113 ALA B O 1
ATOM 2687 N N . HIS B 1 114 ? 19.875 -2.418 -6.27 1 90.94 114 HIS B N 1
ATOM 2688 C CA . HIS B 1 114 ? 21.328 -2.584 -6.164 1 90.94 114 HIS B CA 1
ATOM 2689 C C . HIS B 1 114 ? 21.703 -4.059 -6.102 1 90.94 114 HIS B C 1
ATOM 2691 O O . HIS B 1 114 ? 22.672 -4.48 -6.73 1 90.94 114 HIS B O 1
ATOM 2697 N N . LEU B 1 115 ? 20.984 -4.887 -5.375 1 94.5 115 LEU B N 1
ATOM 2698 C CA . LEU B 1 115 ? 21.203 -6.328 -5.309 1 94.5 115 LEU B CA 1
ATOM 2699 C C . LEU B 1 115 ? 21.125 -6.953 -6.695 1 94.5 115 LEU B C 1
ATOM 2701 O O . LEU B 1 115 ? 21.953 -7.809 -7.039 1 94.5 115 LEU B O 1
ATOM 2705 N N . GLN B 1 116 ? 20.125 -6.582 -7.398 1 96.31 116 GLN B N 1
ATOM 2706 C CA . GLN B 1 116 ? 19.969 -7.094 -8.758 1 96.31 116 GLN B CA 1
ATOM 2707 C C . GLN B 1 116 ? 21.188 -6.773 -9.609 1 96.31 116 GLN B C 1
ATOM 2709 O O . GLN B 1 116 ? 21.688 -7.637 -10.336 1 96.31 116 GLN B O 1
ATOM 2714 N N . GLU B 1 117 ? 21.625 -5.512 -9.516 1 95.88 117 GLU B N 1
ATOM 2715 C CA . GLU B 1 117 ? 22.812 -5.086 -10.273 1 95.88 117 GLU B CA 1
ATOM 2716 C C . GLU B 1 117 ? 24.047 -5.875 -9.859 1 95.88 117 GLU B C 1
ATOM 2718 O O . GLU B 1 117 ? 24.797 -6.352 -10.711 1 95.88 117 GLU B O 1
ATOM 2723 N N . LEU B 1 118 ? 24.234 -5.953 -8.562 1 96.12 118 LEU B N 1
ATOM 2724 C CA . LEU B 1 118 ? 25.406 -6.664 -8.039 1 96.12 118 LEU B CA 1
ATOM 2725 C C . LEU B 1 118 ? 25.375 -8.133 -8.453 1 96.12 118 LEU B C 1
ATOM 2727 O O . LEU B 1 118 ? 26.391 -8.688 -8.859 1 96.12 118 LEU B O 1
ATOM 2731 N N . LEU B 1 119 ? 24.219 -8.766 -8.398 1 97.5 119 LEU B N 1
ATOM 2732 C CA . LEU B 1 119 ? 24.109 -10.172 -8.773 1 97.5 119 LEU B CA 1
ATOM 2733 C C . LEU B 1 119 ? 24.391 -10.352 -10.266 1 97.5 119 LEU B C 1
ATOM 2735 O O . LEU B 1 119 ? 25.094 -11.297 -10.656 1 97.5 119 LEU B O 1
ATOM 2739 N N . ALA B 1 120 ? 23.844 -9.445 -11.016 1 97.75 120 ALA B N 1
ATOM 2740 C CA . ALA B 1 120 ? 24.094 -9.516 -12.453 1 97.75 120 ALA B CA 1
ATOM 2741 C C . ALA B 1 120 ? 25.594 -9.477 -12.758 1 97.75 120 ALA B C 1
ATOM 2743 O O . ALA B 1 120 ? 26.078 -10.234 -13.594 1 97.75 120 ALA B O 1
ATOM 2744 N N . GLU B 1 121 ? 26.281 -8.609 -12.062 1 96.62 121 GLU B N 1
ATOM 2745 C CA . GLU B 1 121 ? 27.703 -8.414 -12.281 1 96.62 121 GLU B CA 1
ATOM 2746 C C . GLU B 1 121 ? 28.516 -9.586 -11.734 1 96.62 121 GLU B C 1
ATOM 2748 O O . GLU B 1 121 ? 29.609 -9.883 -12.227 1 96.62 121 GLU B O 1
ATOM 2753 N N . GLN B 1 122 ? 27.984 -10.234 -10.766 1 97.5 122 GLN B N 1
ATOM 2754 C CA . GLN B 1 122 ? 28.766 -11.219 -10.016 1 97.5 122 GLN B CA 1
ATOM 2755 C C . GLN B 1 122 ? 28.234 -12.633 -10.25 1 97.5 122 GLN B C 1
ATOM 2757 O O . GLN B 1 122 ? 28.422 -13.516 -9.414 1 97.5 122 GLN B O 1
ATOM 2762 N N . VAL B 1 123 ? 27.578 -12.859 -11.344 1 97.5 123 VAL B N 1
ATOM 2763 C CA . VAL B 1 123 ? 26.984 -14.156 -11.664 1 97.5 123 VAL B CA 1
ATOM 2764 C C . VAL B 1 123 ? 28.031 -15.25 -11.547 1 97.5 123 VAL B C 1
ATOM 2766 O O . VAL B 1 123 ? 27.844 -16.234 -10.836 1 97.5 123 VAL B O 1
ATOM 2769 N N . PRO B 1 124 ? 29.25 -15.062 -12.125 1 96.44 124 PRO B N 1
ATOM 2770 C CA . PRO B 1 124 ? 30.25 -16.125 -12.016 1 96.44 124 PRO B CA 1
ATOM 2771 C C . PRO B 1 124 ? 30.703 -16.375 -10.578 1 96.44 124 PRO B C 1
ATOM 2773 O O . PRO B 1 124 ? 30.969 -17.516 -10.188 1 96.44 124 PRO B O 1
ATOM 2776 N N . GLN B 1 125 ? 30.734 -15.344 -9.758 1 95.75 125 GLN B N 1
ATOM 2777 C CA . GLN B 1 125 ? 31.219 -15.43 -8.383 1 95.75 125 GLN B CA 1
ATOM 2778 C C . GLN B 1 125 ? 30.156 -16.062 -7.477 1 95.75 125 GLN B C 1
ATOM 2780 O O . GLN B 1 125 ? 30.5 -16.797 -6.543 1 95.75 125 GLN B O 1
ATOM 2785 N N . ILE B 1 126 ? 28.922 -15.867 -7.801 1 96.88 126 ILE B N 1
ATOM 2786 C CA . ILE B 1 126 ? 27.859 -16.234 -6.875 1 96.88 126 ILE B CA 1
ATOM 2787 C C . ILE B 1 126 ? 27.234 -17.562 -7.305 1 96.88 126 ILE B C 1
ATOM 2789 O O . ILE B 1 126 ? 27.031 -18.453 -6.477 1 96.88 126 ILE B O 1
ATOM 2793 N N . LEU B 1 127 ? 26.984 -17.688 -8.586 1 97.25 127 LEU B N 1
ATOM 2794 C CA . LEU B 1 127 ? 26.328 -18.891 -9.07 1 97.25 127 LEU B CA 1
ATOM 2795 C C . LEU B 1 127 ? 27.359 -19.953 -9.469 1 97.25 127 LEU B C 1
ATOM 2797 O O . LEU B 1 127 ? 27.078 -21.156 -9.391 1 97.25 127 LEU B O 1
ATOM 2801 N N . GLY B 1 128 ? 28.469 -19.516 -9.906 1 96.25 128 GLY B N 1
ATOM 2802 C CA . GLY B 1 128 ? 29.516 -20.391 -10.383 1 96.25 128 GLY B CA 1
ATOM 2803 C C . GLY B 1 128 ? 30.203 -19.875 -11.633 1 96.25 128 GLY B C 1
ATOM 2804 O O . GLY B 1 128 ? 29.578 -19.203 -12.453 1 96.25 128 GLY B O 1
ATOM 2805 N N . GLU B 1 129 ? 31.5 -20.203 -11.836 1 95.31 129 GLU B N 1
ATOM 2806 C CA . GLU B 1 129 ? 32.375 -19.656 -12.875 1 95.31 129 GLU B CA 1
ATOM 2807 C C . GLU B 1 129 ? 31.797 -19.906 -14.266 1 95.31 129 GLU B C 1
ATOM 2809 O O . GLU B 1 129 ? 31.984 -19.094 -15.172 1 95.31 129 GLU B O 1
ATOM 2814 N N . ARG B 1 130 ? 31.078 -20.922 -14.43 1 96.88 130 ARG B N 1
ATOM 2815 C CA . ARG B 1 130 ? 30.625 -21.266 -15.773 1 96.88 130 ARG B CA 1
ATOM 2816 C C . ARG B 1 130 ? 29.188 -20.812 -16 1 96.88 130 ARG B C 1
ATOM 2818 O O . ARG B 1 130 ? 28.609 -21.062 -17.062 1 96.88 130 ARG B O 1
ATOM 2825 N N . TRP B 1 131 ? 28.609 -20.141 -15.031 1 97.94 131 TRP B N 1
ATOM 2826 C CA . TRP B 1 131 ? 27.297 -19.531 -15.211 1 97.94 131 TRP B CA 1
ATOM 2827 C C . TRP B 1 131 ? 27.422 -18.203 -15.945 1 97.94 131 TRP B C 1
ATOM 2829 O O . TRP B 1 131 ? 28.406 -17.484 -15.789 1 97.94 131 TRP B O 1
ATOM 2839 N N . ARG B 1 132 ? 26.391 -17.859 -16.797 1 97.5 132 ARG B N 1
ATOM 2840 C CA . ARG B 1 132 ? 26.469 -16.641 -17.578 1 97.5 132 ARG B CA 1
ATOM 2841 C C . ARG B 1 132 ? 25.172 -15.836 -17.484 1 97.5 132 ARG B C 1
ATOM 2843 O O . ARG B 1 132 ? 24.094 -16.422 -17.484 1 97.5 132 ARG B O 1
ATOM 2850 N N . LEU B 1 133 ? 25.375 -14.508 -17.438 1 98.25 133 LEU B N 1
ATOM 2851 C CA . LEU B 1 133 ? 24.219 -13.609 -17.531 1 98.25 133 LEU B CA 1
ATOM 2852 C C . LEU B 1 133 ? 23.75 -13.453 -18.969 1 98.25 133 LEU B C 1
ATOM 2854 O O . LEU B 1 133 ? 24.562 -13.164 -19.859 1 98.25 133 LEU B O 1
ATOM 2858 N N . VAL B 1 134 ? 22.516 -13.742 -19.172 1 97.69 134 VAL B N 1
ATOM 2859 C CA . VAL B 1 134 ? 21.938 -13.477 -20.484 1 97.69 134 VAL B CA 1
ATOM 2860 C C . VAL B 1 134 ? 21.484 -12.016 -20.562 1 97.69 134 VAL B C 1
ATOM 2862 O O . VAL B 1 134 ? 21.828 -11.305 -21.516 1 97.69 134 VAL B O 1
ATOM 2865 N N . ARG B 1 135 ? 20.641 -11.641 -19.531 1 97.06 135 ARG B N 1
ATOM 2866 C CA . ARG B 1 135 ? 20.109 -10.281 -19.547 1 97.06 135 ARG B CA 1
ATOM 2867 C C . ARG B 1 135 ? 19.484 -9.906 -18.203 1 97.06 135 ARG B C 1
ATOM 2869 O O . ARG B 1 135 ? 18.859 -10.75 -17.562 1 97.06 135 ARG B O 1
ATOM 2876 N N . ARG B 1 136 ? 19.781 -8.664 -17.859 1 97.12 136 ARG B N 1
ATOM 2877 C CA . ARG B 1 136 ? 18.969 -8.086 -16.797 1 97.12 136 ARG B CA 1
ATOM 2878 C C . ARG B 1 136 ? 17.641 -7.57 -17.328 1 97.12 136 ARG B C 1
ATOM 2880 O O . ARG B 1 136 ? 17.562 -7.098 -18.469 1 97.12 136 ARG B O 1
ATOM 2887 N N . GLU B 1 137 ? 16.656 -7.672 -16.578 1 97.19 137 GLU B N 1
ATOM 2888 C CA . GLU B 1 137 ? 15.336 -7.207 -16.969 1 97.19 137 GLU B CA 1
ATOM 2889 C C . GLU B 1 137 ? 14.891 -7.852 -18.281 1 97.19 137 GLU B C 1
ATOM 2891 O O . GLU B 1 137 ? 14.555 -7.152 -19.25 1 97.19 137 GLU B O 1
ATOM 2896 N N . TYR B 1 138 ? 14.883 -9.203 -18.359 1 97.12 138 TYR B N 1
ATOM 2897 C CA . TYR B 1 138 ? 14.469 -9.945 -19.531 1 97.12 138 TYR B CA 1
ATOM 2898 C C . TYR B 1 138 ? 12.977 -9.766 -19.797 1 97.12 138 TYR B C 1
ATOM 2900 O O . TYR B 1 138 ? 12.141 -10.133 -18.969 1 97.12 138 TYR B O 1
ATOM 2908 N N . PRO B 1 139 ? 12.625 -9.289 -20.938 1 95.31 139 PRO B N 1
ATOM 2909 C CA . PRO B 1 139 ? 11.227 -8.93 -21.188 1 95.31 139 PRO B CA 1
ATOM 2910 C C . PRO B 1 139 ? 10.328 -10.156 -21.344 1 95.31 139 PRO B C 1
ATOM 2912 O O . PRO B 1 139 ? 10.742 -11.156 -21.938 1 95.31 139 PRO B O 1
ATOM 2915 N N . THR B 1 140 ? 9.188 -10.117 -20.781 1 91.44 140 THR B N 1
ATOM 2916 C CA . THR B 1 140 ? 8.117 -11.078 -21 1 91.44 140 THR B CA 1
ATOM 2917 C C . THR B 1 140 ? 6.777 -10.367 -21.172 1 91.44 140 THR B C 1
ATOM 2919 O O . THR B 1 140 ? 6.688 -9.156 -20.984 1 91.44 140 THR B O 1
ATOM 2922 N N . ALA B 1 141 ? 5.766 -11.047 -21.547 1 80.81 141 ALA B N 1
ATOM 2923 C CA . ALA B 1 141 ? 4.426 -10.5 -21.734 1 80.81 141 ALA B CA 1
ATOM 2924 C C . ALA B 1 141 ? 3.836 -10.008 -20.422 1 80.81 141 ALA B C 1
ATOM 2926 O O . ALA B 1 141 ? 2.912 -9.188 -20.422 1 80.81 141 ALA B O 1
ATOM 2927 N N . ILE B 1 142 ? 4.379 -10.547 -19.297 1 80.44 142 ILE B N 1
ATOM 2928 C CA . ILE B 1 142 ? 3.773 -10.195 -18.016 1 80.44 142 ILE B CA 1
ATOM 2929 C C . ILE B 1 142 ? 4.766 -9.383 -17.188 1 80.44 142 ILE B C 1
ATOM 2931 O O . ILE B 1 142 ? 4.617 -9.273 -15.961 1 80.44 142 ILE B O 1
ATOM 2935 N N . GLY B 1 143 ? 5.754 -8.766 -17.797 1 86.75 143 GLY B N 1
ATOM 2936 C CA . GLY B 1 143 ? 6.777 -7.984 -17.125 1 86.75 143 GLY B CA 1
ATOM 2937 C C . GLY B 1 143 ? 8.156 -8.609 -17.203 1 86.75 143 GLY B C 1
ATOM 2938 O O . GLY B 1 143 ? 8.289 -9.789 -17.562 1 86.75 143 GLY B O 1
ATOM 2939 N N . PRO B 1 144 ? 9.086 -7.902 -16.875 1 95.38 144 PRO B N 1
ATOM 2940 C CA . PRO B 1 144 ? 10.453 -8.406 -17.047 1 95.38 144 PRO B CA 1
ATOM 2941 C C . PRO B 1 144 ? 10.898 -9.297 -15.883 1 95.38 144 PRO B C 1
ATOM 2943 O O . PRO B 1 144 ? 10.523 -9.055 -14.734 1 95.38 144 PRO B O 1
ATOM 2946 N N . VAL B 1 145 ? 11.688 -10.273 -16.234 1 96.94 145 VAL B N 1
ATOM 2947 C CA . VAL B 1 145 ? 12.406 -11.094 -15.266 1 96.94 145 VAL B CA 1
ATOM 2948 C C . VAL B 1 145 ? 13.672 -10.359 -14.805 1 96.94 145 VAL B C 1
ATOM 2950 O O . VAL B 1 145 ? 14.398 -9.789 -15.625 1 96.94 145 VAL B O 1
ATOM 2953 N N . ASP B 1 146 ? 13.945 -10.398 -13.492 1 98.19 146 ASP B N 1
ATOM 2954 C CA . ASP B 1 146 ? 15.086 -9.648 -12.977 1 98.19 146 ASP B CA 1
ATOM 2955 C C . ASP B 1 146 ? 16.391 -10.062 -13.672 1 98.19 146 ASP B C 1
ATOM 2957 O O . ASP B 1 146 ? 17.125 -9.219 -14.172 1 98.19 146 ASP B O 1
ATOM 2961 N N . LEU B 1 147 ? 16.703 -11.375 -13.672 1 98.62 147 LEU B N 1
ATOM 2962 C CA . LEU B 1 147 ? 17.859 -11.875 -14.398 1 98.62 147 LEU B CA 1
ATOM 2963 C C . LEU B 1 147 ? 17.516 -13.148 -15.164 1 98.62 147 LEU B C 1
ATOM 2965 O O . LEU B 1 147 ? 16.844 -14.039 -14.633 1 98.62 147 LEU B O 1
ATOM 2969 N N . MET B 1 148 ? 17.922 -13.172 -16.391 1 98.56 148 MET B N 1
ATOM 2970 C CA . MET B 1 148 ? 18.016 -14.422 -17.156 1 98.56 148 MET B CA 1
ATOM 2971 C C . MET B 1 148 ? 19.453 -14.906 -17.234 1 98.56 148 MET B C 1
ATOM 2973 O O . MET B 1 148 ? 20.344 -14.148 -17.625 1 98.56 148 MET B O 1
ATOM 2977 N N . VAL B 1 149 ? 19.672 -16.125 -16.797 1 98.44 149 VAL B N 1
ATOM 2978 C CA . VAL B 1 149 ? 21.031 -16.656 -16.812 1 98.44 149 VAL B CA 1
ATOM 2979 C C . VAL B 1 149 ? 21.031 -18.047 -17.438 1 98.44 149 VAL B C 1
ATOM 2981 O O . VAL B 1 149 ? 19.969 -18.625 -17.688 1 98.44 149 VAL B O 1
ATOM 2984 N N . ARG B 1 150 ? 22.188 -18.516 -17.75 1 97.75 150 ARG B N 1
ATOM 2985 C CA . ARG B 1 150 ? 22.391 -19.891 -18.25 1 97.75 150 ARG B CA 1
ATOM 2986 C C . ARG B 1 150 ? 23.391 -20.641 -17.359 1 97.75 150 ARG B C 1
ATOM 2988 O O . ARG B 1 150 ? 24.406 -20.078 -16.953 1 97.75 150 ARG B O 1
ATOM 2995 N N . ASP B 1 151 ? 23 -21.875 -17.094 1 97.56 151 ASP B N 1
ATOM 2996 C CA . ASP B 1 151 ? 23.922 -22.703 -16.328 1 97.56 151 ASP B CA 1
ATOM 2997 C C . ASP B 1 151 ? 24.984 -23.328 -17.234 1 97.56 151 ASP B C 1
ATOM 2999 O O . ASP B 1 151 ? 25 -23.078 -18.438 1 97.56 151 ASP B O 1
ATOM 3003 N N . PRO B 1 152 ? 26.016 -24.062 -16.625 1 96.81 152 PRO B N 1
ATOM 3004 C CA . PRO B 1 152 ? 27.125 -24.609 -17.406 1 96.81 152 PRO B CA 1
ATOM 3005 C C . PRO B 1 152 ? 26.656 -25.547 -18.516 1 96.81 152 PRO B C 1
ATOM 3007 O O . PRO B 1 152 ? 27.359 -25.703 -19.531 1 96.81 152 PRO B O 1
ATOM 3010 N N . GLU B 1 153 ? 25.5 -26.109 -18.391 1 96.19 153 GLU B N 1
ATOM 3011 C CA . GLU B 1 153 ? 24.969 -27.016 -19.406 1 96.19 153 GLU B CA 1
ATOM 3012 C C . GLU B 1 153 ? 24.141 -26.281 -20.453 1 96.19 153 GLU B C 1
ATOM 3014 O O . GLU B 1 153 ? 23.672 -26.875 -21.422 1 96.19 153 GLU B O 1
ATOM 3019 N N . GLY B 1 154 ? 23.938 -25.031 -20.297 1 95.06 154 GLY B N 1
ATOM 3020 C CA . GLY B 1 154 ? 23.25 -24.219 -21.281 1 95.06 154 GLY B CA 1
ATOM 3021 C C . GLY B 1 154 ? 21.766 -24.047 -20.984 1 95.06 154 GLY B C 1
ATOM 3022 O O . GLY B 1 154 ? 21.031 -23.438 -21.75 1 95.06 154 GLY B O 1
ATOM 3023 N N . ASN B 1 155 ? 21.375 -24.547 -19.828 1 96.25 155 ASN B N 1
ATOM 3024 C CA . ASN B 1 155 ? 19.969 -24.438 -19.453 1 96.25 155 ASN B CA 1
ATOM 3025 C C . ASN B 1 155 ? 19.641 -23.031 -18.953 1 96.25 155 ASN B C 1
ATOM 3027 O O . ASN B 1 155 ? 20.438 -22.406 -18.266 1 96.25 155 ASN B O 1
ATOM 3031 N N . ALA B 1 156 ? 18.453 -22.594 -19.312 1 97.38 156 ALA B N 1
ATOM 3032 C CA . ALA B 1 156 ? 18.016 -21.25 -18.922 1 97.38 156 ALA B CA 1
ATOM 3033 C C . ALA B 1 156 ? 17.469 -21.25 -17.5 1 97.38 156 ALA B C 1
ATOM 3035 O O . ALA B 1 156 ? 16.766 -22.188 -17.109 1 97.38 156 ALA B O 1
ATOM 3036 N N . TRP B 1 157 ? 17.844 -20.203 -16.703 1 98.38 157 TRP B N 1
ATOM 3037 C CA . TRP B 1 157 ? 17.328 -19.969 -15.367 1 98.38 157 TRP B CA 1
ATOM 3038 C C . TRP B 1 157 ? 16.797 -18.547 -15.227 1 98.38 157 TRP B C 1
ATOM 3040 O O . TRP B 1 157 ? 17.422 -17.594 -15.695 1 98.38 157 TRP B O 1
ATOM 3050 N N . ALA B 1 158 ? 15.617 -18.406 -14.664 1 98.75 158 ALA B N 1
ATOM 3051 C CA . ALA B 1 158 ? 15.086 -17.094 -14.289 1 98.75 158 ALA B CA 1
ATOM 3052 C C . ALA B 1 158 ? 15.32 -16.812 -12.812 1 98.75 158 ALA B C 1
ATOM 3054 O O . ALA B 1 158 ? 15.039 -17.656 -11.953 1 98.75 158 ALA B O 1
ATOM 3055 N N . ILE B 1 159 ? 15.844 -15.617 -12.555 1 98.81 159 ILE B N 1
ATOM 3056 C CA . ILE B 1 159 ? 16.125 -15.258 -11.172 1 98.81 159 ILE B CA 1
ATOM 3057 C C . ILE B 1 159 ? 15.266 -14.07 -10.758 1 98.81 159 ILE B C 1
ATOM 3059 O O . ILE B 1 159 ? 15.164 -13.078 -11.484 1 98.81 159 ILE B O 1
ATOM 3063 N N . GLU B 1 160 ? 14.555 -14.141 -9.68 1 98.56 160 GLU B N 1
ATOM 3064 C CA . GLU B 1 160 ? 13.852 -13.047 -9.008 1 98.56 160 GLU B CA 1
ATOM 3065 C C . GLU B 1 160 ? 14.602 -12.609 -7.754 1 98.56 160 GLU B C 1
ATOM 3067 O O . GLU B 1 160 ? 14.977 -13.438 -6.922 1 98.56 160 GLU B O 1
ATOM 3072 N N . VAL B 1 161 ? 14.891 -11.281 -7.648 1 98 161 VAL B N 1
ATOM 3073 C CA . VAL B 1 161 ? 15.711 -10.758 -6.562 1 98 161 VAL B CA 1
ATOM 3074 C C . VAL B 1 161 ? 14.852 -9.883 -5.645 1 98 161 VAL B C 1
ATOM 3076 O O . VAL B 1 161 ? 14.055 -9.07 -6.117 1 98 161 VAL B O 1
ATOM 3079 N N . LYS B 1 162 ? 14.93 -10.164 -4.352 1 96.38 162 LYS B N 1
ATOM 3080 C CA . LYS B 1 162 ? 14.258 -9.352 -3.338 1 96.38 162 LYS B CA 1
ATOM 3081 C C . LYS B 1 162 ? 15.219 -8.977 -2.213 1 96.38 162 LYS B C 1
ATOM 3083 O O . LYS B 1 162 ? 16.234 -9.641 -2.014 1 96.38 162 LYS B O 1
ATOM 3088 N N . ARG B 1 163 ? 14.906 -7.789 -1.536 1 92.56 163 ARG B N 1
ATOM 3089 C CA . ARG B 1 163 ? 15.562 -7.566 -0.251 1 92.56 163 ARG B CA 1
ATOM 3090 C C . ARG B 1 163 ? 15.039 -8.539 0.805 1 92.56 163 ARG B C 1
ATOM 3092 O O . ARG B 1 163 ? 15.82 -9.273 1.416 1 92.56 163 ARG B O 1
ATOM 3099 N N . VAL B 1 164 ? 13.773 -8.531 0.913 1 92.69 164 VAL B N 1
ATOM 3100 C CA . VAL B 1 164 ? 13.055 -9.492 1.739 1 92.69 164 VAL B CA 1
ATOM 3101 C C . VAL B 1 164 ? 12.102 -10.312 0.87 1 92.69 164 VAL B C 1
ATOM 3103 O O . VAL B 1 164 ? 11.109 -9.781 0.364 1 92.69 164 VAL B O 1
ATOM 3106 N N . GLY B 1 165 ? 12.406 -11.578 0.775 1 95.06 165 GLY B N 1
ATOM 3107 C CA . GLY B 1 165 ? 11.633 -12.453 -0.094 1 95.06 165 GLY B CA 1
ATOM 3108 C C . GLY B 1 165 ? 10.383 -13 0.568 1 95.06 165 GLY B C 1
ATOM 3109 O O . GLY B 1 165 ? 10.469 -13.773 1.524 1 95.06 165 GLY B O 1
ATOM 3110 N N . GLY B 1 166 ? 9.227 -12.672 0.09 1 93 166 GLY B N 1
ATOM 3111 C CA . GLY B 1 166 ? 7.957 -13.219 0.531 1 93 166 GLY B CA 1
ATOM 3112 C C . GLY B 1 166 ? 7.289 -14.094 -0.514 1 93 166 GLY B C 1
ATOM 3113 O O . GLY B 1 166 ? 7.867 -14.359 -1.568 1 93 166 GLY B O 1
ATOM 3114 N N . MET B 1 167 ? 6.035 -14.539 -0.238 1 86.75 167 MET B N 1
ATOM 3115 C CA . MET B 1 167 ? 5.305 -15.461 -1.103 1 86.75 167 MET B CA 1
ATOM 3116 C C . MET B 1 167 ? 5.02 -14.828 -2.459 1 86.75 167 MET B C 1
ATOM 3118 O O . MET B 1 167 ? 5.004 -15.516 -3.48 1 86.75 167 MET B O 1
ATOM 3122 N N . ASP B 1 168 ? 4.863 -13.547 -2.41 1 90.5 168 ASP B N 1
ATOM 3123 C CA . ASP B 1 168 ? 4.539 -12.852 -3.65 1 90.5 168 ASP B CA 1
ATOM 3124 C C . ASP B 1 168 ? 5.676 -12.977 -4.664 1 90.5 168 ASP B C 1
ATOM 3126 O O . ASP B 1 168 ? 5.434 -13.094 -5.867 1 90.5 168 ASP B O 1
ATOM 3130 N N . GLY B 1 169 ? 6.891 -12.891 -4.137 1 94.75 169 GLY B N 1
ATOM 3131 C CA . GLY B 1 169 ? 8.031 -13.047 -5.027 1 94.75 169 GLY B CA 1
ATOM 3132 C C . GLY B 1 169 ? 8.117 -14.422 -5.656 1 94.75 169 GLY B C 1
ATOM 3133 O O . GLY B 1 169 ? 8.453 -14.555 -6.836 1 94.75 169 GLY B O 1
ATOM 3134 N N . VAL B 1 170 ? 7.777 -15.391 -4.891 1 94.31 170 VAL B N 1
ATOM 3135 C CA . VAL B 1 170 ? 7.773 -16.75 -5.406 1 94.31 170 VAL B CA 1
ATOM 3136 C C . VAL B 1 170 ? 6.676 -16.906 -6.453 1 94.31 170 VAL B C 1
ATOM 3138 O O . VAL B 1 170 ? 6.895 -17.531 -7.5 1 94.31 170 VAL B O 1
ATOM 3141 N N . GLU B 1 171 ? 5.551 -16.375 -6.203 1 90.81 171 GLU B N 1
ATOM 3142 C CA . GLU B 1 171 ? 4.441 -16.438 -7.152 1 90.81 171 GLU B CA 1
ATOM 3143 C C . GLU B 1 171 ? 4.789 -15.711 -8.453 1 90.81 171 GLU B C 1
ATOM 3145 O O . GLU B 1 171 ? 4.465 -16.188 -9.539 1 90.81 171 GLU B O 1
ATOM 3150 N N . GLN B 1 172 ? 5.422 -14.57 -8.25 1 91.12 172 GLN B N 1
ATOM 3151 C CA . GLN B 1 172 ? 5.852 -13.828 -9.43 1 91.12 172 GLN B CA 1
ATOM 3152 C C . GLN B 1 172 ? 6.797 -14.664 -10.289 1 91.12 172 GLN B C 1
ATOM 3154 O O . GLN B 1 172 ? 6.602 -14.781 -11.5 1 91.12 172 GLN B O 1
ATOM 3159 N N . LEU B 1 173 ? 7.793 -15.266 -9.68 1 96.19 173 LEU B N 1
ATOM 3160 C CA . LEU B 1 173 ? 8.742 -16.094 -10.406 1 96.19 173 LEU B CA 1
ATOM 3161 C C . LEU B 1 173 ? 8.039 -17.297 -11.039 1 96.19 173 LEU B C 1
ATOM 3163 O O . LEU B 1 173 ? 8.352 -17.672 -12.172 1 96.19 173 LEU B O 1
ATOM 3167 N N . THR B 1 174 ? 7.086 -17.828 -10.352 1 93 174 THR B N 1
ATOM 3168 C CA . THR B 1 174 ? 6.324 -18.953 -10.875 1 93 174 THR B CA 1
ATOM 3169 C C . THR B 1 174 ? 5.621 -18.578 -12.172 1 93 174 THR B C 1
ATOM 3171 O O . THR B 1 174 ? 5.641 -19.344 -13.141 1 93 174 THR B O 1
ATOM 3174 N N . ARG B 1 175 ? 5.051 -17.469 -12.188 1 89.75 175 ARG B N 1
ATOM 3175 C CA . ARG B 1 175 ? 4.367 -17.016 -13.391 1 89.75 175 ARG B CA 1
ATOM 3176 C C . ARG B 1 175 ? 5.336 -16.906 -14.562 1 89.75 175 ARG B C 1
ATOM 3178 O O . ARG B 1 175 ? 5 -17.281 -15.695 1 89.75 175 ARG B O 1
ATOM 3185 N N . TYR B 1 176 ? 6.523 -16.375 -14.258 1 93.56 176 TYR B N 1
ATOM 3186 C CA . TYR B 1 176 ? 7.531 -16.25 -15.305 1 93.56 176 TYR B CA 1
ATOM 3187 C C . TYR B 1 176 ? 7.91 -17.625 -15.852 1 93.56 176 TYR B C 1
ATOM 3189 O O . TYR B 1 176 ? 7.996 -17.828 -17.062 1 93.56 176 TYR B O 1
ATOM 3197 N N . LEU B 1 177 ? 8.109 -18.547 -14.969 1 96.06 177 LEU B N 1
ATOM 3198 C CA . LEU B 1 177 ? 8.555 -19.875 -15.367 1 96.06 177 LEU B CA 1
ATOM 3199 C C . LEU B 1 177 ? 7.488 -20.562 -16.203 1 96.06 177 LEU B C 1
ATOM 3201 O O . LEU B 1 177 ? 7.801 -21.203 -17.219 1 96.06 177 LEU B O 1
ATOM 3205 N N . GLU B 1 178 ? 6.309 -20.453 -15.789 1 90.75 178 GLU B N 1
ATOM 3206 C CA . GLU B 1 178 ? 5.207 -21.062 -16.531 1 90.75 178 GLU B CA 1
ATOM 3207 C C . GLU B 1 178 ? 5.082 -20.453 -17.922 1 90.75 178 GLU B C 1
ATOM 3209 O O . GLU B 1 178 ? 4.922 -21.188 -18.906 1 90.75 178 GLU B O 1
ATOM 3214 N N . LEU B 1 179 ? 5.156 -19.203 -17.984 1 89.44 179 LEU B N 1
ATOM 3215 C CA . LEU B 1 179 ? 5.031 -18.5 -19.266 1 89.44 179 LEU B CA 1
ATOM 3216 C C . LEU B 1 179 ? 6.188 -18.859 -20.188 1 89.44 179 LEU B C 1
ATOM 3218 O O . LEU B 1 179 ? 5.973 -19.234 -21.344 1 89.44 179 LEU B O 1
ATOM 3222 N N . LEU B 1 180 ? 7.391 -18.781 -19.719 1 94 180 LEU B N 1
ATOM 3223 C CA . LEU B 1 180 ? 8.578 -19.016 -20.516 1 94 180 LEU B CA 1
ATOM 3224 C C . LEU B 1 180 ? 8.695 -20.484 -20.906 1 94 180 LEU B C 1
ATOM 3226 O O . LEU B 1 180 ? 9.164 -20.812 -22 1 94 180 LEU B O 1
ATOM 3230 N N . GLY B 1 181 ? 8.25 -21.266 -20.016 1 94.5 181 GLY B N 1
ATOM 3231 C CA . GLY B 1 181 ? 8.344 -22.688 -20.25 1 94.5 181 GLY B CA 1
ATOM 3232 C C . GLY B 1 181 ? 7.5 -23.172 -21.406 1 94.5 181 GLY B C 1
ATOM 3233 O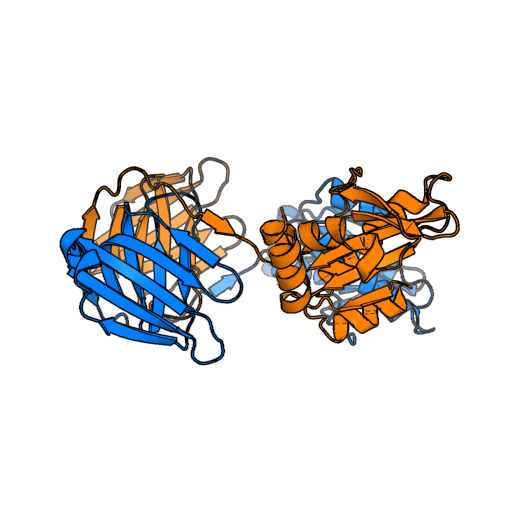 O . GLY B 1 181 ? 7.688 -24.281 -21.906 1 94.5 181 GLY B O 1
ATOM 3234 N N . ARG B 1 182 ? 6.598 -22.391 -21.859 1 91.5 182 ARG B N 1
ATOM 3235 C CA . ARG B 1 182 ? 5.75 -22.75 -22.984 1 91.5 182 ARG B CA 1
ATOM 3236 C C . ARG B 1 182 ? 6.523 -22.641 -24.297 1 91.5 182 ARG B C 1
ATOM 3238 O O . ARG B 1 182 ? 6.133 -23.25 -25.312 1 91.5 182 ARG B O 1
ATOM 3245 N N . ASP B 1 183 ? 7.512 -21.812 -24.312 1 91.88 183 ASP B N 1
ATOM 3246 C CA . ASP B 1 183 ? 8.398 -21.688 -25.469 1 91.88 183 ASP B CA 1
ATOM 3247 C C . ASP B 1 183 ? 9.43 -22.828 -25.484 1 91.88 183 ASP B C 1
ATOM 3249 O O . ASP B 1 183 ? 10.164 -23.016 -24.516 1 91.88 183 ASP B O 1
ATOM 3253 N N . PRO B 1 184 ? 9.461 -23.609 -26.562 1 92 184 PRO B N 1
ATOM 3254 C CA . PRO B 1 184 ? 10.422 -24.703 -26.641 1 92 184 PRO B CA 1
ATOM 3255 C C . PRO B 1 184 ? 11.859 -24.266 -26.344 1 92 184 PRO B C 1
ATOM 3257 O O . PRO B 1 184 ? 12.656 -25.062 -25.844 1 92 184 PRO B O 1
ATOM 3260 N N . LYS B 1 185 ? 12.148 -23 -26.609 1 89.25 185 LYS B N 1
ATOM 3261 C CA . LYS B 1 185 ? 13.484 -22.469 -26.359 1 89.25 185 LYS B CA 1
ATOM 3262 C C . LYS B 1 185 ? 13.797 -22.469 -24.859 1 89.25 185 LYS B C 1
ATOM 3264 O O . LYS B 1 185 ? 14.969 -22.484 -24.469 1 89.25 185 LYS B O 1
ATOM 3269 N N . PHE B 1 186 ? 12.727 -22.516 -24.031 1 92.81 186 PHE B N 1
ATOM 3270 C CA . PHE B 1 186 ? 12.898 -22.438 -22.594 1 92.81 186 PHE B CA 1
ATOM 3271 C C . PHE B 1 186 ? 12.328 -23.656 -21.891 1 92.81 186 PHE B C 1
ATOM 3273 O O . PHE B 1 186 ? 11.977 -23.609 -20.719 1 92.81 186 PHE B O 1
ATOM 3280 N N . ALA B 1 187 ? 12.188 -24.656 -22.734 1 90.56 187 ALA B N 1
ATOM 3281 C CA . ALA B 1 187 ? 11.648 -25.891 -22.156 1 90.56 187 ALA B CA 1
ATOM 3282 C C . ALA B 1 187 ? 12.461 -26.312 -20.938 1 90.56 187 ALA B C 1
ATOM 3284 O O . ALA B 1 187 ? 13.688 -26.422 -21 1 90.56 187 ALA B O 1
ATOM 3285 N N . GLY B 1 188 ? 11.859 -26.5 -19.734 1 92.81 188 GLY B N 1
ATOM 3286 C CA . GLY B 1 188 ? 12.523 -26.969 -18.531 1 92.81 188 GLY B CA 1
ATOM 3287 C C . GLY B 1 188 ? 13.188 -25.844 -17.75 1 92.81 188 GLY B C 1
ATOM 3288 O O . GLY B 1 188 ? 14 -26.109 -16.859 1 92.81 188 GLY B O 1
ATOM 3289 N N . ILE B 1 189 ? 12.844 -24.656 -18.109 1 97.38 189 ILE B N 1
ATOM 3290 C CA . ILE B 1 189 ? 13.438 -23.5 -17.438 1 97.38 189 ILE B CA 1
ATOM 3291 C C . ILE B 1 189 ? 13.242 -23.641 -15.93 1 97.38 189 ILE B C 1
ATOM 3293 O O . ILE B 1 189 ? 12.188 -24.078 -15.469 1 97.38 189 ILE B O 1
ATOM 3297 N N . LYS B 1 190 ? 14.328 -23.297 -15.18 1 97.94 190 LYS B N 1
ATOM 3298 C CA . LYS B 1 190 ? 14.32 -23.375 -13.727 1 97.94 190 LYS B CA 1
ATOM 3299 C C . LYS B 1 190 ? 14.398 -21.984 -13.102 1 97.94 190 LYS B C 1
ATOM 3301 O O . LYS B 1 190 ? 14.656 -21 -13.797 1 97.94 190 LYS B O 1
ATOM 3306 N N . GLY B 1 191 ? 14.062 -21.938 -11.828 1 98.62 191 GLY B N 1
ATOM 3307 C CA . GLY B 1 191 ? 14.008 -20.641 -11.172 1 98.62 191 GLY B CA 1
ATOM 3308 C C . GLY B 1 191 ? 14.875 -20.562 -9.93 1 98.62 191 GLY B C 1
ATOM 3309 O O . GLY B 1 191 ? 15.031 -21.547 -9.211 1 98.62 191 GLY B O 1
ATOM 3310 N N . ILE B 1 192 ? 15.484 -19.375 -9.688 1 98.81 192 ILE B N 1
ATOM 3311 C CA . ILE B 1 192 ? 16.172 -19.047 -8.438 1 98.81 192 ILE B CA 1
ATOM 3312 C C . ILE B 1 192 ? 15.5 -17.844 -7.777 1 98.81 192 ILE B C 1
ATOM 3314 O O . ILE B 1 192 ? 15.352 -16.797 -8.398 1 98.81 192 ILE B O 1
ATOM 3318 N N . PHE B 1 193 ? 15.031 -18.031 -6.617 1 98.62 193 PHE B N 1
ATOM 3319 C CA . PHE B 1 193 ? 14.523 -16.938 -5.789 1 98.62 193 PHE B CA 1
ATOM 3320 C C . PHE B 1 193 ? 15.602 -16.438 -4.836 1 98.62 193 PHE B C 1
ATOM 3322 O O . PHE B 1 193 ? 15.891 -17.094 -3.826 1 98.62 193 PHE B O 1
ATOM 3329 N N . ALA B 1 194 ? 16.203 -15.258 -5.152 1 98.69 194 ALA B N 1
ATOM 3330 C CA . ALA B 1 194 ? 17.359 -14.742 -4.43 1 98.69 194 ALA B CA 1
ATOM 3331 C C . ALA B 1 194 ? 16.984 -13.539 -3.572 1 98.69 194 ALA B C 1
ATOM 3333 O O . ALA B 1 194 ? 16.281 -12.641 -4.031 1 98.69 194 ALA B O 1
ATOM 3334 N N . ALA B 1 195 ? 17.438 -13.578 -2.314 1 97.81 195 ALA B N 1
ATOM 3335 C CA . ALA B 1 195 ? 17.125 -12.453 -1.44 1 97.81 195 ALA B CA 1
ATOM 3336 C C . ALA B 1 195 ? 18.109 -12.352 -0.291 1 97.81 195 ALA B C 1
ATOM 3338 O O . ALA B 1 195 ? 18.859 -13.297 -0.025 1 97.81 195 ALA B O 1
ATOM 3339 N N . GLN B 1 196 ? 18.141 -11.172 0.353 1 95.06 196 GLN B N 1
ATOM 3340 C CA . GLN B 1 196 ? 18.938 -11.055 1.574 1 95.06 196 GLN B CA 1
ATOM 3341 C C . GLN B 1 196 ? 18.328 -11.875 2.705 1 95.06 196 GLN B C 1
ATOM 3343 O O . GLN B 1 196 ? 19.047 -12.453 3.523 1 95.06 196 GLN B O 1
ATOM 3348 N N . GLN B 1 197 ? 17.078 -11.836 2.73 1 95.12 197 GLN B N 1
ATOM 3349 C CA . GLN B 1 197 ? 16.297 -12.633 3.658 1 95.12 197 GLN B CA 1
ATOM 3350 C C . GLN B 1 197 ? 15.102 -13.273 2.953 1 95.12 197 GLN B C 1
ATOM 3352 O O . GLN B 1 197 ? 14.492 -12.664 2.076 1 95.12 197 GLN B O 1
ATOM 3357 N N . ILE B 1 198 ? 14.773 -14.562 3.336 1 96.75 198 ILE B N 1
ATOM 3358 C CA . ILE B 1 198 ? 13.617 -15.25 2.768 1 96.75 198 ILE B CA 1
ATOM 3359 C C . ILE B 1 198 ? 12.711 -15.75 3.893 1 96.75 198 ILE B C 1
ATOM 3361 O O . ILE B 1 198 ? 13.156 -16.5 4.77 1 96.75 198 ILE B O 1
ATOM 3365 N N . ARG B 1 199 ? 11.492 -15.273 3.852 1 94.88 199 ARG B N 1
ATOM 3366 C CA . ARG B 1 199 ? 10.531 -15.695 4.863 1 94.88 199 ARG B CA 1
ATOM 3367 C C . ARG B 1 199 ? 10.281 -17.203 4.797 1 94.88 199 ARG B C 1
ATOM 3369 O O . ARG B 1 199 ? 10.297 -17.781 3.713 1 94.88 199 ARG B O 1
ATOM 3376 N N . PRO B 1 200 ? 10.047 -17.766 5.988 1 94.56 200 PRO B N 1
ATOM 3377 C CA . PRO B 1 200 ? 9.883 -19.219 6.039 1 94.56 200 PRO B CA 1
ATOM 3378 C C . PRO B 1 200 ? 8.789 -19.719 5.098 1 94.56 200 PRO B C 1
ATOM 3380 O O . PRO B 1 200 ? 8.992 -20.703 4.379 1 94.56 200 PRO B O 1
ATOM 3383 N N . GLN B 1 201 ? 7.652 -19.062 5.07 1 86.56 201 GLN B N 1
ATOM 3384 C CA . GLN B 1 201 ? 6.555 -19.5 4.215 1 86.56 201 GLN B CA 1
ATOM 3385 C C . GLN B 1 201 ? 6.934 -19.391 2.74 1 86.56 201 GLN B C 1
ATOM 3387 O O . GLN B 1 201 ? 6.531 -20.234 1.93 1 86.56 201 GLN B O 1
ATOM 3392 N N . ALA B 1 202 ? 7.695 -18.422 2.389 1 93.88 202 ALA B N 1
ATOM 3393 C CA . ALA B 1 202 ? 8.172 -18.266 1.016 1 93.88 202 ALA B CA 1
ATOM 3394 C C . ALA B 1 202 ? 9.109 -19.391 0.62 1 93.88 202 ALA B C 1
ATOM 3396 O O . ALA B 1 202 ? 9.047 -19.891 -0.504 1 93.88 202 ALA B O 1
ATOM 3397 N N . LYS B 1 203 ? 9.961 -19.797 1.54 1 95.75 203 LYS B N 1
ATOM 3398 C CA . LYS B 1 203 ? 10.867 -20.906 1.294 1 95.75 203 LYS B CA 1
ATOM 3399 C C . LYS B 1 203 ? 10.094 -22.188 1.018 1 95.75 203 LYS B C 1
ATOM 3401 O O . LYS B 1 203 ? 10.422 -22.938 0.087 1 95.75 203 LYS B O 1
ATOM 3406 N N . VAL B 1 204 ? 9.086 -22.438 1.826 1 90.56 204 VAL B N 1
ATOM 3407 C CA . VAL B 1 204 ? 8.258 -23.625 1.67 1 90.56 204 VAL B CA 1
ATOM 3408 C C . VAL B 1 204 ? 7.578 -23.609 0.302 1 90.56 204 VAL B C 1
ATOM 3410 O O . VAL B 1 204 ? 7.59 -24.625 -0.416 1 90.56 204 VAL B O 1
ATOM 3413 N N . LEU B 1 205 ? 6.996 -22.531 -0.058 1 89.44 205 LEU B N 1
ATOM 3414 C CA . LEU B 1 205 ? 6.316 -22.406 -1.343 1 89.44 205 LEU B CA 1
ATOM 3415 C C . LEU B 1 205 ? 7.293 -22.609 -2.496 1 89.44 205 LEU B C 1
ATOM 3417 O O . LEU B 1 205 ? 6.973 -23.297 -3.473 1 89.44 205 LEU B O 1
ATOM 3421 N N . ALA B 1 206 ? 8.461 -22.016 -2.371 1 95.88 206 ALA B N 1
ATOM 3422 C CA . ALA B 1 206 ? 9.477 -22.156 -3.412 1 95.88 206 ALA B CA 1
ATOM 3423 C C . ALA B 1 206 ? 9.859 -23.609 -3.609 1 95.88 206 ALA B C 1
ATOM 3425 O O . ALA B 1 206 ? 9.93 -24.094 -4.742 1 95.88 206 ALA B O 1
ATOM 3426 N N . GLU B 1 207 ? 10.094 -24.25 -2.543 1 94.19 207 GLU B N 1
ATOM 3427 C CA . GLU B 1 207 ? 10.438 -25.672 -2.598 1 94.19 207 GLU B CA 1
ATOM 3428 C C . GLU B 1 207 ? 9.32 -26.484 -3.25 1 94.19 207 GLU B C 1
ATOM 3430 O O . GLU B 1 207 ? 9.578 -27.344 -4.09 1 94.19 207 GLU B O 1
ATOM 3435 N N . ASP B 1 208 ? 8.148 -26.203 -2.891 1 87.62 208 ASP B N 1
ATOM 3436 C CA . ASP B 1 208 ? 6.996 -26.906 -3.441 1 87.62 208 ASP B CA 1
ATOM 3437 C C . ASP B 1 208 ? 6.914 -26.719 -4.957 1 87.62 208 ASP B C 1
ATOM 3439 O O . ASP B 1 208 ? 6.441 -27.609 -5.664 1 87.62 208 ASP B O 1
ATOM 3443 N N . ARG B 1 209 ? 7.449 -25.703 -5.453 1 91.69 209 ARG B N 1
ATOM 3444 C CA . ARG B 1 209 ? 7.324 -25.375 -6.871 1 91.69 209 ARG B CA 1
ATOM 3445 C C . ARG B 1 209 ? 8.609 -25.719 -7.625 1 91.69 209 ARG B C 1
ATOM 3447 O O . ARG B 1 209 ? 8.734 -25.406 -8.812 1 91.69 209 ARG B O 1
ATOM 3454 N N . GLY B 1 210 ? 9.523 -26.234 -6.879 1 95.25 210 GLY B N 1
ATOM 3455 C CA . GLY B 1 210 ? 10.773 -26.609 -7.52 1 95.25 210 GLY B CA 1
ATOM 3456 C C . GLY B 1 210 ? 11.688 -25.422 -7.785 1 95.25 210 GLY B C 1
ATOM 3457 O O . GLY B 1 210 ? 12.5 -25.453 -8.711 1 95.25 210 GLY B O 1
ATOM 3458 N N . ILE B 1 211 ? 11.477 -24.344 -7.043 1 97.94 211 ILE B N 1
ATOM 3459 C CA . ILE B 1 211 ? 12.281 -23.141 -7.18 1 97.94 211 ILE B CA 1
ATOM 3460 C C . ILE B 1 211 ? 13.422 -23.156 -6.164 1 97.94 211 ILE B C 1
ATOM 3462 O O . ILE B 1 211 ? 13.195 -23.422 -4.98 1 97.94 211 ILE B O 1
ATOM 3466 N N . THR B 1 212 ? 14.617 -22.922 -6.629 1 98.25 212 THR B N 1
ATOM 3467 C CA . THR B 1 212 ? 15.781 -22.844 -5.754 1 98.25 212 THR B CA 1
ATOM 3468 C C . THR B 1 212 ? 15.82 -21.516 -5.012 1 98.25 212 THR B C 1
ATOM 3470 O O . THR B 1 212 ? 15.594 -20.469 -5.605 1 98.25 212 THR B O 1
ATOM 3473 N N . THR B 1 213 ? 16.016 -21.562 -3.664 1 98.5 213 THR B N 1
ATOM 3474 C CA . THR B 1 213 ? 16.188 -20.328 -2.908 1 98.5 213 THR B CA 1
ATOM 3475 C C . THR B 1 213 ? 17.672 -20.031 -2.666 1 98.5 213 THR B C 1
ATOM 3477 O O . THR B 1 213 ? 18.469 -20.953 -2.488 1 98.5 213 THR B O 1
ATOM 3480 N N . MET B 1 214 ? 18.031 -18.75 -2.68 1 98.25 214 MET B N 1
ATOM 3481 C CA . MET B 1 214 ? 19.422 -18.344 -2.484 1 98.25 214 MET B 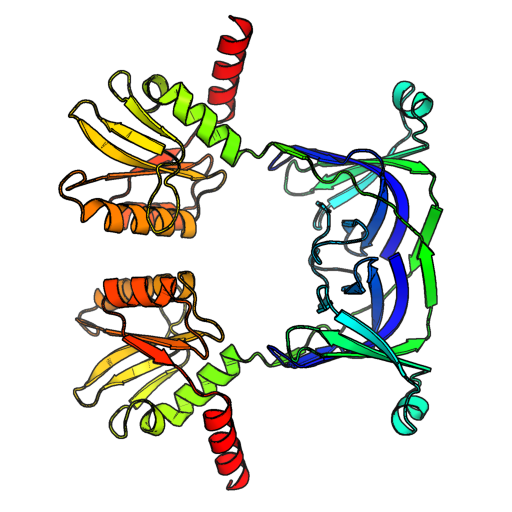CA 1
ATOM 3482 C C . MET B 1 214 ? 19.5 -17.078 -1.618 1 98.25 214 MET B C 1
ATOM 3484 O O . MET B 1 214 ? 18.828 -16.078 -1.902 1 98.25 214 MET B O 1
ATOM 3488 N N . LEU B 1 215 ? 20.281 -17.172 -0.589 1 97.88 215 LEU B N 1
ATOM 3489 C CA . LEU B 1 215 ? 20.531 -16 0.241 1 97.88 215 LEU B CA 1
ATOM 3490 C C . LEU B 1 215 ? 21.688 -15.188 -0.307 1 97.88 215 LEU B C 1
ATOM 3492 O O . LEU B 1 215 ? 22.719 -15.75 -0.695 1 97.88 215 LEU B O 1
ATOM 3496 N N . LEU B 1 216 ? 21.453 -13.906 -0.394 1 97 216 LEU B N 1
ATOM 3497 C CA . LEU B 1 216 ? 22.484 -12.984 -0.869 1 97 216 LEU B CA 1
ATOM 3498 C C . LEU B 1 216 ? 23.109 -12.219 0.294 1 97 216 LEU B C 1
ATOM 3500 O O . LEU B 1 216 ? 22.406 -11.703 1.155 1 97 216 LEU B O 1
ATOM 3504 N N . ASP B 1 217 ? 24.422 -12.227 0.322 1 94.75 217 ASP B N 1
ATOM 3505 C CA . ASP B 1 217 ? 25.172 -11.438 1.291 1 94.75 217 ASP B CA 1
ATOM 3506 C C . ASP B 1 217 ? 25.5 -10.055 0.733 1 94.75 217 ASP B C 1
ATOM 3508 O O . ASP B 1 217 ? 26.562 -9.852 0.127 1 94.75 217 ASP B O 1
ATOM 3512 N N . TYR B 1 218 ? 24.609 -9.148 0.987 1 91.12 218 TYR B N 1
ATOM 3513 C CA . TYR B 1 218 ? 24.703 -7.812 0.41 1 91.12 218 TYR B CA 1
ATOM 3514 C C . TYR B 1 218 ? 26.031 -7.145 0.788 1 91.12 218 TYR B C 1
ATOM 3516 O O . TYR B 1 218 ? 26.672 -6.504 -0.048 1 91.12 218 TYR B O 1
ATOM 3524 N N . ALA B 1 219 ? 26.422 -7.223 2.061 1 88.06 219 ALA B N 1
ATOM 3525 C CA . ALA B 1 219 ? 27.672 -6.625 2.529 1 88.06 219 ALA B CA 1
ATOM 3526 C C . ALA B 1 219 ? 28.859 -7.18 1.767 1 88.06 219 ALA B C 1
ATOM 3528 O O . ALA B 1 219 ? 29.734 -6.426 1.335 1 88.06 219 ALA B O 1
ATOM 3529 N N . ALA B 1 220 ? 28.859 -8.477 1.581 1 92.12 220 ALA B N 1
ATOM 3530 C CA . ALA B 1 220 ? 29.938 -9.117 0.844 1 92.12 220 ALA B CA 1
ATOM 3531 C C . ALA B 1 220 ? 29.922 -8.711 -0.626 1 92.12 220 ALA B C 1
ATOM 3533 O O . ALA B 1 220 ? 30.984 -8.5 -1.229 1 92.12 220 ALA B O 1
ATOM 3534 N N . MET B 1 221 ? 28.703 -8.578 -1.11 1 93 221 MET B N 1
ATOM 3535 C CA . MET B 1 221 ? 28.578 -8.227 -2.521 1 93 221 MET B CA 1
ATOM 3536 C C . MET B 1 221 ? 29.047 -6.805 -2.775 1 93 221 MET B C 1
ATOM 3538 O O . MET B 1 221 ? 29.672 -6.523 -3.805 1 93 221 MET B O 1
ATOM 3542 N N . ARG B 1 222 ? 28.734 -5.887 -1.854 1 88.81 222 ARG B N 1
ATOM 3543 C CA . ARG B 1 222 ? 29.156 -4.496 -1.99 1 88.81 222 ARG B CA 1
ATOM 3544 C C . ARG B 1 222 ? 30.672 -4.367 -1.848 1 88.81 222 ARG B C 1
ATOM 3546 O O . ARG B 1 222 ? 31.297 -3.502 -2.475 1 88.81 222 ARG B O 1
ATOM 3553 N N . GLY B 1 223 ? 31.219 -5.129 -0.871 1 80.38 223 GLY B N 1
ATOM 3554 C CA . GLY B 1 223 ? 32.656 -5.117 -0.706 1 80.38 223 GLY B CA 1
ATOM 3555 C C . GLY B 1 223 ? 33.406 -5.484 -1.974 1 80.38 223 GLY B C 1
ATOM 3556 O O . GLY B 1 223 ? 34.438 -4.883 -2.289 1 80.38 223 GLY B O 1
ATOM 3557 N N . THR B 1 224 ? 32.875 -6.363 -2.535 1 68.19 224 THR B N 1
ATOM 3558 C CA . THR B 1 224 ? 33.438 -6.805 -3.795 1 68.19 224 THR B CA 1
ATOM 3559 C C . THR B 1 224 ? 33.312 -5.727 -4.863 1 68.19 224 THR B C 1
ATOM 3561 O O . THR B 1 224 ? 34.25 -5.508 -5.656 1 68.19 224 THR B O 1
ATOM 3564 N N . ASP B 1 225 ? 32.25 -5.074 -4.758 1 62.38 225 ASP B N 1
ATOM 3565 C CA . ASP B 1 225 ? 31.969 -4.004 -5.711 1 62.38 225 ASP B CA 1
ATOM 3566 C C . ASP B 1 225 ? 3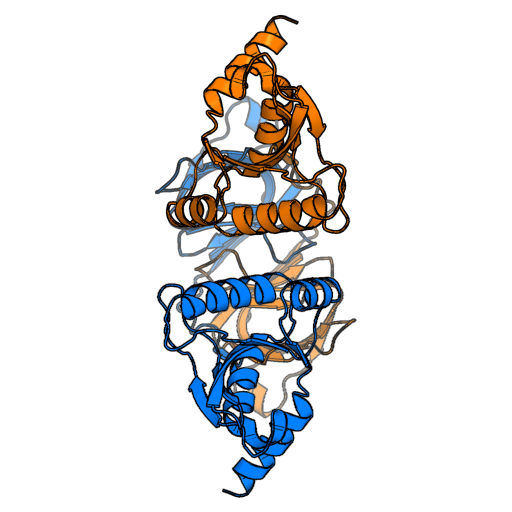2.906 -2.814 -5.488 1 62.38 225 ASP B C 1
ATOM 3568 O O . ASP B 1 225 ? 33.375 -2.217 -6.449 1 62.38 225 ASP B O 1
ATOM 3572 N N . ASP B 1 226 ? 33.031 -2.574 -4.227 1 58.06 226 ASP B N 1
ATOM 3573 C CA . ASP B 1 226 ? 33.938 -1.47 -3.865 1 58.06 226 ASP B CA 1
ATOM 3574 C C . ASP B 1 226 ? 35.375 -1.789 -4.223 1 58.06 226 ASP B C 1
ATOM 3576 O O . ASP B 1 226 ? 36.094 -0.917 -4.691 1 58.06 226 ASP B O 1
ATOM 3580 N N . VAL B 1 227 ? 35.719 -2.959 -4.004 1 46.09 227 VAL B N 1
ATOM 3581 C CA . VAL B 1 227 ? 37.062 -3.361 -4.34 1 46.09 227 VAL B CA 1
ATOM 3582 C C . VAL B 1 227 ? 37.281 -3.24 -5.848 1 46.09 227 VAL B C 1
ATOM 3584 O O . VAL B 1 227 ? 38.312 -2.75 -6.293 1 46.09 227 VAL B O 1
ATOM 3587 N N . GLU B 1 228 ? 36.375 -3.699 -6.539 1 40.06 228 GLU B N 1
ATOM 3588 C CA . GLU B 1 228 ? 36.5 -3.631 -7.992 1 40.06 228 GLU B CA 1
ATOM 3589 C C . GLU B 1 228 ? 36.469 -2.186 -8.484 1 40.06 228 GLU B C 1
ATOM 3591 O O . GLU B 1 228 ? 37.156 -1.837 -9.438 1 40.06 228 GLU B O 1
ATOM 3596 N N . ALA B 1 229 ? 35.625 -1.414 -7.812 1 45.56 229 ALA B N 1
ATOM 3597 C CA . ALA B 1 229 ? 35.594 0.002 -8.164 1 45.56 229 ALA B CA 1
ATOM 3598 C C . ALA B 1 229 ? 36.875 0.719 -7.77 1 45.56 229 ALA B C 1
ATOM 3600 O O . ALA B 1 229 ? 37.281 1.668 -8.438 1 45.56 229 ALA B O 1
ATOM 3601 N N . ARG B 1 230 ? 37.438 0.284 -6.68 1 42.78 230 ARG B N 1
ATOM 3602 C CA . ARG B 1 230 ? 38.719 0.85 -6.238 1 42.78 230 ARG B CA 1
ATOM 3603 C C . ARG B 1 230 ? 39.875 0.381 -7.125 1 42.78 230 ARG B C 1
ATOM 3605 O O . ARG B 1 230 ? 40.969 0.956 -7.098 1 42.78 230 ARG B O 1
ATOM 3612 N N . LEU B 1 231 ? 39.656 -0.642 -7.574 1 32.91 231 LEU B N 1
ATOM 3613 C CA . LEU B 1 231 ? 40.719 -1.151 -8.438 1 32.91 231 LEU B CA 1
ATOM 3614 C C . LEU B 1 231 ? 40.688 -0.49 -9.812 1 32.91 231 LEU B C 1
ATOM 3616 O O . LEU B 1 231 ? 41.656 -0.539 -10.57 1 32.91 231 LEU B O 1
ATOM 3620 N N . PHE B 1 232 ? 39.5 -0.124 -10.086 1 31.05 232 PHE B N 1
ATOM 3621 C CA . PHE B 1 232 ? 39.531 0.601 -11.352 1 31.05 232 PHE B CA 1
ATOM 3622 C C . PHE B 1 232 ? 39.5 2.105 -11.117 1 31.05 232 PHE B C 1
ATOM 3624 O O . PHE B 1 232 ? 38.781 2.576 -10.211 1 31.05 232 PHE B O 1
#